Protein AF-A0A8J4ARM7-F1 (afdb_monomer)

Radius of gyration: 28.44 Å; Cα contacts (8 Å, |Δi|>4): 982; chains: 1; bounding box: 70×45×76 Å

Solvent-accessible surface area (backbone atoms only — not comparable to full-atom values): 29992 Å² total; per-residue (Å²): 60,38,28,46,42,75,57,94,88,35,47,36,74,90,47,74,49,80,65,95,70,49,82,76,23,34,70,44,47,30,62,52,46,26,55,49,50,53,42,41,56,73,72,41,52,60,52,49,36,75,55,22,68,64,36,54,76,64,73,67,78,94,63,54,73,37,55,41,40,33,29,33,48,51,8,17,54,68,32,30,71,41,37,68,65,52,54,66,55,36,65,89,30,68,63,30,32,56,75,66,74,49,50,68,68,57,29,49,47,60,55,43,53,62,46,62,68,59,46,44,71,65,40,77,41,80,44,61,72,77,58,24,78,50,59,36,57,55,69,85,50,79,69,79,86,63,96,59,44,46,52,47,46,35,28,33,35,61,25,25,38,40,34,34,63,69,52,55,55,64,50,33,46,36,75,60,54,62,90,67,74,50,72,66,45,48,49,54,56,46,54,43,48,73,72,69,45,72,75,65,58,53,42,78,44,49,87,30,34,69,60,26,72,66,44,68,65,40,62,37,33,28,43,26,51,71,83,49,91,89,46,32,38,25,31,13,54,42,34,32,33,61,72,39,36,60,33,39,66,58,24,74,67,46,61,43,97,56,74,62,60,56,74,39,80,43,85,46,63,85,68,54,70,51,79,50,45,62,62,49,51,27,47,35,26,67,68,51,56,64,68,58,42,14,58,77,55,73,30,77,62,38,52,39,70,34,48,34,75,66,44,78,94,48,74,86,60,88,73,76,76,63,55,41,34,33,32,70,35,92,60,51,66,47,44,89,50,49,67,66,55,47,41,49,39,50,41,19,44,44,44,51,10,40,69,67,73,26,25,20,36,45,72,48,41,43,60,72,12,73,80,32,38,26,73,69,36,62,75,65,71,61,82,72,86,68,75,57,63,64,38,76,40,44,30,45,73,48,43,29,46,62,30,61,79,37,70,91,63,49,35,14,33,50,38,31,54,45,26,56,44,39,26,29,37,65,42,97,89,65,51,46,32,28,31,22,28,52,33,68,57,43,51,51,51,34,68,75,69,65,66,68,91,43,84,90,34,40,67,48,73,72,86,93,60,78,79,72,74,72,65,63,85,79,56,82,67,63,47,77,28,48,39,69,53,44,50,67,65,31,47,69,57,55,59,55,37,68,76,75,41,73,62,38,66,35,26,34,71,54,42,39,36,60,38,78,61,55,72,70,38,32,54,47,42,52,53,34,33,73,57,8,61,50,61,35,42,91,77,46,53,71,77,56,46,71,71,56

pLDDT: mean 85.29, std 11.28, range [47.62, 98.25]

Secondary structure (DSSP, 8-state):
-EE-BSSTTPBPTT--B--S--TTSHHHHHHHHHHHHHHHHHH--HHHHHH-HHHHHH------HHHHHHHHHHHHHHTS---THHHHHTTT-HHHHHHTTS-HHHHHHHHHHHHHHH-EEEEEEE--THHHHH--S-TT-SS---TTTTEEEEEEEEE-----TT---GGGT---S-SS--HHHHHHHHHHHHTT--PPP-TT-GGGHHHHHHSPPEEEEES-EESSSS-EESTTTEEEIIIIITTTTT-TT---SSTTS-SEEE--SSPPSSSSHHHHHHHHTT---HHHHHHHTTSSGGGSGGGSBS-GGGTTSPPPS---EEEEPTTTS-TT--HHHHHHHHHHHHHHHHHTT-EEEPPPBPTT-GGGB-HHHHHH-----S--SS-TTB-TTTTEEEE-SSGGG-EEEEGGGGSHHHHEEE-TTS-EEE-EE-HHHHHHHHHHHT----TTTBPP-SSSSS---PPPTT--PPEEEEHHHHHHHHHHHHHHHHHH-SS-EEEESS-EEEES--HHHHHHHHHHHHH-TTTTGGGS-HHHHTT-

Structure (mmCIF, N/CA/C/O backbone):
data_AF-A0A8J4ARM7-F1
#
_entry.id   AF-A0A8J4ARM7-F1
#
loop_
_atom_site.group_PDB
_atom_site.id
_atom_site.type_symbol
_atom_site.label_atom_id
_atom_site.label_alt_id
_atom_site.label_comp_id
_atom_site.label_asym_id
_atom_site.label_entity_id
_atom_site.label_seq_id
_atom_site.pdbx_PDB_ins_code
_atom_site.Cartn_x
_atom_site.Cartn_y
_atom_site.Cartn_z
_atom_site.occupancy
_atom_site.B_iso_or_equiv
_atom_site.auth_seq_id
_atom_site.auth_comp_id
_atom_site.auth_asym_id
_atom_site.auth_atom_id
_atom_site.pdbx_PDB_model_num
ATOM 1 N N . MET A 1 1 ? -8.464 -7.726 24.858 1.00 91.62 1 MET A N 1
ATOM 2 C CA . MET A 1 1 ? -8.147 -7.524 23.426 1.00 91.62 1 MET A CA 1
ATOM 3 C C . MET A 1 1 ? -7.039 -6.494 23.311 1.00 91.62 1 MET A C 1
ATOM 5 O O . MET A 1 1 ? -7.027 -5.562 24.104 1.00 91.62 1 MET A O 1
ATOM 9 N N . LEU A 1 2 ? -6.113 -6.686 22.377 1.00 89.81 2 LEU A N 1
ATOM 10 C CA . LEU A 1 2 ? -5.015 -5.772 22.075 1.00 89.81 2 LEU A CA 1
ATOM 11 C C . LEU A 1 2 ? -5.024 -5.446 20.578 1.00 89.81 2 LEU A C 1
ATOM 13 O O . LEU A 1 2 ? -5.304 -6.337 19.779 1.00 89.81 2 LEU A O 1
ATOM 17 N N . THR A 1 3 ? -4.728 -4.205 20.205 1.00 88.00 3 THR A N 1
ATOM 18 C CA . THR A 1 3 ? -4.593 -3.774 18.799 1.00 88.00 3 THR A CA 1
ATOM 19 C C . THR A 1 3 ? -3.595 -2.613 18.670 1.00 88.00 3 THR A C 1
ATOM 21 O O . THR A 1 3 ? -3.146 -2.066 19.683 1.00 88.00 3 THR A O 1
ATOM 24 N N . GLN A 1 4 ? -3.249 -2.226 17.445 1.00 79.69 4 GLN A N 1
ATOM 25 C CA . GLN A 1 4 ? -2.532 -0.997 17.143 1.00 79.69 4 GLN A CA 1
ATOM 26 C C . GLN A 1 4 ? -3.410 0.234 17.335 1.00 79.69 4 GLN A C 1
ATOM 28 O O . GLN A 1 4 ? -4.588 0.283 16.976 1.00 79.69 4 GLN A O 1
ATOM 33 N N . ASN A 1 5 ? -2.758 1.270 17.845 1.00 79.88 5 ASN A N 1
ATOM 34 C CA . ASN A 1 5 ? -3.232 2.638 17.754 1.00 79.88 5 ASN A CA 1
ATOM 35 C C . ASN A 1 5 ? -2.693 3.274 16.472 1.00 79.88 5 ASN A C 1
ATOM 37 O O . ASN A 1 5 ? -1.475 3.347 16.284 1.00 79.88 5 ASN A O 1
ATOM 41 N N . GLU A 1 6 ? -3.579 3.737 15.600 1.00 70.81 6 GLU A N 1
ATOM 42 C CA . GLU A 1 6 ? -3.173 4.426 14.374 1.00 70.81 6 GLU A CA 1
ATOM 43 C C . GLU A 1 6 ? -2.706 5.862 14.668 1.00 70.81 6 GLU A C 1
ATOM 45 O O . GLU A 1 6 ? -1.615 6.272 14.263 1.00 70.81 6 GLU A O 1
ATOM 50 N N . TRP A 1 7 ? -3.521 6.610 15.419 1.00 68.81 7 TRP A N 1
ATOM 51 C CA . TRP A 1 7 ? -3.233 7.960 15.896 1.00 68.81 7 TRP A CA 1
ATOM 52 C C . TRP A 1 7 ? -4.162 8.327 17.062 1.00 68.81 7 TRP A C 1
ATOM 54 O O . TRP A 1 7 ? -5.378 8.128 16.992 1.00 68.81 7 TRP A O 1
ATOM 64 N N . GLY A 1 8 ? -3.613 8.900 18.138 1.00 74.00 8 GLY A N 1
ATOM 65 C CA . GLY A 1 8 ? -4.401 9.300 19.307 1.00 74.00 8 GLY A CA 1
ATOM 66 C C . GLY A 1 8 ? -4.971 8.101 20.070 1.00 74.00 8 GLY A C 1
ATOM 67 O O . GLY A 1 8 ? -4.241 7.458 20.815 1.00 74.00 8 GLY A O 1
ATOM 68 N N . ILE A 1 9 ? -6.268 7.827 19.928 1.00 74.44 9 ILE A N 1
ATOM 69 C CA . ILE A 1 9 ? -6.939 6.626 20.465 1.00 74.44 9 ILE A CA 1
ATOM 70 C C . ILE A 1 9 ? -7.688 5.868 19.365 1.00 74.44 9 ILE A C 1
ATOM 72 O O . ILE A 1 9 ? -8.691 5.216 19.655 1.00 74.44 9 ILE A O 1
ATOM 76 N N . SER A 1 10 ? -7.230 5.977 18.118 1.00 78.75 10 SER A N 1
ATOM 77 C CA . SER A 1 10 ? -7.904 5.411 16.947 1.00 78.75 10 SER A CA 1
ATOM 78 C C . SER A 1 10 ? -7.567 3.934 16.762 1.00 78.75 10 SER A C 1
ATOM 80 O O . SER A 1 10 ? -6.398 3.550 16.700 1.00 78.75 10 SER A O 1
ATOM 82 N N . PHE A 1 11 ? -8.612 3.123 16.663 1.00 84.44 11 PHE A N 1
ATOM 83 C CA . PHE A 1 11 ? -8.588 1.685 16.497 1.00 84.44 11 PHE A CA 1
ATOM 84 C C . PHE A 1 11 ? -8.118 1.343 15.092 1.00 84.44 11 PHE A C 1
ATOM 86 O O . PHE A 1 11 ? -8.755 1.727 14.111 1.00 84.44 11 PHE A O 1
ATOM 93 N N . ASN A 1 12 ? -7.0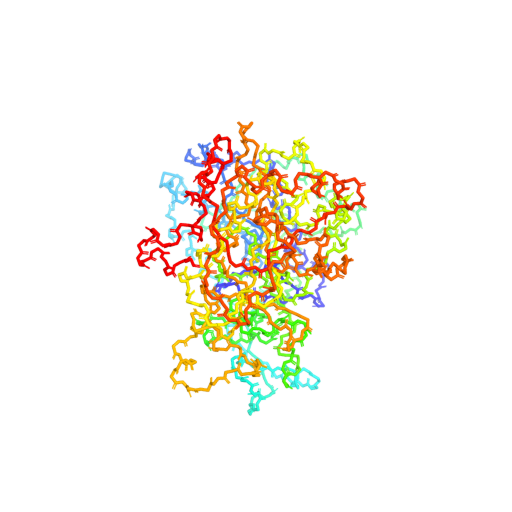53 0.550 15.001 1.00 78.69 12 ASN A N 1
ATOM 94 C CA . ASN A 1 12 ? -6.637 -0.028 13.739 1.00 78.69 12 ASN A CA 1
ATOM 95 C C . ASN A 1 12 ? -7.168 -1.461 13.584 1.00 78.69 12 ASN A C 1
ATOM 97 O O . ASN A 1 12 ? -6.919 -2.323 14.424 1.00 78.69 12 ASN A O 1
ATOM 101 N N . GLY A 1 13 ? -7.906 -1.726 12.504 1.00 75.75 13 GLY A N 1
ATOM 102 C CA . GLY A 1 13 ? -8.453 -3.056 12.201 1.00 75.75 13 GLY A CA 1
ATOM 103 C C . GLY A 1 13 ? -7.484 -4.019 11.522 1.00 75.75 13 GLY A C 1
ATOM 104 O O . GLY A 1 13 ? -7.805 -5.199 11.398 1.00 75.75 13 GLY A O 1
ATOM 105 N N . GLY A 1 14 ? -6.301 -3.553 11.110 1.00 74.88 14 GLY A N 1
ATOM 106 C CA . GLY A 1 14 ? -5.295 -4.377 10.438 1.00 74.88 14 GLY A CA 1
ATOM 107 C C . GLY A 1 14 ? -4.746 -5.505 11.313 1.00 74.88 14 GLY A C 1
ATOM 108 O O . GLY A 1 14 ? -4.315 -6.536 10.795 1.00 74.88 14 GLY A O 1
ATOM 109 N N . PHE A 1 15 ? -4.816 -5.345 12.635 1.00 79.56 15 PHE A N 1
ATOM 110 C CA . PHE A 1 15 ? -4.399 -6.343 13.605 1.00 79.56 15 PHE A CA 1
ATOM 111 C C . PHE A 1 15 ? -5.323 -6.349 14.821 1.00 79.56 15 PHE A C 1
ATOM 113 O O . PHE A 1 15 ? -5.846 -5.327 15.246 1.00 79.56 15 PHE A O 1
ATOM 120 N N . SER A 1 16 ? -5.533 -7.519 15.413 1.00 85.38 16 SER A N 1
ATOM 121 C CA . SER A 1 16 ? -6.167 -7.644 16.722 1.00 85.38 16 SER A CA 1
ATOM 122 C C . SER A 1 16 ? -5.767 -8.963 17.364 1.00 85.38 16 SER A C 1
ATOM 124 O O . SER A 1 16 ? -5.903 -10.027 16.763 1.00 85.38 16 SER A O 1
ATOM 126 N N . TYR A 1 17 ? -5.326 -8.904 18.616 1.00 87.56 17 TYR A N 1
ATOM 127 C CA . TYR A 1 17 ? -5.099 -10.074 19.454 1.00 87.56 17 TYR A CA 1
ATOM 128 C C . TYR A 1 17 ? -6.185 -10.179 20.521 1.00 87.56 17 TYR A C 1
ATOM 130 O O . TYR A 1 17 ? -6.397 -9.277 21.339 1.00 87.56 17 TYR A O 1
ATOM 138 N N . ILE A 1 18 ? -6.886 -11.309 20.527 1.00 92.12 18 ILE A N 1
ATOM 139 C CA . ILE A 1 18 ? -8.006 -11.562 21.428 1.00 92.12 18 ILE A CA 1
ATOM 140 C C . ILE A 1 18 ? -7.684 -12.802 22.247 1.00 92.12 18 ILE A C 1
ATOM 142 O O . ILE A 1 18 ? -7.491 -13.889 21.713 1.00 92.12 18 ILE A O 1
ATOM 146 N N . GLN A 1 19 ? -7.651 -12.628 23.564 1.00 91.75 19 GLN A N 1
ATOM 147 C CA . GLN A 1 19 ? -7.439 -13.705 24.517 1.00 91.75 19 GLN A CA 1
ATOM 148 C C . GLN A 1 19 ? -8.381 -13.513 25.700 1.00 91.75 19 GLN A C 1
ATOM 150 O O . GLN A 1 19 ? -8.553 -12.388 26.172 1.00 91.75 19 GLN A O 1
ATOM 155 N N . ASN A 1 20 ? -8.969 -14.615 26.173 1.00 93.50 20 ASN A N 1
ATOM 156 C CA . ASN A 1 20 ? -9.864 -14.658 27.334 1.00 93.50 20 ASN A CA 1
ATOM 157 C C . ASN A 1 20 ? -11.070 -13.699 27.252 1.00 93.50 20 ASN A C 1
ATOM 159 O O . ASN A 1 20 ? -11.603 -13.308 28.288 1.00 93.50 20 ASN A O 1
ATOM 163 N N . ALA A 1 21 ? -11.495 -13.313 26.045 1.00 94.50 21 ALA A N 1
ATOM 164 C CA . ALA A 1 21 ? -12.746 -12.587 25.850 1.00 94.50 21 ALA A CA 1
ATOM 165 C C . ALA A 1 21 ? -13.923 -13.563 25.954 1.00 94.50 21 ALA A C 1
ATOM 167 O O . ALA A 1 21 ? -13.883 -14.657 25.384 1.00 94.50 21 ALA A O 1
ATOM 168 N N . ALA A 1 22 ? -14.963 -13.177 26.683 1.00 93.81 22 ALA A N 1
ATOM 169 C CA . ALA A 1 22 ? -16.208 -13.916 26.728 1.00 93.81 22 ALA A CA 1
ATOM 170 C C . ALA A 1 22 ? -16.942 -13.755 25.392 1.00 93.81 22 ALA A C 1
ATOM 172 O O . ALA A 1 22 ? -17.029 -12.658 24.841 1.00 93.81 22 ALA A O 1
ATOM 173 N N . SER A 1 23 ? -17.543 -14.835 24.891 1.00 92.00 23 SER A N 1
ATOM 174 C CA . SER A 1 23 ? -18.380 -14.778 23.685 1.00 92.00 23 SER A CA 1
ATOM 175 C C . SER A 1 23 ? -19.595 -13.861 23.855 1.00 92.00 23 SER A C 1
ATOM 177 O O . SER A 1 23 ? -20.073 -13.311 22.876 1.00 92.00 23 SER A O 1
ATOM 179 N N . SER A 1 24 ? -20.056 -13.647 25.091 1.00 92.50 24 SER A N 1
ATOM 180 C CA . SER A 1 24 ? -21.113 -12.693 25.453 1.00 92.50 24 SER A CA 1
ATOM 181 C C . SER A 1 24 ? -20.573 -11.349 25.965 1.00 92.50 24 SER A C 1
ATOM 183 O O . SER A 1 24 ? -21.327 -10.547 26.512 1.00 92.50 24 SER A O 1
ATOM 185 N N . GLY A 1 25 ? -19.261 -11.121 25.875 1.00 96.00 25 GLY A N 1
ATOM 186 C CA . GLY A 1 25 ? -18.589 -9.934 26.394 1.00 96.00 25 GLY A CA 1
ATOM 187 C C . GLY A 1 25 ? -18.569 -8.759 25.409 1.00 96.00 25 GLY A C 1
ATOM 188 O O . GLY A 1 25 ? -18.876 -8.932 24.224 1.00 96.00 25 GLY A O 1
ATOM 189 N N . PRO A 1 26 ? -18.205 -7.554 25.882 1.00 97.44 26 PRO A N 1
ATOM 190 C CA . PRO A 1 26 ? -18.132 -6.346 25.063 1.00 97.44 26 PRO A CA 1
ATOM 191 C C . PRO A 1 26 ? -17.111 -6.407 23.915 1.00 97.44 26 PRO A C 1
ATOM 193 O O . PRO A 1 26 ? -17.334 -5.754 22.901 1.00 97.44 26 PRO A O 1
ATOM 196 N N . VAL A 1 27 ? -16.028 -7.191 24.006 1.00 96.12 27 VAL A N 1
ATOM 197 C CA . VAL A 1 27 ? -15.094 -7.395 22.880 1.00 96.12 27 VAL A CA 1
ATOM 198 C C . VAL A 1 27 ? -15.785 -8.108 21.721 1.00 96.12 27 VAL A C 1
ATOM 200 O O . VAL A 1 27 ? -15.652 -7.697 20.572 1.00 96.12 27 VAL A O 1
ATOM 203 N N . ALA A 1 28 ? -16.528 -9.176 22.009 1.00 94.38 28 ALA A N 1
ATOM 204 C CA . ALA A 1 28 ? -17.223 -9.932 20.976 1.00 94.38 28 ALA A CA 1
ATOM 205 C C . ALA A 1 28 ? -18.400 -9.123 20.392 1.00 94.38 28 ALA A C 1
ATOM 207 O O . ALA A 1 28 ? -18.585 -9.110 19.174 1.00 94.38 28 ALA A O 1
ATOM 208 N N . TRP A 1 29 ? -19.109 -8.364 21.241 1.00 96.25 29 TRP A N 1
ATOM 209 C CA . TRP A 1 29 ? -20.122 -7.396 20.809 1.00 96.25 29 TRP A CA 1
ATOM 210 C C . TRP A 1 29 ? -19.542 -6.341 19.867 1.00 96.25 29 TRP A C 1
ATOM 212 O O . TRP A 1 29 ? -20.136 -6.082 18.832 1.00 96.25 29 TRP A O 1
ATOM 222 N N . LEU A 1 30 ? -18.371 -5.771 20.176 1.00 95.62 30 LEU A N 1
ATOM 223 C CA . LEU A 1 30 ? -17.730 -4.735 19.357 1.00 95.62 30 LEU A CA 1
ATOM 224 C C . LEU A 1 30 ? -17.513 -5.210 17.915 1.00 95.62 30 LEU A C 1
ATOM 226 O O . LEU A 1 30 ? -17.818 -4.479 16.975 1.00 95.62 30 LEU A O 1
ATOM 230 N N . LEU A 1 31 ? -17.016 -6.438 17.736 1.00 93.12 31 LEU A N 1
ATOM 231 C CA . LEU A 1 31 ? -16.761 -7.012 16.411 1.00 93.12 31 LEU A CA 1
ATOM 232 C C . LEU A 1 31 ? -18.056 -7.311 15.647 1.00 93.12 31 LEU A C 1
ATOM 234 O O . LEU A 1 31 ? -18.132 -7.070 14.443 1.00 93.12 31 LEU A O 1
ATOM 238 N N . PHE A 1 32 ? -19.075 -7.821 16.343 1.00 94.56 32 PHE A N 1
ATOM 239 C CA . PHE A 1 32 ? -20.401 -8.036 15.765 1.00 94.56 32 PHE A CA 1
ATOM 240 C C . PHE A 1 32 ? -21.054 -6.715 15.346 1.00 94.56 32 PHE A C 1
ATOM 242 O O . PHE A 1 32 ? -21.555 -6.596 14.226 1.00 94.56 32 PHE A O 1
ATOM 249 N N . GLU A 1 33 ? -21.036 -5.733 16.246 1.00 95.69 33 GLU A N 1
ATOM 250 C CA . GLU A 1 33 ? -21.705 -4.448 16.091 1.00 95.69 33 GLU A CA 1
ATOM 251 C C . GLU A 1 33 ? -21.074 -3.632 14.966 1.00 95.69 33 GLU A C 1
ATOM 253 O O . GLU A 1 33 ? -21.791 -2.953 14.238 1.00 95.69 33 GLU A O 1
ATOM 258 N N . ALA A 1 34 ? -19.760 -3.734 14.752 1.00 94.62 34 ALA A N 1
ATOM 259 C CA . ALA A 1 34 ? -19.115 -3.031 13.652 1.00 94.62 34 ALA A CA 1
ATOM 260 C C . ALA A 1 34 ? -19.691 -3.447 12.286 1.00 94.62 34 ALA A C 1
ATOM 262 O O . ALA A 1 34 ? -20.093 -2.609 11.480 1.00 94.62 34 ALA A O 1
ATOM 263 N N . LEU A 1 35 ? -19.824 -4.751 12.041 1.00 93.81 35 LEU A N 1
ATOM 264 C CA . LEU A 1 35 ? -20.462 -5.248 10.821 1.00 93.81 35 LEU A CA 1
ATOM 265 C C . LEU A 1 35 ? -21.969 -4.963 10.802 1.00 93.81 35 LEU A C 1
ATOM 267 O O . LEU A 1 35 ? -22.506 -4.584 9.763 1.00 93.81 35 LEU A O 1
ATOM 271 N N . HIS A 1 36 ? -22.647 -5.080 11.944 1.00 94.88 36 HIS A N 1
ATOM 272 C CA . HIS A 1 36 ? -24.066 -4.749 12.061 1.00 94.88 36 HIS A CA 1
ATOM 273 C C . HIS A 1 36 ? -24.342 -3.285 11.679 1.00 94.88 36 HIS A C 1
ATOM 275 O O . HIS A 1 36 ? -25.229 -3.029 10.869 1.00 94.88 36 HIS A O 1
ATOM 281 N N . ARG A 1 37 ? -23.547 -2.322 12.165 1.00 94.00 37 ARG A N 1
ATOM 282 C CA . ARG A 1 37 ? -23.645 -0.905 11.777 1.00 94.00 37 ARG A CA 1
ATOM 283 C C . ARG A 1 37 ? -23.375 -0.697 10.295 1.00 94.00 37 ARG A C 1
ATOM 285 O O . ARG A 1 37 ? -24.099 0.065 9.666 1.00 94.00 37 ARG A O 1
ATOM 292 N N . ALA A 1 38 ? -22.387 -1.384 9.720 1.00 93.06 38 ALA A N 1
ATOM 293 C CA . ALA A 1 38 ? -22.137 -1.323 8.280 1.00 93.06 38 ALA A CA 1
ATOM 294 C C . ALA A 1 38 ? -23.365 -1.781 7.471 1.00 93.06 38 ALA A C 1
ATOM 296 O O . ALA A 1 38 ? -23.755 -1.111 6.516 1.00 93.06 38 ALA A O 1
ATOM 297 N N . VAL A 1 39 ? -24.020 -2.872 7.892 1.00 94.38 39 VAL A N 1
ATOM 298 C CA . VAL A 1 39 ? -25.277 -3.347 7.288 1.00 94.38 39 VAL A CA 1
ATOM 299 C C . VAL A 1 39 ? -26.391 -2.312 7.447 1.00 94.38 39 VAL A C 1
ATOM 301 O O . VAL A 1 39 ? -27.080 -2.021 6.475 1.00 94.38 39 VAL A O 1
ATOM 304 N N . ARG A 1 40 ? -26.539 -1.709 8.633 1.00 93.88 40 ARG A N 1
ATOM 305 C CA . ARG A 1 40 ? -27.557 -0.679 8.911 1.00 93.88 40 ARG A CA 1
ATOM 306 C C . ARG A 1 40 ? -27.378 0.549 8.019 1.00 93.88 40 ARG A C 1
ATOM 308 O O . ARG A 1 40 ? -28.345 1.002 7.417 1.00 93.88 40 ARG A O 1
ATOM 315 N N . TRP A 1 41 ? -26.146 1.046 7.893 1.00 91.50 41 TRP A N 1
ATOM 316 C CA . TRP A 1 41 ? -25.823 2.184 7.030 1.00 91.50 41 TRP A CA 1
ATOM 317 C C . TRP A 1 41 ? -26.050 1.889 5.548 1.00 91.50 41 TRP A C 1
ATOM 319 O O . TRP A 1 41 ? -26.512 2.759 4.817 1.00 91.50 41 TRP A O 1
ATOM 329 N N . ALA A 1 42 ? -25.732 0.672 5.101 1.00 90.44 42 ALA A N 1
ATOM 330 C CA . ALA A 1 42 ? -25.969 0.255 3.723 1.00 90.44 42 ALA A CA 1
ATOM 331 C C . ALA A 1 42 ? -27.460 0.042 3.411 1.00 90.44 42 ALA A C 1
ATOM 333 O O . ALA A 1 42 ? -27.875 0.192 2.263 1.00 90.44 42 ALA A O 1
ATOM 334 N N . GLU A 1 43 ? -28.252 -0.339 4.414 1.00 93.69 43 GLU A N 1
ATOM 335 C CA . GLU A 1 43 ? -29.679 -0.615 4.272 1.00 93.69 43 GLU A CA 1
ATOM 336 C C . GLU A 1 43 ? -30.525 0.659 4.202 1.00 93.69 43 GLU A C 1
ATOM 338 O O . GLU A 1 43 ? -31.367 0.772 3.310 1.00 93.69 43 GLU A O 1
ATOM 343 N N . ASP A 1 44 ? -30.327 1.601 5.130 1.00 92.00 44 ASP A N 1
ATOM 344 C CA . ASP A 1 44 ? -31.158 2.804 5.218 1.00 92.00 44 ASP A CA 1
ATOM 345 C C . ASP A 1 44 ? -30.425 3.977 5.895 1.00 92.00 44 ASP A C 1
ATOM 347 O O . ASP A 1 44 ? -30.199 3.982 7.107 1.00 92.00 44 ASP A O 1
ATOM 351 N N . ASP A 1 45 ? -30.109 5.012 5.111 1.00 91.56 45 ASP A N 1
ATOM 352 C CA . ASP A 1 45 ? -29.509 6.273 5.563 1.00 91.56 45 ASP A CA 1
ATOM 353 C C . ASP A 1 45 ? -30.512 7.447 5.617 1.00 91.56 45 ASP A C 1
ATOM 355 O O . ASP A 1 45 ? -30.126 8.608 5.795 1.00 91.56 45 ASP A O 1
ATOM 359 N N . SER A 1 46 ? -31.818 7.172 5.507 1.00 91.81 46 SER A N 1
ATOM 360 C CA . SER A 1 46 ? -32.868 8.198 5.411 1.00 91.81 46 SER A CA 1
ATOM 361 C C . SER A 1 46 ? -32.959 9.118 6.632 1.00 91.81 46 SER A C 1
ATOM 363 O O . SER A 1 46 ? -33.258 10.305 6.486 1.00 91.81 46 SER A O 1
ATOM 365 N N . ALA A 1 47 ? -32.661 8.613 7.833 1.00 90.69 47 ALA A N 1
ATOM 366 C CA . ALA A 1 47 ? -32.658 9.414 9.057 1.00 90.69 47 ALA A CA 1
ATOM 367 C C . ALA A 1 47 ? -31.588 10.521 9.017 1.00 90.69 47 ALA A C 1
ATOM 369 O O . ALA A 1 47 ? -31.854 11.656 9.416 1.00 90.69 47 ALA A O 1
ATOM 370 N N . VAL A 1 48 ? -30.408 10.219 8.466 1.00 91.00 48 VAL A N 1
ATOM 371 C CA . VAL A 1 48 ? -29.325 11.193 8.261 1.00 91.00 48 VAL A CA 1
ATOM 372 C C . VAL A 1 48 ? -29.704 12.178 7.153 1.00 91.00 48 VAL A C 1
ATOM 374 O O . VAL A 1 48 ? -29.544 13.390 7.319 1.00 91.00 48 VAL A O 1
ATOM 377 N N . MET A 1 49 ? -30.282 11.685 6.050 1.00 91.50 49 MET A N 1
ATOM 378 C CA . MET A 1 49 ? -30.758 12.523 4.939 1.00 91.50 49 MET A CA 1
ATOM 379 C C . MET A 1 49 ? -31.818 13.542 5.378 1.00 91.50 49 MET A C 1
ATOM 381 O O . MET A 1 49 ? -31.795 14.692 4.942 1.00 91.50 49 MET A O 1
ATOM 385 N N . ALA A 1 50 ? -32.729 13.145 6.270 1.00 91.62 50 ALA A N 1
ATOM 386 C CA . ALA A 1 50 ? -33.769 14.029 6.793 1.00 91.62 50 ALA A CA 1
ATOM 387 C C . ALA A 1 50 ? -33.193 15.222 7.576 1.00 91.62 50 ALA A C 1
ATOM 389 O O . ALA A 1 50 ? -33.784 16.306 7.596 1.00 91.62 50 ALA A O 1
ATOM 390 N N . ILE A 1 51 ? -32.033 15.036 8.210 1.00 91.62 51 ILE A N 1
ATOM 391 C CA . ILE A 1 51 ? -31.369 16.070 9.003 1.00 91.62 51 ILE A CA 1
ATOM 392 C C . ILE A 1 51 ? -30.478 16.944 8.114 1.00 91.62 51 ILE A C 1
ATOM 394 O O . ILE A 1 51 ? -30.546 18.168 8.239 1.00 91.62 51 ILE A O 1
ATOM 398 N N . SER A 1 52 ? -29.702 16.338 7.206 1.00 91.94 52 SER A N 1
ATOM 399 C CA . SER A 1 52 ? -28.702 17.023 6.378 1.00 91.94 52 SER A CA 1
ATOM 400 C C . SER A 1 52 ? -29.025 16.993 4.874 1.00 91.94 52 SER A C 1
ATOM 402 O O . SER A 1 52 ? -28.805 15.983 4.187 1.00 91.94 52 SER A O 1
ATOM 404 N N . PRO A 1 53 ? -29.475 18.130 4.305 1.00 88.12 53 PRO A N 1
ATOM 405 C CA . PRO A 1 53 ? -29.576 18.302 2.858 1.00 88.12 53 PRO A CA 1
ATOM 406 C C . PRO A 1 53 ? -28.220 18.158 2.151 1.00 88.12 53 PRO A C 1
ATOM 408 O O . PRO A 1 53 ? -28.159 17.625 1.040 1.00 88.12 53 PRO A O 1
ATOM 411 N N . ALA A 1 54 ? -27.122 18.588 2.788 1.00 89.31 54 ALA A N 1
ATOM 412 C CA . ALA A 1 54 ? -25.788 18.449 2.211 1.00 89.31 54 ALA A CA 1
ATOM 413 C C . ALA A 1 54 ? -25.413 16.970 2.039 1.00 89.31 54 ALA A C 1
ATOM 415 O O . ALA A 1 54 ? -25.005 16.569 0.946 1.00 89.31 54 ALA A O 1
ATOM 416 N N . TYR A 1 55 ? -25.632 16.145 3.068 1.00 89.94 55 TYR A N 1
ATOM 417 C CA . TYR A 1 55 ? -25.440 14.698 2.980 1.00 89.94 55 TYR A CA 1
ATOM 418 C C . TYR A 1 55 ? -26.326 14.083 1.891 1.00 89.94 55 TYR A C 1
ATOM 420 O O . TYR A 1 55 ? -25.827 13.328 1.060 1.00 89.94 55 TYR A O 1
ATOM 428 N N . THR A 1 56 ? -27.602 14.478 1.813 1.00 88.88 56 THR A N 1
ATOM 429 C CA . THR A 1 56 ? -28.544 14.015 0.773 1.00 88.88 56 THR A CA 1
ATOM 430 C C . THR A 1 56 ? -28.005 14.212 -0.645 1.00 88.88 56 THR A C 1
ATOM 432 O O . THR A 1 56 ? -28.214 13.359 -1.504 1.00 88.88 56 THR A O 1
ATOM 435 N N . SER A 1 57 ? -27.288 15.309 -0.900 1.00 86.31 57 SER A N 1
ATOM 436 C CA . SER A 1 57 ? -26.729 15.586 -2.229 1.00 86.31 57 SER A CA 1
ATOM 437 C C . SER A 1 57 ? -25.502 14.734 -2.580 1.00 86.31 57 SER A C 1
ATOM 439 O O . SER A 1 57 ? -25.262 14.470 -3.756 1.00 86.31 57 SER A O 1
ATOM 441 N N . ARG A 1 58 ? -24.729 14.299 -1.576 1.00 86.81 58 ARG A N 1
ATOM 442 C CA . ARG A 1 58 ? -23.467 13.560 -1.761 1.00 86.81 58 ARG A CA 1
ATOM 443 C C . ARG A 1 58 ? -23.645 12.048 -1.627 1.00 86.81 58 ARG A C 1
ATOM 445 O O . ARG A 1 58 ? -22.972 11.300 -2.325 1.00 86.81 58 ARG A O 1
ATOM 452 N N . ARG A 1 59 ? -24.509 11.618 -0.697 1.00 83.56 59 ARG A N 1
ATOM 453 C CA . ARG A 1 59 ? -24.717 10.227 -0.247 1.00 83.56 59 ARG A CA 1
ATOM 454 C C . ARG A 1 59 ? -23.416 9.441 -0.073 1.00 83.56 59 ARG A C 1
ATOM 456 O O . ARG A 1 59 ? -23.323 8.270 -0.431 1.00 83.56 59 ARG A O 1
ATOM 463 N N . GLN A 1 60 ? -22.394 10.105 0.459 1.00 79.19 60 GLN A N 1
ATOM 464 C CA . GLN A 1 60 ? -21.102 9.494 0.723 1.00 79.19 60 GLN A CA 1
ATOM 465 C C . GLN A 1 60 ? -21.002 9.172 2.210 1.00 79.19 60 GLN A C 1
ATOM 467 O O . GLN A 1 60 ? -20.872 10.066 3.046 1.00 79.19 60 GLN A O 1
ATOM 472 N N . ILE A 1 61 ? -21.029 7.881 2.531 1.00 76.38 61 ILE A N 1
ATOM 473 C CA . ILE A 1 61 ? -20.734 7.392 3.874 1.00 76.38 61 ILE A CA 1
ATOM 474 C C . ILE A 1 61 ? -19.212 7.438 4.021 1.00 76.38 61 ILE A C 1
ATOM 476 O O . ILE A 1 61 ? -18.502 6.553 3.552 1.00 76.38 61 ILE A O 1
ATOM 480 N N . GLY A 1 62 ? -18.699 8.511 4.625 1.00 73.12 62 GLY A N 1
ATOM 481 C CA . GLY A 1 62 ? -17.268 8.716 4.884 1.00 73.12 62 GLY A CA 1
ATOM 482 C C . GLY A 1 62 ? -16.697 7.806 5.977 1.00 73.12 62 GLY A C 1
ATOM 483 O O . GLY A 1 62 ? -15.854 8.250 6.750 1.00 73.12 62 GLY A O 1
ATOM 484 N N . LEU A 1 63 ? -17.183 6.567 6.084 1.00 80.88 63 LEU A N 1
ATOM 485 C CA . LEU A 1 63 ? -16.762 5.593 7.085 1.00 80.88 63 LEU A CA 1
ATOM 486 C C . LEU A 1 63 ? -16.069 4.420 6.413 1.00 80.88 63 LEU A C 1
ATOM 488 O O . LEU A 1 63 ? -16.625 3.770 5.531 1.00 80.88 63 LEU A O 1
ATOM 492 N N . ASN A 1 64 ? -14.863 4.132 6.880 1.00 85.81 64 ASN A N 1
ATOM 493 C CA . ASN A 1 64 ? -14.201 2.861 6.643 1.00 85.81 64 ASN A CA 1
ATOM 494 C C . ASN A 1 64 ? -14.440 1.917 7.836 1.00 85.81 64 ASN A C 1
ATOM 496 O O . ASN A 1 64 ? -15.065 2.273 8.838 1.00 85.81 64 ASN A O 1
ATOM 500 N N . ASP A 1 65 ? -13.931 0.700 7.717 1.00 85.38 65 ASP A N 1
ATOM 501 C CA . ASP A 1 65 ? -13.931 -0.322 8.762 1.00 85.38 65 ASP A CA 1
ATOM 502 C C . ASP A 1 65 ? -13.347 0.181 10.094 1.00 85.38 65 ASP A C 1
ATOM 504 O O . ASP A 1 65 ? -13.941 -0.044 11.149 1.00 85.38 65 ASP A O 1
ATOM 508 N N . GLN A 1 66 ? -12.237 0.923 10.046 1.00 86.31 66 GLN A N 1
ATOM 509 C CA . GLN A 1 66 ? -11.591 1.500 11.231 1.00 86.31 66 GLN A CA 1
ATOM 510 C C . GLN A 1 66 ? -12.494 2.507 11.946 1.00 86.31 66 GLN A C 1
ATOM 512 O O . GLN A 1 66 ? -12.656 2.437 13.163 1.00 86.31 66 GLN A O 1
ATOM 517 N N . GLY A 1 67 ? -13.141 3.400 11.193 1.00 89.00 67 GLY A N 1
ATOM 518 C CA . GLY A 1 67 ? -14.090 4.370 11.727 1.00 89.00 67 GLY A CA 1
ATOM 519 C C . GLY A 1 67 ? -15.251 3.686 12.441 1.00 89.00 67 GLY A C 1
ATOM 520 O O . GLY A 1 67 ? -15.575 4.056 13.565 1.00 89.00 67 GLY A O 1
ATOM 521 N N . ILE A 1 68 ? -15.828 2.641 11.842 1.00 91.69 68 ILE A N 1
ATOM 522 C CA . ILE A 1 68 ? -16.950 1.902 12.436 1.00 91.69 68 ILE A CA 1
ATOM 523 C C . ILE A 1 68 ? -16.518 1.137 13.700 1.00 91.69 68 ILE A C 1
ATOM 525 O O . ILE A 1 68 ? -17.213 1.182 14.720 1.00 91.69 68 ILE A O 1
ATOM 529 N N . LEU A 1 69 ? -15.360 0.470 13.669 1.00 92.81 69 LEU A N 1
ATOM 530 C CA . LEU A 1 69 ? -14.793 -0.207 14.842 1.00 92.81 69 LEU A CA 1
AT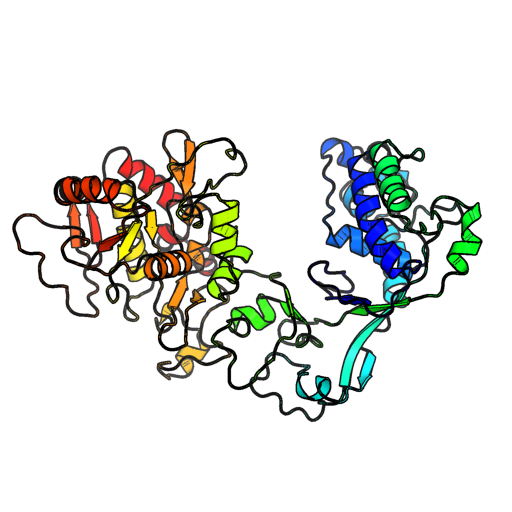OM 531 C C . LEU A 1 69 ? -14.496 0.785 15.972 1.00 92.81 69 LEU A C 1
ATOM 533 O O . LEU A 1 69 ? -14.795 0.497 17.132 1.00 92.81 69 LEU A O 1
ATOM 537 N N . GLN A 1 70 ? -13.995 1.976 15.636 1.00 91.81 70 GLN A N 1
ATOM 538 C CA . GLN A 1 70 ? -13.756 3.054 16.591 1.00 91.81 70 GLN A CA 1
ATOM 539 C C . GLN A 1 70 ? -15.044 3.510 17.277 1.00 91.81 70 GLN A C 1
ATOM 541 O O . GLN A 1 70 ? -15.051 3.720 18.490 1.00 91.81 70 GLN A O 1
ATOM 546 N N . GLU A 1 71 ? -16.152 3.645 16.546 1.00 93.25 71 GLU A N 1
ATOM 547 C CA . GLU A 1 71 ? -17.425 4.011 17.170 1.00 93.25 71 GLU A CA 1
ATOM 548 C C . GLU A 1 71 ? -17.919 2.949 18.155 1.00 93.25 71 GLU A C 1
ATOM 550 O O . GLU A 1 71 ? -18.448 3.272 19.225 1.00 93.25 71 GLU A O 1
ATOM 555 N N . CYS A 1 72 ? -17.755 1.674 17.794 1.00 95.75 72 CYS A N 1
ATOM 556 C CA . CYS A 1 72 ? -18.121 0.552 18.650 1.00 95.75 72 CYS A CA 1
ATOM 557 C C . CYS A 1 72 ? -17.236 0.539 19.903 1.00 95.75 72 CYS A C 1
ATOM 559 O O . CYS A 1 72 ? -17.743 0.393 21.015 1.00 95.75 72 CYS A O 1
ATOM 561 N N . LEU A 1 73 ? -15.935 0.802 19.750 1.00 95.56 73 LEU A N 1
ATOM 562 C CA . LEU A 1 73 ? -15.011 0.970 20.867 1.00 95.56 73 LEU A CA 1
ATOM 563 C C . LEU A 1 73 ? -15.428 2.128 21.780 1.00 95.56 73 LEU A C 1
ATOM 565 O O . LEU A 1 73 ? -15.533 1.934 22.988 1.00 95.56 73 LEU A O 1
ATOM 569 N N . HIS A 1 74 ? -15.708 3.310 21.227 1.00 95.81 74 HIS A N 1
ATOM 570 C CA . HIS A 1 74 ? -16.184 4.459 22.001 1.00 95.81 74 HIS A CA 1
ATOM 571 C C . HIS A 1 74 ? -17.463 4.113 22.764 1.00 95.81 74 HIS A C 1
ATOM 573 O O . HIS A 1 74 ? -17.569 4.395 23.957 1.00 95.81 74 HIS A O 1
ATOM 579 N N . SER A 1 75 ? -18.398 3.429 22.102 1.00 97.62 75 SER A N 1
ATOM 580 C CA . SER A 1 75 ? -19.638 2.978 22.731 1.00 97.62 75 SER A CA 1
ATOM 581 C C . SER A 1 75 ? -19.352 2.059 23.925 1.00 97.62 75 SER A C 1
ATOM 583 O O . SER A 1 75 ? -19.916 2.247 25.004 1.00 97.62 75 SER A O 1
ATOM 585 N N . ALA A 1 76 ? -18.427 1.106 23.763 1.00 97.94 76 ALA A N 1
ATOM 586 C CA . ALA A 1 76 ? -17.987 0.171 24.800 1.00 97.94 76 ALA A CA 1
ATOM 587 C C . ALA A 1 76 ? -17.269 0.854 25.970 1.00 97.94 76 ALA A C 1
ATOM 589 O O . ALA A 1 76 ? -17.538 0.533 27.126 1.00 97.94 76 ALA A O 1
ATOM 590 N N . VAL A 1 77 ? -16.406 1.835 25.708 1.00 97.31 77 VAL A N 1
ATOM 591 C CA . VAL A 1 77 ? -15.728 2.612 26.759 1.00 97.31 77 VAL A CA 1
ATOM 592 C C . VAL A 1 77 ? -16.741 3.394 27.604 1.00 97.31 77 VAL A C 1
ATOM 594 O O . VAL A 1 77 ? -16.677 3.403 28.839 1.00 97.31 77 VAL A O 1
ATOM 597 N N . LEU A 1 78 ? -17.718 4.022 26.946 1.00 96.81 78 LEU A N 1
ATOM 598 C CA . LEU A 1 78 ? -18.753 4.809 27.616 1.00 96.81 78 LEU A CA 1
ATOM 599 C C . LEU A 1 78 ? -19.821 3.934 28.286 1.00 96.81 78 LEU A C 1
ATOM 601 O O . LEU A 1 78 ? -20.445 4.366 29.255 1.00 96.81 78 LEU A O 1
ATOM 605 N N . GLY A 1 79 ? -20.009 2.698 27.816 1.00 97.06 79 GLY A N 1
ATOM 606 C CA . GLY A 1 79 ? -21.131 1.841 28.205 1.00 97.06 79 GLY A CA 1
ATOM 607 C C . GLY A 1 79 ? -22.471 2.324 27.643 1.00 97.06 79 GLY A C 1
ATOM 608 O O . GLY A 1 79 ? -23.522 1.949 28.154 1.00 97.06 79 GLY A O 1
ATOM 609 N N . HIS A 1 80 ? -22.442 3.151 26.598 1.00 97.12 80 HIS A N 1
ATOM 610 C CA . HIS A 1 80 ? -23.613 3.726 25.944 1.00 97.12 80 HIS A CA 1
ATOM 611 C C . HIS A 1 80 ? -23.344 3.838 24.439 1.00 97.12 80 HIS A C 1
ATOM 613 O O . HIS A 1 80 ? -22.250 4.266 24.073 1.00 97.12 80 HIS A O 1
ATOM 619 N N . PRO A 1 81 ? -24.297 3.496 23.553 1.00 97.06 81 PRO A N 1
ATOM 620 C CA . PRO A 1 81 ? -24.134 3.690 22.118 1.00 97.06 81 PRO A CA 1
ATOM 621 C C . PRO A 1 81 ? -23.828 5.151 21.768 1.00 97.06 81 PRO A C 1
ATOM 623 O O . PRO A 1 81 ? -24.527 6.059 22.222 1.00 97.06 81 PRO A O 1
ATOM 626 N N . VAL A 1 82 ? -22.794 5.371 20.959 1.00 96.19 82 VAL A N 1
ATOM 627 C CA . VAL A 1 82 ? -22.450 6.677 20.383 1.00 96.19 82 VAL A CA 1
ATOM 628 C C . VAL A 1 82 ? -22.132 6.539 18.894 1.00 96.19 82 VAL A C 1
ATOM 630 O O . VAL A 1 82 ? -21.674 5.477 18.452 1.00 96.19 82 VAL A O 1
ATOM 633 N N . TYR A 1 83 ? -22.344 7.619 18.136 1.00 94.75 83 TYR A N 1
ATOM 634 C CA . TYR A 1 83 ? -22.145 7.653 16.679 1.00 94.75 83 TYR A CA 1
ATOM 635 C C . TYR A 1 83 ? -21.310 8.858 16.213 1.00 94.75 83 TYR A C 1
ATOM 637 O O . TYR A 1 83 ? -21.850 9.802 15.631 1.00 94.75 83 TYR A O 1
ATOM 645 N N . PRO A 1 84 ? -19.986 8.865 16.457 1.00 91.75 84 PRO A N 1
ATOM 646 C CA . PRO A 1 84 ? -19.083 9.891 15.932 1.00 91.75 84 PRO A CA 1
ATOM 647 C C . PRO A 1 84 ? -19.155 10.115 14.414 1.00 91.75 84 PRO A C 1
ATOM 649 O O . PRO A 1 84 ? -18.906 11.225 13.958 1.00 91.75 84 PRO A O 1
ATOM 652 N N . SER A 1 85 ? -19.539 9.111 13.626 1.00 90.12 85 SER A N 1
ATOM 653 C CA . SER A 1 85 ? -19.779 9.184 12.176 1.00 90.12 85 SER A CA 1
ATOM 654 C C . SER A 1 85 ? -20.733 10.290 11.764 1.00 90.12 85 SER A C 1
ATOM 656 O O . SER A 1 85 ? -20.564 10.898 10.709 1.00 90.12 85 SER A O 1
ATOM 658 N N . VAL A 1 86 ? -21.699 10.599 12.623 1.00 90.88 86 VAL A N 1
ATOM 659 C CA . VAL A 1 86 ? -22.668 11.669 12.413 1.00 90.88 86 VAL A CA 1
ATOM 660 C C . VAL A 1 86 ? -21.966 13.026 12.259 1.00 90.88 86 VAL A C 1
ATOM 662 O O . VAL A 1 86 ? -22.399 13.853 11.459 1.00 90.88 86 VAL A O 1
ATOM 665 N N . LEU A 1 87 ? -20.825 13.232 12.930 1.00 90.50 87 LEU A N 1
ATOM 666 C CA . LEU A 1 87 ? -19.990 14.423 12.739 1.00 90.50 87 LEU A CA 1
ATOM 667 C C . LEU A 1 87 ? -19.434 14.508 11.315 1.00 90.50 87 LEU A C 1
ATOM 669 O O . LEU A 1 87 ? -19.363 15.601 10.763 1.00 90.50 87 LEU A O 1
ATOM 673 N N . ALA A 1 88 ? -19.056 13.376 10.716 1.00 88.38 88 ALA A N 1
ATOM 674 C CA . ALA A 1 88 ? -18.571 13.330 9.340 1.00 88.38 88 ALA A CA 1
ATOM 675 C C . ALA A 1 88 ? -19.712 13.555 8.338 1.00 88.38 88 ALA A C 1
ATOM 677 O O . ALA A 1 88 ? -19.542 14.298 7.373 1.00 88.38 88 ALA A O 1
ATOM 678 N N . PHE A 1 89 ? -20.893 12.981 8.588 1.00 90.50 89 PHE A N 1
ATOM 679 C CA . PHE A 1 89 ? -22.065 13.182 7.729 1.00 90.50 89 PHE A CA 1
ATOM 680 C C . PHE A 1 89 ? -22.516 14.643 7.688 1.00 90.50 89 PHE A C 1
ATOM 682 O O . PHE A 1 89 ? -22.926 15.129 6.635 1.00 90.50 89 PHE A O 1
ATOM 689 N N . TYR A 1 90 ? -22.404 15.351 8.813 1.00 91.12 90 TYR A N 1
ATOM 690 C CA . TYR A 1 90 ? -22.811 16.751 8.938 1.00 91.12 90 TYR A CA 1
ATOM 691 C C . TYR A 1 90 ? -21.651 17.741 8.850 1.00 91.12 90 TYR A C 1
ATOM 693 O O . TYR A 1 90 ? -21.882 18.929 9.047 1.00 91.12 90 TYR A O 1
ATOM 701 N N . GLY A 1 91 ? -20.421 17.296 8.571 1.00 84.69 91 GLY A N 1
ATOM 702 C CA . GLY A 1 91 ? -19.204 18.095 8.775 1.00 84.69 91 GLY A CA 1
ATOM 703 C C . GLY A 1 91 ? -19.246 19.495 8.154 1.00 84.69 91 GLY A C 1
ATOM 704 O O . GLY A 1 91 ? -18.852 20.467 8.797 1.00 84.69 91 GLY A O 1
ATOM 705 N N . ASP A 1 92 ? -19.824 19.618 6.956 1.00 84.06 92 ASP A N 1
ATOM 706 C CA . ASP A 1 92 ? -19.972 20.899 6.249 1.00 84.06 92 ASP A CA 1
ATOM 707 C C . ASP A 1 92 ? -21.379 21.518 6.368 1.00 84.06 92 ASP A C 1
ATOM 709 O O . ASP A 1 92 ? -21.658 22.568 5.786 1.00 84.06 92 ASP A O 1
ATOM 713 N N . ASP A 1 93 ? -22.292 20.872 7.093 1.00 91.25 93 ASP A N 1
ATOM 714 C CA . ASP A 1 93 ? -23.706 21.225 7.184 1.00 91.25 93 ASP A CA 1
ATOM 715 C C . ASP A 1 93 ? -24.029 21.879 8.533 1.00 91.25 93 ASP A C 1
ATOM 717 O O . ASP A 1 93 ? -24.530 21.271 9.482 1.00 91.25 93 ASP A O 1
ATOM 721 N N . LYS A 1 94 ? -23.745 23.182 8.622 1.00 91.50 94 LYS A N 1
ATOM 722 C CA . LYS A 1 94 ? -24.074 23.978 9.815 1.00 91.50 94 LYS A CA 1
ATOM 723 C C . LYS A 1 94 ? -25.574 23.976 10.128 1.00 91.50 94 LYS A C 1
ATOM 725 O O . LYS A 1 94 ? -25.944 24.132 11.291 1.00 91.50 94 LYS A O 1
ATOM 730 N N . GLU A 1 95 ? -26.429 23.816 9.117 1.00 92.06 95 GLU A N 1
ATOM 731 C CA . GLU A 1 95 ? -27.877 23.767 9.307 1.00 92.06 95 GLU A CA 1
ATOM 732 C C . GLU A 1 95 ? -28.294 22.462 9.992 1.00 92.06 95 GLU A C 1
ATOM 734 O O . GLU A 1 95 ? -29.089 22.507 10.929 1.00 92.06 95 GLU A O 1
ATOM 739 N N . ALA A 1 96 ? -27.705 21.325 9.610 1.00 93.31 96 ALA A N 1
ATOM 740 C CA . ALA A 1 96 ? -27.915 20.041 10.280 1.00 93.31 96 ALA A CA 1
ATOM 741 C C . ALA A 1 96 ? -27.606 20.124 11.785 1.00 93.31 96 ALA A C 1
ATOM 743 O O . ALA A 1 96 ? -28.450 19.776 12.614 1.00 93.31 96 ALA A O 1
ATOM 744 N N . PHE A 1 97 ? -26.444 20.673 12.157 1.00 93.81 97 PHE A N 1
ATOM 745 C CA . PHE A 1 97 ? -26.097 20.897 13.566 1.00 93.81 97 PHE A CA 1
ATOM 746 C C . PHE A 1 97 ? -27.085 21.841 14.268 1.00 93.81 97 PHE A C 1
ATOM 748 O O . PHE A 1 97 ? -27.558 21.545 15.368 1.00 93.81 97 PHE A O 1
ATOM 755 N N . SER A 1 98 ? -27.482 22.934 13.609 1.00 92.44 98 SER A N 1
ATOM 756 C CA . SER A 1 98 ? -28.481 23.858 14.154 1.00 92.44 98 SER A CA 1
ATOM 757 C C . SER A 1 98 ? -29.840 23.191 14.388 1.00 92.44 98 SER A C 1
ATOM 759 O O . SER A 1 98 ? -30.475 23.472 15.403 1.00 92.44 98 SER A O 1
ATOM 761 N N . ARG A 1 99 ? -30.296 22.308 13.488 1.00 92.69 99 ARG A N 1
ATOM 762 C CA . ARG A 1 99 ? -31.553 21.548 13.635 1.00 92.69 99 ARG A CA 1
ATOM 763 C C . ARG A 1 99 ? -31.512 20.597 14.827 1.00 92.69 99 ARG A C 1
ATOM 765 O O . ARG A 1 99 ? -32.534 20.372 15.467 1.00 92.69 99 ARG A O 1
ATOM 772 N N . LEU A 1 100 ? -30.330 20.076 15.139 1.00 91.94 100 LEU A N 1
ATOM 773 C CA . LEU A 1 100 ? -30.077 19.257 16.321 1.00 91.94 100 LEU A CA 1
ATOM 774 C C . LEU A 1 100 ? -29.950 20.081 17.613 1.00 91.94 100 LEU A C 1
ATOM 776 O O . LEU A 1 100 ? -29.921 19.509 18.698 1.00 91.94 100 LEU A O 1
ATOM 780 N N . GLY A 1 101 ? -29.884 21.413 17.526 1.00 94.94 101 GLY A N 1
ATOM 781 C CA . GLY A 1 101 ? -29.719 22.279 18.694 1.00 94.94 101 GLY A CA 1
ATOM 782 C C . GLY A 1 101 ? -28.342 22.155 19.353 1.00 94.94 101 GLY A C 1
ATOM 783 O O . GLY A 1 101 ? -28.213 22.390 20.553 1.00 94.94 101 GLY A O 1
ATOM 784 N N . ILE A 1 102 ? -27.313 21.777 18.589 1.00 95.75 102 ILE A N 1
ATOM 785 C CA . ILE A 1 102 ? -25.940 21.573 19.070 1.00 95.75 102 ILE A CA 1
ATOM 786 C C . ILE A 1 102 ? -24.930 22.123 18.054 1.00 95.75 102 ILE A C 1
ATOM 788 O O . ILE A 1 102 ? -25.270 22.392 16.907 1.00 95.75 102 ILE A O 1
ATOM 792 N N . THR A 1 103 ? -23.671 22.306 18.451 1.00 94.75 103 THR A N 1
ATOM 793 C CA . THR A 1 103 ? -22.572 22.592 17.515 1.00 94.75 103 THR A CA 1
ATOM 794 C C . THR A 1 103 ? -21.740 21.337 17.260 1.00 94.75 103 THR A C 1
ATOM 796 O O . THR A 1 103 ? -21.659 20.464 18.127 1.00 94.75 103 THR A O 1
ATOM 799 N N . GLY A 1 104 ? -21.070 21.267 16.105 1.00 92.44 104 GLY A N 1
ATOM 800 C CA . GLY A 1 104 ? -20.128 20.181 15.806 1.00 92.44 104 GLY A CA 1
ATOM 801 C C . GLY A 1 104 ? -19.069 20.010 16.900 1.00 92.44 104 GLY A C 1
ATOM 802 O O . GLY A 1 104 ? -18.880 18.907 17.401 1.00 92.44 104 GLY A O 1
ATOM 803 N N . ASP A 1 105 ? -18.476 21.110 17.377 1.00 94.38 105 ASP A N 1
ATOM 804 C CA . ASP A 1 105 ? -17.481 21.087 18.461 1.00 94.38 105 ASP A CA 1
ATOM 805 C C . ASP A 1 105 ? -18.040 20.565 19.791 1.00 94.38 105 ASP A C 1
ATOM 807 O O . ASP A 1 105 ? -17.350 19.867 20.536 1.00 94.38 105 ASP A O 1
ATOM 811 N N . ALA A 1 106 ? -19.280 20.932 20.136 1.00 95.06 106 ALA A N 1
ATOM 812 C CA . ALA A 1 106 ? -19.914 20.471 21.367 1.00 95.06 106 ALA A CA 1
ATOM 813 C C . ALA A 1 106 ? -20.213 18.969 21.305 1.00 95.06 106 ALA A C 1
ATOM 815 O O . ALA A 1 106 ? -19.914 18.260 22.264 1.00 95.06 106 ALA A O 1
ATOM 816 N N . MET A 1 107 ? -20.725 18.485 20.170 1.00 95.50 107 MET A N 1
ATOM 817 C CA . MET A 1 107 ? -20.945 17.059 19.931 1.00 95.50 107 MET A CA 1
ATOM 818 C C . MET A 1 107 ? -19.617 16.282 19.936 1.00 95.50 107 MET A C 1
ATOM 820 O O . MET A 1 107 ? -19.491 15.283 20.641 1.00 95.50 107 MET A O 1
ATOM 824 N N . PHE A 1 108 ? -18.587 16.782 19.240 1.00 94.25 108 PHE A N 1
ATOM 825 C CA . PHE A 1 108 ? -17.254 16.177 19.224 1.00 94.25 108 PHE A CA 1
ATOM 826 C C . PHE A 1 108 ? -16.681 16.026 20.637 1.00 94.25 108 PHE A C 1
ATOM 828 O O . PHE A 1 108 ? -16.262 14.929 21.007 1.00 94.25 108 PHE A O 1
ATOM 835 N N . ARG A 1 109 ? -16.704 17.087 21.455 1.00 95.19 109 ARG A N 1
ATOM 836 C CA . ARG A 1 109 ? -16.221 17.024 22.845 1.00 95.19 109 ARG A CA 1
ATOM 837 C C . ARG A 1 109 ? -17.046 16.076 23.709 1.00 95.19 109 ARG A C 1
ATOM 839 O O . ARG A 1 109 ? -16.468 15.313 24.476 1.00 95.19 109 ARG A O 1
ATOM 846 N N . ALA A 1 110 ? -18.373 16.080 23.568 1.00 95.31 110 ALA A N 1
ATOM 847 C CA . ALA A 1 110 ? -19.247 15.191 24.331 1.00 95.31 110 ALA A CA 1
ATOM 848 C C . ALA A 1 110 ? -18.951 13.707 24.062 1.00 95.31 110 ALA A C 1
ATOM 850 O O . ALA A 1 110 ? -18.958 12.907 24.996 1.00 95.31 110 ALA A O 1
ATOM 851 N N . MET A 1 111 ? -18.637 13.348 22.814 1.00 94.12 111 MET A N 1
ATOM 852 C CA . MET A 1 111 ? -18.266 11.981 22.442 1.00 94.12 111 MET A CA 1
ATOM 853 C C . MET A 1 111 ? -16.822 11.622 22.817 1.00 94.12 111 MET A C 1
ATOM 855 O O . MET A 1 111 ? -16.572 10.495 23.234 1.00 94.12 111 MET A O 1
ATOM 859 N N . ASN A 1 112 ? -15.864 12.541 22.649 1.00 92.50 112 ASN A N 1
ATOM 860 C CA . ASN A 1 112 ? -14.435 12.227 22.761 1.00 92.50 112 ASN A CA 1
ATOM 861 C C 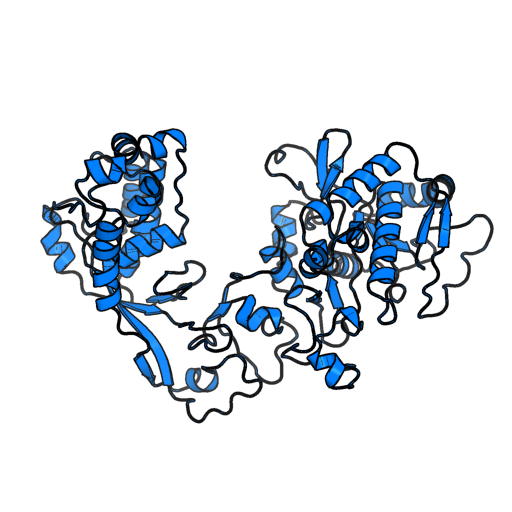. ASN A 1 112 ? -13.877 12.430 24.175 1.00 92.50 112 ASN A C 1
ATOM 863 O O . ASN A 1 112 ? -13.178 11.549 24.676 1.00 92.50 112 ASN A O 1
ATOM 867 N N . ASP A 1 113 ? -14.182 13.541 24.851 1.00 95.06 113 ASP A N 1
ATOM 868 C CA . ASP A 1 113 ? -13.566 13.873 26.145 1.00 95.06 113 ASP A CA 1
ATOM 869 C C . ASP A 1 113 ? -13.768 12.773 27.203 1.00 95.06 113 ASP A C 1
ATOM 871 O O . ASP A 1 113 ? -12.807 12.446 27.910 1.00 95.06 113 ASP A O 1
ATOM 875 N N . PRO A 1 114 ? -14.965 12.164 27.354 1.00 95.75 114 PRO A N 1
ATOM 876 C CA . PRO A 1 114 ? -15.157 11.114 28.347 1.00 95.75 114 PRO A CA 1
ATOM 877 C C . PRO A 1 114 ? -14.433 9.817 27.968 1.00 95.75 114 PRO A C 1
ATOM 879 O O . PRO A 1 114 ? -13.961 9.116 28.861 1.00 95.75 114 PRO A O 1
ATOM 882 N N . VAL A 1 115 ? -14.290 9.528 26.668 1.00 94.12 115 VAL A N 1
ATOM 883 C CA . VAL A 1 115 ? -13.493 8.392 26.189 1.00 94.12 115 VAL A CA 1
ATOM 884 C C . VAL A 1 115 ? -12.034 8.609 26.574 1.00 94.12 115 VAL A C 1
ATOM 886 O O . VAL A 1 115 ? -11.477 7.774 27.278 1.00 94.12 115 VAL A O 1
ATOM 889 N N . TYR A 1 116 ? -11.433 9.749 26.213 1.00 92.12 116 TYR A N 1
ATOM 890 C CA . TYR A 1 116 ? -10.045 10.075 26.566 1.00 92.12 116 TYR A CA 1
ATOM 891 C C . TYR A 1 116 ? -9.783 10.019 28.076 1.00 92.12 116 TYR A C 1
ATOM 893 O O . TYR A 1 116 ? -8.748 9.510 28.496 1.00 92.12 116 TYR A O 1
ATOM 901 N N . LYS A 1 117 ? -10.725 10.489 28.903 1.00 95.00 117 LYS A N 1
ATOM 902 C CA . LYS A 1 117 ? -10.614 10.422 30.371 1.00 95.00 117 LYS A CA 1
ATOM 903 C C . LYS A 1 117 ? -10.645 8.997 30.927 1.00 95.00 117 LYS A C 1
ATOM 905 O O . LYS A 1 117 ? -10.103 8.771 32.005 1.00 95.00 117 LYS A O 1
ATOM 910 N N . ALA A 1 118 ? -11.296 8.058 30.241 1.00 95.62 118 ALA A N 1
ATOM 911 C CA . ALA A 1 118 ? -11.379 6.666 30.679 1.00 95.62 118 ALA A CA 1
ATOM 912 C C . ALA A 1 118 ? -10.086 5.875 30.412 1.00 95.62 118 ALA A C 1
ATOM 914 O O . ALA A 1 118 ? -9.861 4.837 31.036 1.00 95.62 118 ALA A O 1
ATOM 915 N N . TRP A 1 119 ? -9.239 6.354 29.499 1.00 93.50 119 TRP A N 1
ATOM 916 C CA . TRP A 1 119 ? -7.992 5.695 29.137 1.00 93.50 119 TRP A CA 1
ATOM 917 C C . TRP A 1 119 ? -6.914 5.833 30.213 1.00 93.50 119 TRP A C 1
ATOM 919 O O . TRP A 1 119 ? -6.611 6.919 30.704 1.00 93.50 119 TRP A O 1
ATOM 929 N N . GLN A 1 120 ? -6.254 4.717 30.509 1.00 92.88 120 GLN A N 1
ATOM 930 C CA . GLN A 1 120 ? -5.023 4.662 31.286 1.00 92.88 120 GLN A CA 1
ATOM 931 C C . GLN A 1 120 ? -3.844 4.627 30.314 1.00 92.88 120 GLN A C 1
ATOM 933 O O . GLN A 1 120 ? -3.430 3.557 29.863 1.00 92.88 120 GLN A O 1
ATOM 938 N N . MET A 1 121 ? -3.335 5.804 29.950 1.00 87.94 121 MET A N 1
ATOM 939 C CA . MET A 1 121 ? -2.266 5.934 28.956 1.00 87.94 121 MET A CA 1
ATOM 940 C C . MET A 1 121 ? -0.914 5.452 29.494 1.00 87.94 121 MET A C 1
ATOM 942 O O . MET A 1 121 ? -0.557 5.756 30.633 1.00 87.94 121 MET A O 1
ATOM 946 N N . GLY A 1 122 ? -0.158 4.732 28.657 1.00 84.06 122 GLY A N 1
ATOM 947 C CA . GLY A 1 122 ? 1.260 4.420 28.884 1.00 84.06 122 GLY A CA 1
ATOM 948 C C . GLY A 1 122 ? 1.575 3.649 30.173 1.00 84.06 122 GLY A C 1
ATOM 949 O O . GLY A 1 122 ? 2.634 3.852 30.765 1.00 84.06 122 GLY A O 1
ATOM 950 N N . GLN A 1 123 ? 0.668 2.787 30.641 1.00 86.94 123 GLN A N 1
ATOM 951 C CA . GLN A 1 123 ? 0.895 1.985 31.846 1.00 86.94 123 GLN A CA 1
ATOM 952 C C . GLN A 1 123 ? 2.038 0.990 31.619 1.00 86.94 123 GLN A C 1
ATOM 954 O O . GLN A 1 123 ? 2.074 0.318 30.589 1.00 86.94 123 GLN A O 1
ATOM 959 N N . ARG A 1 124 ? 2.961 0.878 32.585 1.00 86.94 124 ARG A N 1
ATOM 960 C CA . ARG A 1 124 ? 4.084 -0.071 32.530 1.00 86.94 124 ARG A CA 1
ATOM 961 C C . ARG A 1 124 ? 3.653 -1.435 33.065 1.00 86.94 124 ARG A C 1
ATOM 963 O O . ARG A 1 124 ? 3.185 -1.536 34.197 1.00 86.94 124 ARG A O 1
ATOM 970 N N . TYR A 1 125 ? 3.872 -2.481 32.280 1.00 86.19 125 TYR A N 1
ATOM 971 C CA . TYR A 1 125 ? 3.589 -3.869 32.634 1.00 86.19 125 TYR A CA 1
ATOM 972 C C . TYR A 1 125 ? 4.884 -4.671 32.660 1.00 86.19 125 TYR A C 1
ATOM 974 O O . TYR A 1 125 ? 5.650 -4.568 31.704 1.00 86.19 125 TYR A O 1
ATOM 982 N N . PRO A 1 126 ? 5.144 -5.468 33.709 1.00 86.94 126 PRO A N 1
ATOM 983 C CA . PRO A 1 126 ? 6.338 -6.287 33.763 1.00 86.94 126 PRO A CA 1
ATOM 984 C C . PRO A 1 126 ? 6.293 -7.413 32.724 1.00 86.94 126 PRO A C 1
ATOM 986 O O . PRO A 1 126 ? 5.244 -8.013 32.478 1.00 86.94 126 PRO A O 1
ATOM 989 N N . LEU A 1 127 ? 7.448 -7.715 32.149 1.00 81.69 127 LEU A N 1
ATOM 990 C CA . LEU A 1 127 ? 7.689 -8.827 31.246 1.00 81.69 127 LEU A CA 1
ATOM 991 C C . LEU A 1 127 ? 8.418 -9.952 31.969 1.00 81.69 127 LEU A C 1
ATOM 993 O O . LEU A 1 127 ? 9.151 -9.739 32.931 1.00 81.69 127 LEU A O 1
ATOM 997 N N . SER A 1 128 ? 8.213 -11.174 31.492 1.00 81.56 128 SER A N 1
ATOM 998 C CA . SER A 1 128 ? 8.944 -12.344 31.968 1.00 81.56 128 SER A CA 1
ATOM 999 C C . SER A 1 128 ? 9.048 -13.395 30.865 1.00 81.56 128 SER A C 1
ATOM 1001 O O . SER A 1 128 ? 8.283 -13.373 29.896 1.00 81.56 128 SER A O 1
ATOM 1003 N N . GLY A 1 129 ? 10.001 -14.315 31.021 1.00 80.12 129 GLY A N 1
ATOM 1004 C CA . GLY A 1 129 ? 10.207 -15.435 30.102 1.00 80.12 129 GLY A CA 1
ATOM 1005 C C . GLY A 1 129 ? 10.589 -14.996 28.688 1.00 80.12 129 GLY A C 1
ATOM 1006 O O . GLY A 1 129 ? 11.259 -13.984 28.500 1.00 80.12 129 GLY A O 1
ATOM 1007 N N . GLU A 1 130 ? 10.130 -15.757 27.694 1.00 76.50 130 GLU A N 1
ATOM 1008 C CA . GLU A 1 130 ? 10.485 -15.571 26.278 1.00 76.50 130 GLU A CA 1
ATOM 1009 C C . GLU A 1 130 ? 10.121 -14.185 25.725 1.00 76.50 130 GLU A C 1
ATOM 1011 O O . GLU A 1 130 ? 10.773 -13.695 24.805 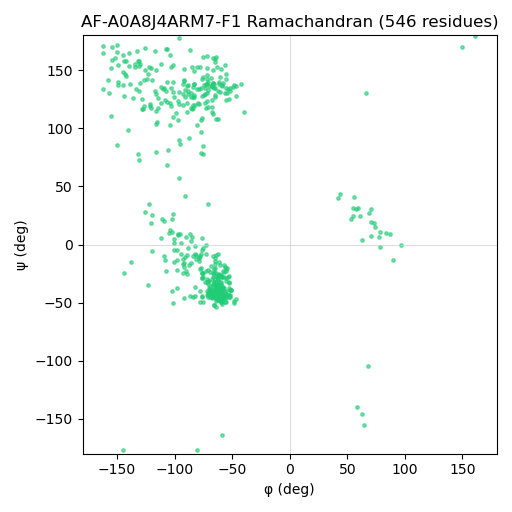1.00 76.50 130 GLU A O 1
ATOM 1016 N N . LEU A 1 131 ? 9.095 -13.533 26.284 1.00 76.19 131 LEU A N 1
ATOM 1017 C CA . LEU A 1 131 ? 8.674 -12.208 25.836 1.00 76.19 131 LEU A CA 1
ATOM 1018 C C . LEU A 1 131 ? 9.700 -11.130 26.213 1.00 76.19 131 LEU A C 1
ATOM 1020 O O . LEU A 1 131 ? 9.988 -10.268 25.391 1.00 76.19 131 LEU A O 1
ATOM 1024 N N . ALA A 1 132 ? 10.302 -11.213 27.406 1.00 77.44 132 ALA A N 1
ATOM 1025 C CA . ALA A 1 132 ? 11.333 -10.270 27.860 1.00 77.44 132 ALA A CA 1
ATOM 1026 C C . ALA A 1 132 ? 12.589 -10.288 26.968 1.00 77.44 132 ALA A C 1
ATOM 1028 O O . ALA A 1 132 ? 13.254 -9.271 26.798 1.00 77.44 132 ALA A O 1
ATOM 1029 N N . GLU A 1 133 ? 12.894 -11.430 26.346 1.00 71.75 133 GLU A N 1
ATOM 1030 C CA . GLU A 1 133 ? 14.019 -11.564 25.413 1.00 71.75 133 GLU A CA 1
ATOM 1031 C C . GLU A 1 133 ? 13.726 -10.989 24.017 1.00 71.75 133 GLU A C 1
ATOM 1033 O O . GLU A 1 133 ? 14.657 -10.702 23.265 1.00 71.75 133 GLU A O 1
ATOM 1038 N N . ALA A 1 134 ? 12.448 -10.841 23.653 1.00 70.31 134 ALA A N 1
ATOM 1039 C CA . ALA A 1 134 ? 12.014 -10.424 22.319 1.00 70.31 134 ALA A CA 1
ATOM 1040 C C . ALA A 1 134 ? 11.631 -8.936 22.226 1.00 70.31 134 ALA A C 1
ATOM 1042 O O . ALA A 1 134 ? 11.497 -8.405 21.124 1.00 70.31 134 ALA A O 1
ATOM 1043 N N . VAL A 1 135 ? 11.426 -8.267 23.360 1.00 74.12 135 VAL A N 1
ATOM 1044 C CA . VAL A 1 135 ? 10.935 -6.887 23.410 1.00 74.12 135 VAL A CA 1
ATOM 1045 C C . VAL A 1 135 ? 12.064 -5.877 23.251 1.00 74.12 135 VAL A C 1
ATOM 1047 O O . VAL A 1 135 ? 13.096 -5.954 23.913 1.00 74.12 135 VAL A O 1
ATOM 1050 N N . CYS A 1 136 ? 11.817 -4.863 22.421 1.00 73.25 136 CYS A N 1
ATOM 1051 C CA . CYS A 1 136 ? 12.651 -3.673 22.345 1.00 73.25 136 CYS A CA 1
ATOM 1052 C C . CYS A 1 136 ? 11.785 -2.427 22.177 1.00 73.25 136 CYS A C 1
ATOM 1054 O O . CYS A 1 136 ? 11.361 -2.093 21.076 1.00 73.25 136 CYS A O 1
ATOM 1056 N N . GLU A 1 137 ? 11.521 -1.722 23.276 1.00 70.50 137 GLU A N 1
ATOM 1057 C CA . GLU A 1 137 ? 10.610 -0.569 23.281 1.00 70.50 137 GLU A CA 1
ATOM 1058 C C . GLU A 1 137 ? 10.974 0.529 22.267 1.00 70.50 137 GLU A C 1
ATOM 1060 O O . GLU A 1 137 ? 10.095 1.260 21.824 1.00 70.50 137 GLU A O 1
ATOM 1065 N N . ARG A 1 138 ? 12.239 0.608 21.828 1.00 67.38 138 ARG A N 1
ATOM 1066 C CA . ARG A 1 138 ? 12.707 1.555 20.808 1.00 67.38 138 ARG A CA 1
ATOM 1067 C C . ARG A 1 138 ? 13.195 0.839 19.553 1.00 67.38 138 ARG A C 1
ATOM 1069 O O . ARG A 1 138 ? 14.310 0.332 19.495 1.00 67.38 138 ARG A O 1
ATOM 1076 N N . TYR A 1 139 ? 12.374 0.861 18.506 1.00 64.00 139 TYR A N 1
ATOM 1077 C CA . TYR A 1 139 ? 12.619 0.076 17.291 1.00 64.00 139 TYR A CA 1
ATOM 1078 C C . TYR A 1 139 ? 13.878 0.493 16.491 1.00 64.00 139 TYR A C 1
ATOM 1080 O O . TYR A 1 139 ? 14.440 -0.336 15.773 1.00 64.00 139 TYR A O 1
ATOM 1088 N N . MET A 1 140 ? 14.326 1.756 16.586 1.00 60.88 140 MET A N 1
ATOM 1089 C CA . MET A 1 140 ? 15.484 2.265 15.826 1.00 60.88 140 MET A CA 1
ATOM 1090 C C . MET A 1 140 ? 16.844 1.871 16.414 1.00 60.88 140 MET A C 1
ATOM 1092 O O . MET A 1 140 ? 17.867 2.046 15.752 1.00 60.88 140 MET A O 1
ATOM 1096 N N . GLU A 1 141 ? 16.893 1.336 17.633 1.00 59.84 141 GLU A N 1
ATOM 1097 C CA . GLU A 1 141 ? 18.155 0.948 18.263 1.00 59.84 141 GLU A CA 1
ATOM 1098 C C . GLU A 1 141 ? 18.637 -0.366 17.627 1.00 59.84 141 GLU A C 1
ATOM 1100 O O . GLU A 1 141 ? 18.001 -1.409 17.762 1.00 59.84 141 GLU A O 1
ATOM 1105 N N . ALA A 1 142 ? 19.709 -0.303 16.819 1.00 49.53 142 ALA A N 1
ATOM 1106 C CA . ALA A 1 142 ? 20.212 -1.422 16.009 1.00 49.53 142 ALA A CA 1
ATOM 1107 C C . ALA A 1 142 ? 20.589 -2.645 16.864 1.00 49.53 142 ALA A C 1
ATOM 1109 O O . ALA A 1 142 ? 20.264 -3.772 16.484 1.00 49.53 142 ALA A O 1
ATOM 1110 N N . ASP A 1 143 ? 21.151 -2.389 18.040 1.00 56.12 143 ASP A N 1
ATOM 1111 C CA . ASP A 1 143 ? 21.367 -3.332 19.129 1.00 56.12 143 ASP A CA 1
ATOM 1112 C C . ASP A 1 143 ? 20.369 -2.971 20.240 1.00 56.12 143 ASP A C 1
ATOM 1114 O O . ASP A 1 143 ? 20.264 -1.796 20.587 1.00 56.12 143 ASP A O 1
ATOM 1118 N N . CYS A 1 144 ? 19.644 -3.942 20.805 1.00 60.59 144 CYS A N 1
ATOM 1119 C CA . CYS A 1 144 ? 18.720 -3.702 21.925 1.00 60.59 144 CYS A CA 1
ATOM 1120 C C . CYS A 1 144 ? 19.278 -4.254 23.253 1.00 60.59 144 CYS A C 1
ATOM 1122 O O . CYS A 1 144 ? 18.726 -5.211 23.808 1.00 60.59 144 CYS A O 1
ATOM 1124 N N . PRO A 1 145 ? 20.359 -3.679 23.815 1.00 51.53 145 PRO A N 1
ATOM 1125 C CA . PRO A 1 145 ? 20.856 -4.020 25.134 1.00 51.53 145 PRO A CA 1
ATOM 1126 C C . PRO A 1 145 ? 20.298 -3.026 26.164 1.00 51.53 145 PRO A C 1
ATOM 1128 O O . PRO A 1 145 ? 21.057 -2.337 26.840 1.00 51.53 145 PRO A O 1
ATOM 1131 N N . THR A 1 146 ? 18.977 -2.884 26.288 1.00 49.25 146 THR A N 1
ATOM 1132 C CA . THR A 1 146 ? 18.428 -1.968 27.300 1.00 49.25 146 THR A CA 1
ATOM 1133 C C . THR A 1 146 ? 18.413 -2.612 28.689 1.00 49.25 146 THR A C 1
ATOM 1135 O O . THR A 1 146 ? 18.340 -3.828 28.850 1.00 49.25 146 THR A O 1
ATOM 1138 N N . ILE A 1 147 ? 18.490 -1.766 29.719 1.00 49.47 147 ILE A N 1
ATOM 1139 C CA . ILE A 1 147 ? 18.296 -2.102 31.143 1.00 49.47 147 ILE A CA 1
ATOM 1140 C C . ILE A 1 147 ? 16.784 -2.272 31.451 1.00 49.47 147 ILE A C 1
ATOM 1142 O O . ILE A 1 147 ? 16.399 -2.685 32.538 1.00 49.47 147 ILE A O 1
ATOM 1146 N N . GLU A 1 148 ? 15.915 -2.003 30.468 1.00 54.22 148 GLU A N 1
ATOM 1147 C CA . GLU A 1 148 ? 14.448 -2.048 30.554 1.00 54.22 148 GLU A CA 1
ATOM 1148 C C . GLU A 1 148 ? 13.831 -3.322 29.936 1.00 54.22 148 GLU A C 1
ATOM 1150 O O . GLU A 1 148 ? 12.678 -3.298 29.512 1.00 54.22 148 GLU A O 1
ATOM 1155 N N . LYS A 1 149 ? 14.569 -4.444 29.887 1.00 61.91 149 LYS A N 1
ATOM 1156 C CA . LYS A 1 149 ? 14.094 -5.734 29.323 1.00 61.91 149 LYS A CA 1
ATOM 1157 C C . LYS A 1 149 ? 12.823 -6.281 29.978 1.00 61.91 149 LYS A C 1
ATOM 1159 O O . LYS A 1 149 ? 12.128 -7.115 29.402 1.00 61.91 149 LYS A O 1
ATOM 1164 N N . ASP A 1 150 ? 12.501 -5.782 31.164 1.00 73.25 150 ASP A N 1
ATOM 1165 C CA . ASP A 1 150 ? 11.490 -6.377 32.023 1.00 73.25 150 ASP A CA 1
ATOM 1166 C C . ASP A 1 150 ? 10.179 -5.590 32.029 1.00 73.25 150 ASP A C 1
ATOM 1168 O O . ASP A 1 150 ? 9.337 -5.874 32.873 1.00 73.25 150 ASP A O 1
ATOM 1172 N N . THR A 1 151 ? 9.963 -4.591 31.159 1.00 80.50 151 THR A N 1
ATOM 1173 C CA . THR A 1 151 ? 8.668 -3.881 31.107 1.00 80.50 151 THR A CA 1
ATOM 1174 C C . THR A 1 151 ? 8.245 -3.446 29.709 1.00 80.50 151 THR A C 1
ATOM 1176 O O . THR A 1 151 ? 9.094 -3.042 28.924 1.00 80.50 151 THR A O 1
ATOM 1179 N N . VAL A 1 152 ? 6.932 -3.407 29.457 1.00 83.19 152 VAL A N 1
ATOM 1180 C CA . VAL A 1 152 ? 6.316 -2.766 28.278 1.00 83.19 152 VAL A CA 1
ATOM 1181 C C . VAL A 1 152 ? 5.342 -1.674 28.667 1.00 83.19 152 VAL A C 1
ATOM 1183 O O . VAL A 1 152 ? 4.727 -1.758 29.730 1.00 83.19 152 VAL A O 1
ATOM 1186 N N . GLN A 1 153 ? 5.162 -0.668 27.814 1.00 85.50 153 GLN A N 1
ATOM 1187 C CA . GLN A 1 153 ? 4.108 0.331 28.011 1.00 85.50 153 GLN A CA 1
ATOM 1188 C C . GLN A 1 153 ? 2.907 0.040 27.116 1.00 85.50 153 GLN A C 1
ATOM 1190 O O . GLN A 1 153 ? 3.042 -0.084 25.904 1.00 85.50 153 GLN A O 1
ATOM 1195 N N . ILE A 1 154 ? 1.720 -0.033 27.714 1.00 87.19 154 ILE A N 1
ATOM 1196 C CA . ILE A 1 154 ? 0.461 -0.277 27.003 1.00 87.19 154 ILE A CA 1
ATOM 1197 C C . ILE A 1 154 ? -0.565 0.730 27.516 1.00 87.19 154 ILE A C 1
ATOM 1199 O O . ILE A 1 154 ? -0.709 0.934 28.724 1.00 87.19 154 ILE A O 1
ATOM 1203 N N . SER A 1 155 ? -1.302 1.358 26.605 1.00 88.88 155 SER A N 1
ATOM 1204 C CA . SER A 1 155 ? -2.459 2.172 26.989 1.00 88.88 155 SER A CA 1
ATOM 1205 C C . SER A 1 155 ? -3.673 1.263 27.100 1.00 88.88 155 SER A C 1
ATOM 1207 O O . SER A 1 155 ? -3.912 0.477 26.188 1.00 88.88 155 SER A O 1
ATOM 1209 N N . THR A 1 156 ? -4.434 1.323 28.193 1.00 93.50 156 THR A N 1
ATOM 1210 C CA . THR A 1 156 ? -5.562 0.398 28.415 1.00 93.50 156 THR A CA 1
ATOM 1211 C C . THR A 1 156 ? -6.846 1.103 28.826 1.00 93.50 156 THR A C 1
ATOM 1213 O O . THR A 1 156 ? -6.829 2.225 29.329 1.00 93.50 156 THR A O 1
ATOM 1216 N N . VAL A 1 157 ? -7.973 0.430 28.609 1.00 95.94 157 VAL A N 1
ATOM 1217 C CA . VAL A 1 157 ? -9.304 0.876 29.025 1.00 95.94 157 VAL A CA 1
ATOM 1218 C C . VAL A 1 157 ? -10.187 -0.334 29.338 1.00 95.94 157 VAL A C 1
ATOM 1220 O O . VAL A 1 157 ? -9.958 -1.442 28.840 1.00 95.94 157 VAL A O 1
ATOM 1223 N N . GLU A 1 158 ? -11.192 -0.138 30.188 1.00 97.81 158 GLU A N 1
ATOM 1224 C CA . GLU A 1 158 ? -12.235 -1.135 30.431 1.00 97.81 158 GLU A CA 1
ATOM 1225 C C . GLU A 1 158 ? -13.413 -0.917 29.481 1.00 97.81 158 GLU A C 1
ATOM 1227 O O . GLU A 1 158 ? -13.982 0.171 29.404 1.00 97.81 158 GLU A O 1
ATOM 1232 N N . LEU A 1 159 ? -13.785 -1.978 28.774 1.00 98.19 159 LEU A N 1
ATOM 1233 C CA . LEU A 1 159 ? -14.951 -2.038 27.912 1.00 98.19 159 LEU A CA 1
ATOM 1234 C C . LEU A 1 159 ? -16.148 -2.539 28.708 1.00 98.19 159 LEU A C 1
ATOM 1236 O O . LEU A 1 159 ? -16.061 -3.549 29.403 1.00 98.19 159 LEU A O 1
ATOM 1240 N N . LYS A 1 160 ? -17.277 -1.858 28.563 1.00 98.25 160 LYS A N 1
ATOM 1241 C CA . LYS A 1 160 ? -18.579 -2.201 29.136 1.00 98.25 160 LYS A CA 1
ATOM 1242 C C . LYS A 1 160 ? -19.517 -2.591 28.001 1.00 98.25 160 LYS A C 1
ATOM 1244 O O . LYS A 1 160 ? -19.324 -2.141 26.876 1.00 98.25 160 LYS A O 1
ATOM 1249 N N . MET A 1 161 ? -20.540 -3.395 28.286 1.00 98.19 161 MET A N 1
ATOM 1250 C CA . MET A 1 161 ? -21.592 -3.657 27.302 1.00 98.19 161 MET A CA 1
ATOM 1251 C C . MET A 1 161 ? -22.402 -2.374 27.060 1.00 98.19 161 MET A C 1
ATOM 1253 O O . MET A 1 161 ? -23.002 -1.875 28.018 1.00 98.19 161 MET A O 1
ATOM 1257 N N . PRO A 1 162 ? -22.435 -1.816 25.838 1.00 97.81 162 PRO A N 1
ATOM 1258 C CA . PRO A 1 162 ? -23.170 -0.581 25.589 1.00 97.81 162 PRO A CA 1
ATOM 1259 C C . PRO A 1 162 ? -24.665 -0.810 25.598 1.00 97.81 162 PRO A C 1
ATOM 1261 O O . PRO A 1 162 ? -25.153 -1.773 25.015 1.00 97.81 162 PRO A O 1
ATOM 1264 N N . HIS A 1 163 ? -25.400 0.106 26.219 1.00 97.94 163 HIS A N 1
ATOM 1265 C CA . HIS A 1 163 ? -26.853 0.066 26.192 1.00 97.94 163 HIS A CA 1
ATOM 1266 C C . HIS A 1 163 ? -27.448 1.475 26.264 1.00 97.94 163 HIS A C 1
ATOM 1268 O O . HIS A 1 163 ? -26.978 2.304 27.042 1.00 97.94 163 HIS A O 1
ATOM 1274 N N . SER A 1 164 ? -28.476 1.761 25.460 1.00 96.69 164 SER A N 1
ATOM 1275 C CA . SER A 1 164 ? -29.106 3.094 25.428 1.00 96.69 164 SER A CA 1
ATOM 1276 C C . SER A 1 164 ? -30.028 3.349 26.627 1.00 96.69 164 SER A C 1
ATOM 1278 O O . SER A 1 164 ? -30.272 4.486 27.024 1.00 96.69 164 SER A O 1
ATOM 1280 N N . GLY A 1 165 ? -30.624 2.284 27.175 1.00 95.38 165 GLY A N 1
ATOM 1281 C CA . GLY A 1 165 ? -31.704 2.392 28.167 1.00 95.38 165 GLY A CA 1
ATOM 1282 C C . GLY A 1 165 ? -32.929 3.129 27.606 1.00 95.38 165 GLY A C 1
ATOM 1283 O O . GLY A 1 165 ? -33.668 3.774 28.348 1.00 95.38 165 GLY A O 1
ATOM 1284 N N . GLY A 1 166 ? -33.098 3.119 26.277 1.00 93.88 166 GLY A N 1
ATOM 1285 C CA . GLY A 1 166 ? -34.119 3.889 25.564 1.00 93.88 166 GLY A CA 1
ATOM 1286 C C . GLY A 1 166 ? -33.797 5.374 25.387 1.00 93.88 166 GLY A C 1
ATOM 1287 O O . GLY A 1 166 ? -34.653 6.123 24.912 1.00 93.88 166 GLY A O 1
ATOM 1288 N N . LYS A 1 167 ? -32.593 5.823 25.759 1.00 95.44 167 LYS A N 1
ATOM 1289 C CA . LYS A 1 167 ? -32.160 7.218 25.641 1.00 95.44 167 LYS A CA 1
ATOM 1290 C C . LYS A 1 167 ? -31.109 7.360 24.549 1.00 95.44 167 LYS A C 1
ATOM 1292 O O . LYS A 1 167 ? -30.147 6.610 24.493 1.00 95.44 167 LYS A O 1
ATOM 1297 N N . TRP A 1 168 ? -31.278 8.377 23.712 1.00 95.69 168 TRP A N 1
ATOM 1298 C CA . TRP A 1 168 ? -30.383 8.661 22.591 1.00 95.69 168 TRP A CA 1
ATOM 1299 C C . TRP A 1 168 ? -30.019 10.145 22.597 1.00 95.69 168 TRP A C 1
ATOM 1301 O O . TRP A 1 168 ? -30.634 10.925 21.867 1.00 95.69 168 TRP A O 1
ATOM 1311 N N . PRO A 1 169 ? -29.094 10.563 23.481 1.00 96.38 169 PRO A N 1
ATOM 1312 C CA . PRO A 1 169 ? -28.710 11.962 23.605 1.00 96.38 169 PRO A CA 1
ATOM 1313 C C . PRO A 1 169 ? -28.159 12.496 22.282 1.00 96.38 169 PRO A C 1
ATOM 1315 O O . PRO A 1 169 ? -27.383 11.821 21.599 1.00 96.38 169 PRO A O 1
ATOM 1318 N N . VAL A 1 170 ? -28.560 13.711 21.912 1.00 95.06 170 VAL A N 1
ATOM 1319 C CA . VAL A 1 170 ? -28.134 14.334 20.651 1.00 95.06 170 VAL A CA 1
ATOM 1320 C C . VAL A 1 170 ? -26.627 14.567 20.651 1.00 95.06 170 VAL A C 1
ATOM 1322 O O . VAL A 1 170 ? -25.971 14.351 19.637 1.00 95.06 170 VAL A O 1
ATOM 1325 N N . GLU A 1 171 ? -26.055 14.919 21.799 1.00 95.00 171 GLU A N 1
ATOM 1326 C CA . GLU A 1 171 ? -24.617 15.087 21.998 1.00 95.00 171 GLU A CA 1
ATOM 1327 C C . GLU A 1 171 ? -23.800 13.811 21.735 1.00 95.00 171 GLU A C 1
ATOM 1329 O O . GLU A 1 171 ? -22.601 13.897 21.494 1.00 95.00 171 GLU A O 1
ATOM 1334 N N . PHE A 1 172 ? -24.447 12.642 21.714 1.00 95.88 172 PHE A N 1
ATOM 1335 C CA . PHE A 1 172 ? -23.859 11.341 21.377 1.00 95.88 172 PHE A CA 1
ATOM 1336 C C . PHE A 1 172 ? -24.198 10.865 19.956 1.00 95.88 172 PHE A C 1
ATOM 1338 O O . PHE A 1 172 ? -23.889 9.730 19.590 1.00 95.88 172 PHE A O 1
ATOM 1345 N N . GLY A 1 173 ? -24.780 11.743 19.135 1.00 94.06 173 GLY A N 1
ATOM 1346 C CA . GLY A 1 173 ? -25.166 11.468 17.749 1.00 94.06 173 GLY A CA 1
ATOM 1347 C C . GLY A 1 173 ? -26.636 11.072 17.594 1.00 94.06 173 GLY A C 1
ATOM 1348 O O . GLY A 1 173 ? -27.093 10.861 16.474 1.00 94.06 173 GLY A O 1
ATOM 1349 N N . GLY A 1 174 ? -27.395 11.006 18.695 1.00 94.19 174 GLY A N 1
ATOM 1350 C CA . GLY A 1 174 ? -28.793 10.585 18.682 1.00 94.19 174 GLY A CA 1
ATOM 1351 C C . GLY A 1 174 ? -28.969 9.127 18.246 1.00 94.19 174 GLY A C 1
ATOM 1352 O O . GLY A 1 174 ? -28.071 8.305 18.408 1.00 94.19 174 GLY A O 1
ATOM 1353 N N . TYR A 1 175 ? -30.152 8.803 17.721 1.00 93.62 175 TYR A N 1
ATOM 1354 C CA . TYR A 1 175 ? -30.430 7.521 17.072 1.00 93.62 175 TYR A CA 1
ATOM 1355 C C . TYR A 1 175 ? -30.445 7.744 15.558 1.00 93.62 175 TYR A C 1
ATOM 1357 O O . TYR A 1 175 ? -31.418 8.314 15.056 1.00 93.62 175 TYR A O 1
ATOM 1365 N N . PRO A 1 176 ? -29.386 7.362 14.826 1.00 92.12 176 PRO A N 1
ATOM 1366 C CA . PRO A 1 176 ? -29.215 7.817 13.454 1.00 92.12 176 PRO A CA 1
ATOM 1367 C C . PRO A 1 176 ? -29.722 6.808 12.414 1.00 92.12 176 PRO A C 1
ATOM 1369 O O . PRO A 1 176 ? -29.492 6.986 11.222 1.00 92.12 176 PRO A O 1
ATOM 1372 N N . PHE A 1 177 ? -30.404 5.752 12.857 1.00 92.94 177 PHE A N 1
ATOM 1373 C CA . PHE A 1 177 ? -30.964 4.712 12.002 1.00 92.94 177 PHE A CA 1
ATOM 1374 C C . PHE A 1 177 ? -32.484 4.821 11.905 1.00 92.94 177 PHE A C 1
ATOM 1376 O O . PHE A 1 177 ? -33.148 5.501 12.693 1.00 92.94 177 PHE A O 1
ATOM 1383 N N . ASN A 1 178 ? -33.061 4.074 10.969 1.00 90.25 178 ASN A N 1
ATOM 1384 C CA . ASN A 1 178 ? -34.486 3.789 10.997 1.00 90.25 178 ASN A CA 1
ATOM 1385 C C . ASN A 1 178 ? -34.830 2.894 12.201 1.00 90.25 178 ASN A C 1
ATOM 1387 O O . ASN A 1 178 ? -34.144 1.910 12.486 1.00 90.25 178 ASN A O 1
ATOM 1391 N N . ARG A 1 179 ? -35.911 3.240 12.915 1.00 88.00 179 ARG A N 1
ATOM 1392 C CA . ARG A 1 179 ? -36.369 2.515 14.115 1.00 88.00 179 ARG A CA 1
ATOM 1393 C C . ARG A 1 179 ? -36.867 1.111 13.809 1.00 88.00 179 ARG A C 1
ATOM 1395 O O . ARG A 1 179 ? -36.886 0.273 14.702 1.00 88.00 179 ARG A O 1
ATOM 1402 N N . THR A 1 180 ? -37.305 0.872 12.578 1.00 90.31 180 THR A N 1
ATOM 1403 C CA . THR A 1 180 ? -37.688 -0.467 12.134 1.00 90.31 180 THR A CA 1
ATOM 1404 C C . THR A 1 180 ? -36.517 -1.052 11.351 1.00 90.31 180 THR A C 1
ATOM 1406 O O . THR A 1 180 ? -36.206 -0.518 10.287 1.00 90.31 180 THR A O 1
ATOM 1409 N N . PRO A 1 181 ? -35.854 -2.113 11.848 1.00 90.12 181 PRO A N 1
ATOM 1410 C CA . PRO A 1 181 ? -34.835 -2.817 11.079 1.00 90.12 181 PRO A CA 1
ATOM 1411 C C . PRO A 1 181 ? -35.396 -3.284 9.734 1.00 90.12 181 PRO A C 1
ATOM 1413 O O . PRO A 1 181 ? -36.497 -3.838 9.684 1.00 90.12 181 PRO A O 1
ATOM 1416 N N . GLY A 1 182 ? -34.646 -3.080 8.654 1.00 94.56 182 GLY A N 1
ATOM 1417 C CA . GLY A 1 182 ? -35.002 -3.631 7.358 1.00 94.56 182 GLY A CA 1
ATOM 1418 C C . GLY A 1 182 ? -34.593 -5.106 7.218 1.00 94.56 182 GLY A C 1
ATOM 1419 O O . GLY A 1 182 ? -34.096 -5.734 8.165 1.00 94.56 182 GLY A O 1
ATOM 1420 N N . PRO A 1 183 ? -34.825 -5.697 6.033 1.00 96.88 183 PRO A N 1
ATOM 1421 C CA . PRO A 1 183 ? -34.602 -7.118 5.788 1.00 96.88 183 PRO A CA 1
ATOM 1422 C C . PRO A 1 183 ? -33.130 -7.556 5.865 1.00 96.88 183 PRO A C 1
ATOM 1424 O O . PRO A 1 183 ? -32.875 -8.679 6.292 1.00 96.88 183 PRO A O 1
ATOM 1427 N N . LEU A 1 184 ? -32.163 -6.716 5.483 1.00 96.69 184 LEU A N 1
ATOM 1428 C CA . LEU A 1 184 ? -30.730 -7.021 5.568 1.00 96.69 184 LEU A CA 1
ATOM 1429 C C . LEU A 1 184 ? -30.263 -7.033 7.022 1.00 96.69 184 LEU A C 1
ATOM 1431 O O . LEU A 1 184 ? -29.583 -7.972 7.435 1.00 96.69 184 LEU A O 1
ATOM 1435 N N . THR A 1 185 ? -30.671 -6.037 7.814 1.00 95.00 185 THR A N 1
ATOM 1436 C CA . THR A 1 185 ? -30.378 -6.013 9.254 1.00 95.00 185 THR A CA 1
ATOM 1437 C C . THR A 1 185 ? -30.990 -7.230 9.947 1.00 95.00 185 THR A C 1
ATOM 1439 O O . THR A 1 185 ? -30.313 -7.910 10.722 1.00 95.00 185 THR A O 1
ATOM 1442 N N . ALA A 1 186 ? -32.260 -7.531 9.658 1.00 94.31 186 ALA A N 1
ATOM 1443 C CA . ALA A 1 186 ? -32.950 -8.686 10.224 1.00 94.31 186 ALA A CA 1
ATOM 1444 C C . ALA A 1 186 ? -32.252 -10.002 9.846 1.00 94.31 186 ALA A C 1
ATOM 1446 O O . ALA A 1 186 ? -31.993 -10.827 10.721 1.00 94.31 186 ALA A O 1
ATOM 1447 N N . ALA A 1 187 ? -31.883 -10.174 8.572 1.00 95.75 187 ALA A N 1
ATOM 1448 C CA . ALA A 1 187 ? -31.163 -11.352 8.098 1.00 95.75 187 ALA A CA 1
ATOM 1449 C C . ALA A 1 187 ? -29.779 -11.493 8.749 1.00 95.75 187 ALA A C 1
ATOM 1451 O O . ALA A 1 187 ? -29.400 -12.595 9.136 1.00 95.75 187 ALA A O 1
ATOM 1452 N N . TYR A 1 188 ? -29.041 -10.392 8.919 1.00 94.81 188 TYR A N 1
ATOM 1453 C CA . TYR A 1 188 ? -27.743 -10.404 9.593 1.00 94.81 188 TYR A CA 1
ATOM 1454 C C . TYR A 1 188 ? -27.867 -10.858 11.055 1.00 94.81 188 TYR A C 1
ATOM 1456 O O . TYR A 1 188 ? -27.143 -11.756 11.487 1.00 94.81 188 TYR A O 1
ATOM 1464 N N . ARG A 1 189 ? -28.828 -10.303 11.810 1.00 92.25 189 ARG A N 1
ATOM 1465 C CA . ARG A 1 189 ? -29.106 -10.729 13.195 1.00 92.25 189 ARG A CA 1
ATOM 1466 C C . ARG A 1 189 ? -29.531 -12.201 13.258 1.00 92.25 189 ARG A C 1
ATOM 1468 O O . ARG A 1 189 ? -29.028 -12.944 14.101 1.00 92.25 189 ARG A O 1
ATOM 1475 N N . GLN A 1 190 ? -30.410 -12.629 12.349 1.00 92.31 190 GLN A N 1
ATOM 1476 C CA . GLN A 1 190 ? -30.885 -14.011 12.276 1.00 92.31 190 GLN A CA 1
ATOM 1477 C C . GLN A 1 190 ? -29.748 -14.991 11.967 1.00 92.31 190 GLN A C 1
ATOM 1479 O O . GLN A 1 190 ? -29.668 -16.031 12.606 1.00 92.31 190 GLN A O 1
ATOM 1484 N N . ALA A 1 191 ? -28.820 -14.645 11.069 1.00 93.75 191 ALA A N 1
ATOM 1485 C CA . ALA A 1 191 ? -27.692 -15.510 10.730 1.00 93.75 191 ALA A CA 1
ATOM 1486 C C . ALA A 1 191 ? -26.815 -15.840 11.952 1.00 93.75 191 ALA A C 1
ATOM 1488 O O . ALA A 1 191 ? -26.366 -16.973 12.101 1.00 93.75 191 ALA A O 1
ATOM 1489 N N . TYR A 1 192 ? -26.603 -14.883 12.861 1.00 90.25 192 TYR A N 1
ATOM 1490 C CA . TYR A 1 192 ? -25.890 -15.150 14.115 1.00 90.25 192 TYR A CA 1
ATOM 1491 C C . TYR A 1 192 ? -26.697 -16.040 15.067 1.00 90.25 192 TYR A C 1
ATOM 1493 O O . TYR A 1 192 ? -26.129 -16.948 15.679 1.00 90.25 192 TYR A O 1
ATOM 1501 N N . ALA A 1 193 ? -28.012 -15.826 15.160 1.00 88.50 193 ALA A N 1
ATOM 1502 C CA . ALA A 1 193 ? -28.889 -16.692 15.943 1.00 88.50 193 ALA A CA 1
ATOM 1503 C C . ALA A 1 193 ? -28.893 -18.139 15.406 1.00 88.50 193 ALA A C 1
ATOM 1505 O O . ALA A 1 193 ? -28.783 -19.083 16.187 1.00 88.50 193 ALA A O 1
ATOM 1506 N N . ASP A 1 194 ? -28.933 -18.317 14.083 1.00 92.81 194 ASP A N 1
ATOM 1507 C CA . ASP A 1 194 ? -28.909 -19.623 13.409 1.00 92.81 194 ASP A CA 1
ATOM 1508 C C . ASP A 1 194 ? -27.589 -20.378 13.631 1.00 92.81 194 ASP A C 1
ATOM 1510 O O . ASP A 1 194 ? -27.574 -21.608 13.697 1.00 92.81 194 ASP A O 1
ATOM 1514 N N . LEU A 1 195 ? -26.478 -19.655 13.808 1.00 90.38 195 LEU A N 1
ATOM 1515 C CA . LEU A 1 195 ? -25.184 -20.224 14.204 1.00 90.38 195 LEU A CA 1
ATOM 1516 C C . LEU A 1 195 ? -25.147 -20.673 15.678 1.00 90.38 195 LEU A C 1
ATOM 1518 O O . LEU A 1 195 ? -24.120 -21.175 16.139 1.00 90.38 195 LEU A O 1
ATOM 1522 N N . GLY A 1 196 ? -26.239 -20.495 16.428 1.00 86.19 196 GLY A N 1
ATOM 1523 C CA . GLY A 1 196 ? -26.321 -20.809 17.853 1.00 86.19 196 GLY A CA 1
ATOM 1524 C C . GLY A 1 196 ? -25.561 -19.818 18.735 1.00 86.19 196 GLY A C 1
ATOM 1525 O O . GLY A 1 196 ? -25.233 -20.139 19.879 1.00 86.19 196 GLY A O 1
ATOM 1526 N N . VAL A 1 197 ? -25.247 -18.624 18.218 1.00 83.00 197 VAL A N 1
ATOM 1527 C CA . VAL A 1 197 ? -24.613 -17.564 19.004 1.00 83.00 197 VAL A CA 1
ATOM 1528 C C . VAL A 1 197 ? -25.685 -16.898 19.857 1.00 83.00 197 VAL A C 1
ATOM 1530 O O . VAL A 1 197 ? -26.653 -16.344 19.338 1.00 83.00 197 VAL A O 1
ATOM 1533 N N . ASN A 1 198 ? -25.503 -16.918 21.178 1.00 81.88 198 ASN A N 1
ATOM 1534 C CA . ASN A 1 198 ? -26.328 -16.112 22.072 1.00 81.88 198 ASN A CA 1
ATOM 1535 C C . ASN A 1 198 ? -26.066 -14.635 21.772 1.00 81.88 198 ASN A C 1
ATOM 1537 O O . ASN A 1 198 ? -24.989 -14.125 22.088 1.00 81.88 198 ASN A O 1
ATOM 1541 N N . LEU A 1 199 ? -27.041 -13.971 21.152 1.00 86.75 199 LEU A N 1
ATOM 1542 C CA . LEU A 1 199 ? -26.962 -12.542 20.885 1.00 86.75 199 LEU A CA 1
ATOM 1543 C C . LEU A 1 199 ? -26.843 -11.769 22.202 1.00 86.75 199 LEU A C 1
ATOM 1545 O O . LEU A 1 199 ? -27.421 -12.136 23.229 1.00 86.75 199 LEU A O 1
ATOM 1549 N N . TRP A 1 200 ? -26.074 -10.689 22.158 1.00 93.56 200 TRP A N 1
ATOM 1550 C CA . TRP A 1 200 ? -25.956 -9.749 23.265 1.00 93.56 200 TRP A CA 1
ATOM 1551 C C . TRP A 1 200 ? -27.297 -9.044 23.530 1.00 93.56 200 TRP A C 1
ATOM 1553 O O . TRP A 1 200 ? -28.147 -9.000 22.637 1.00 93.56 200 TRP A O 1
ATOM 1563 N N . PRO A 1 201 ? -27.491 -8.474 24.734 1.00 95.50 201 PRO A N 1
ATOM 1564 C CA . PRO A 1 201 ? -28.606 -7.567 25.007 1.00 95.50 201 PRO A CA 1
ATOM 1565 C C . PRO A 1 201 ? -28.746 -6.519 23.895 1.00 95.50 201 PRO A C 1
ATOM 1567 O O . PRO A 1 201 ? -27.752 -5.882 23.542 1.00 95.50 201 PRO A O 1
ATOM 1570 N N . ASP A 1 202 ? -29.945 -6.371 23.322 1.00 93.19 202 ASP A N 1
ATOM 1571 C CA . ASP A 1 202 ? -30.174 -5.415 22.235 1.00 93.19 202 ASP A CA 1
ATOM 1572 C C . ASP A 1 202 ? -30.029 -3.990 22.795 1.00 93.19 202 ASP A C 1
ATOM 1574 O O . ASP A 1 202 ? -30.855 -3.580 23.614 1.00 93.19 202 ASP A O 1
ATOM 1578 N N . PRO A 1 203 ? -29.017 -3.207 22.368 1.00 94.06 203 PRO A N 1
ATOM 1579 C CA . PRO A 1 203 ? -28.789 -1.867 22.897 1.00 94.06 203 PRO A CA 1
ATOM 1580 C C . PRO A 1 203 ? -29.962 -0.911 22.643 1.00 94.06 203 PRO A C 1
ATOM 1582 O O . PRO A 1 203 ? -30.010 0.155 23.266 1.00 94.06 203 PRO A O 1
ATOM 1585 N N . GLU A 1 204 ? -30.883 -1.258 21.739 1.00 92.81 204 GLU A N 1
ATOM 1586 C CA . GLU A 1 204 ? -32.076 -0.491 21.389 1.00 92.81 204 GLU A CA 1
ATOM 1587 C C . GLU A 1 204 ? -33.319 -0.876 22.209 1.00 92.81 204 GLU A C 1
ATOM 1589 O O . GLU A 1 204 ? -34.264 -0.085 22.249 1.00 92.81 204 GLU A O 1
ATOM 1594 N N . ASP A 1 205 ? -33.320 -2.027 22.895 1.00 94.38 205 ASP A N 1
ATOM 1595 C CA . ASP A 1 205 ? -34.438 -2.495 23.723 1.00 94.38 205 ASP A CA 1
ATOM 1596 C C . ASP A 1 205 ? -34.219 -2.147 25.209 1.00 94.38 205 ASP A C 1
ATOM 1598 O O . ASP A 1 205 ? -33.428 -2.808 25.892 1.00 94.38 205 ASP A O 1
ATOM 1602 N N . PRO A 1 206 ? -34.961 -1.168 25.774 1.00 95.62 206 PRO A N 1
ATOM 1603 C CA . PRO A 1 206 ? -34.847 -0.786 27.182 1.00 95.62 206 PRO A CA 1
ATOM 1604 C C . PRO A 1 206 ? -35.005 -1.956 28.161 1.00 95.62 206 PRO A C 1
ATOM 1606 O O . PRO A 1 206 ? -34.432 -1.914 29.249 1.00 95.62 206 PRO A O 1
ATOM 1609 N N . ALA A 1 207 ? -35.753 -3.004 27.794 1.00 97.31 207 ALA A N 1
ATOM 1610 C CA . ALA A 1 207 ? -35.972 -4.163 28.654 1.00 97.31 207 ALA A CA 1
ATOM 1611 C C . ALA A 1 207 ? -34.687 -4.964 28.919 1.00 97.31 207 ALA A C 1
ATOM 1613 O O . ALA A 1 207 ? -34.601 -5.672 29.925 1.00 97.31 207 ALA A O 1
ATOM 1614 N N . THR A 1 208 ? -33.670 -4.834 28.062 1.00 96.94 208 THR A N 1
ATOM 1615 C CA . THR A 1 208 ? -32.420 -5.595 28.181 1.00 96.94 208 THR A CA 1
ATOM 1616 C C . THR A 1 208 ? -31.311 -4.848 28.932 1.00 96.94 208 THR A C 1
ATOM 1618 O O . THR A 1 208 ? -30.242 -5.407 29.186 1.00 96.94 208 THR A O 1
ATOM 1621 N N . GLU A 1 209 ? -31.583 -3.630 29.416 1.00 97.19 209 GLU A N 1
ATOM 1622 C CA . GLU A 1 209 ? -30.585 -2.770 30.065 1.00 97.19 209 GLU A CA 1
ATOM 1623 C C . GLU A 1 209 ? -29.945 -3.417 31.298 1.00 97.19 209 GLU A C 1
ATOM 1625 O O . GLU A 1 209 ? -28.726 -3.370 31.481 1.00 97.19 209 GLU A O 1
ATOM 1630 N N . ALA A 1 210 ? -30.757 -4.037 32.156 1.00 97.25 210 ALA A N 1
ATOM 1631 C CA . ALA A 1 210 ? -30.261 -4.694 33.360 1.00 97.25 210 ALA A CA 1
ATOM 1632 C C . ALA A 1 210 ? -29.335 -5.873 33.019 1.00 97.25 210 ALA A C 1
ATOM 1634 O O . ALA A 1 210 ? -28.319 -6.068 33.687 1.00 97.25 210 ALA A O 1
ATOM 1635 N N . ALA A 1 211 ? -29.655 -6.618 31.955 1.00 97.19 211 ALA A N 1
ATOM 1636 C CA . ALA A 1 211 ? -28.813 -7.703 31.465 1.00 97.19 211 ALA A CA 1
ATOM 1637 C C . ALA A 1 211 ? -27.484 -7.162 30.918 1.00 97.19 211 ALA A C 1
ATOM 1639 O O . ALA A 1 211 ? -26.432 -7.680 31.284 1.00 97.19 211 ALA A O 1
ATOM 1640 N N . ALA A 1 212 ? -27.511 -6.076 30.135 1.00 97.31 212 ALA A N 1
ATOM 1641 C CA . ALA A 1 212 ? -26.303 -5.418 29.633 1.00 97.31 212 ALA A CA 1
ATOM 1642 C C . ALA A 1 212 ? -25.387 -4.947 30.773 1.00 97.31 212 ALA A C 1
ATOM 1644 O O . ALA A 1 212 ? -24.196 -5.252 30.782 1.00 97.31 212 ALA A O 1
ATOM 1645 N N . ARG A 1 213 ? -25.946 -4.278 31.790 1.00 96.69 213 ARG A N 1
ATOM 1646 C CA . ARG A 1 213 ? -25.195 -3.805 32.969 1.00 96.69 213 ARG A CA 1
ATOM 1647 C C . ARG A 1 213 ? -24.632 -4.943 33.829 1.00 96.69 213 ARG A C 1
ATOM 1649 O O . ARG A 1 213 ? -23.672 -4.720 34.563 1.00 96.69 213 ARG A O 1
ATOM 1656 N N . GLY A 1 214 ? -25.225 -6.136 33.761 1.00 96.94 214 GLY A N 1
ATOM 1657 C CA . GLY A 1 214 ? -24.750 -7.334 34.456 1.00 96.94 214 GLY A CA 1
ATOM 1658 C C . GLY A 1 214 ? -23.571 -8.033 33.771 1.00 96.94 214 GLY A C 1
ATOM 1659 O O . GLY A 1 214 ? -22.925 -8.878 34.393 1.00 96.94 214 GLY A O 1
ATOM 1660 N N . ILE A 1 215 ? -23.267 -7.699 32.512 1.00 97.56 215 ILE A N 1
ATOM 1661 C CA . ILE A 1 215 ? -22.144 -8.291 31.780 1.00 97.56 215 ILE A CA 1
ATOM 1662 C C . ILE A 1 215 ? -20.829 -7.730 32.319 1.00 97.56 215 ILE A C 1
ATOM 1664 O O . ILE A 1 215 ? -20.638 -6.520 32.447 1.00 97.56 215 ILE A O 1
ATOM 1668 N N . LYS A 1 216 ? -19.902 -8.638 32.636 1.00 97.31 216 LYS A N 1
ATOM 1669 C CA . LYS A 1 216 ? -18.597 -8.280 33.188 1.00 97.31 216 LYS A CA 1
ATOM 1670 C C . LYS A 1 216 ? -17.805 -7.428 32.180 1.00 97.31 216 LYS A C 1
ATOM 1672 O O . LYS A 1 216 ? -17.694 -7.836 31.023 1.00 97.31 216 LYS A O 1
ATOM 1677 N N . PRO A 1 217 ? -17.209 -6.303 32.614 1.00 98.00 217 PRO A N 1
ATOM 1678 C CA . PRO A 1 217 ? -16.306 -5.532 31.773 1.00 98.00 217 PRO A CA 1
ATOM 1679 C C . PRO A 1 217 ? -15.088 -6.341 31.315 1.00 98.00 217 PRO A C 1
ATOM 1681 O O . PRO A 1 217 ? -14.605 -7.227 32.028 1.00 98.00 217 PRO A O 1
ATOM 1684 N N . GLU A 1 218 ? -14.553 -5.996 30.149 1.00 98.06 218 GLU A N 1
ATOM 1685 C CA . GLU A 1 218 ? -13.354 -6.621 29.584 1.00 98.06 218 GLU A CA 1
ATOM 1686 C C . GLU A 1 218 ? -12.264 -5.588 29.332 1.00 98.06 218 GLU A C 1
ATOM 1688 O O . GLU A 1 218 ? -12.540 -4.416 29.094 1.00 98.06 218 GLU A O 1
ATOM 1693 N N . ARG A 1 219 ? -11.000 -6.012 29.367 1.00 96.06 219 ARG A N 1
ATOM 1694 C CA . ARG A 1 219 ? -9.875 -5.104 29.140 1.00 96.06 219 ARG A CA 1
ATOM 1695 C C . ARG A 1 219 ? -9.522 -5.015 27.659 1.00 96.06 219 ARG A C 1
ATOM 1697 O O . ARG A 1 219 ? -9.319 -6.034 26.984 1.00 96.06 219 ARG A O 1
ATOM 1704 N N . PHE A 1 220 ? -9.375 -3.785 27.192 1.00 94.94 220 PHE A N 1
ATOM 1705 C CA . PHE A 1 220 ? -8.839 -3.436 25.887 1.00 94.94 220 PHE A CA 1
ATOM 1706 C C . PHE A 1 220 ? -7.538 -2.653 26.049 1.00 94.94 220 PHE A C 1
ATOM 1708 O O . PHE A 1 220 ? -7.354 -1.961 27.053 1.00 94.94 220 PHE A O 1
ATOM 1715 N N . GLY A 1 221 ? -6.628 -2.765 25.085 1.00 91.25 221 GLY A N 1
ATOM 1716 C CA . GLY A 1 221 ? -5.407 -1.976 25.099 1.00 91.25 221 GLY A CA 1
ATOM 1717 C C . GLY A 1 221 ? -4.790 -1.757 23.730 1.00 91.25 221 GLY A C 1
ATOM 1718 O O . GLY A 1 221 ? -4.931 -2.581 22.827 1.00 91.25 221 GLY A O 1
ATOM 1719 N N . TYR A 1 222 ? -4.080 -0.644 23.613 1.00 88.88 222 TYR A N 1
ATOM 1720 C CA . TYR A 1 222 ? -3.251 -0.324 22.467 1.00 88.88 222 TYR A CA 1
ATOM 1721 C C . TYR A 1 222 ? -1.806 -0.722 22.736 1.00 88.88 222 TYR A C 1
ATOM 1723 O O . TYR A 1 222 ? -1.211 -0.244 23.705 1.00 88.88 222 TYR A O 1
ATOM 1731 N N . LEU A 1 223 ? -1.271 -1.598 21.881 1.00 80.81 223 LEU A N 1
ATOM 1732 C CA . LEU A 1 223 ? 0.106 -2.089 21.974 1.00 80.81 223 LEU A CA 1
ATOM 1733 C C . LEU A 1 223 ? 1.112 -0.989 21.681 1.00 80.81 223 LEU A C 1
ATOM 1735 O O . LEU A 1 223 ? 2.086 -0.865 22.407 1.00 80.81 223 LEU A O 1
ATOM 1739 N N . SER A 1 224 ? 0.865 -0.200 20.639 1.00 75.75 224 SER A N 1
ATOM 1740 C CA . SER A 1 224 ? 1.748 0.882 20.228 1.00 75.75 224 SER A CA 1
ATOM 1741 C C . SER A 1 224 ? 1.213 2.236 20.684 1.00 75.75 224 SER A C 1
ATOM 1743 O O . SER A 1 224 ? 0.021 2.528 20.570 1.00 75.75 224 SER A O 1
ATOM 1745 N N . TYR A 1 225 ? 2.108 3.106 21.137 1.00 70.44 225 TYR A N 1
ATOM 1746 C CA . TYR A 1 225 ? 1.835 4.520 21.353 1.00 70.44 225 TYR A CA 1
ATOM 1747 C C . TYR A 1 225 ? 2.899 5.342 20.629 1.00 70.44 225 TYR A C 1
ATOM 1749 O O . TYR A 1 225 ? 4.090 5.253 20.930 1.00 70.44 225 TYR A O 1
ATOM 1757 N N . ARG A 1 226 ? 2.455 6.128 19.646 1.00 69.38 226 ARG A N 1
ATOM 1758 C CA . ARG A 1 226 ? 3.317 6.943 18.790 1.00 69.38 226 ARG A CA 1
ATOM 1759 C C . ARG A 1 226 ? 3.155 8.413 19.150 1.00 69.38 226 ARG A C 1
ATOM 1761 O O . ARG A 1 226 ? 2.048 8.940 19.070 1.00 69.38 226 ARG A O 1
ATOM 1768 N N . MET A 1 227 ? 4.265 9.068 19.479 1.00 63.50 227 MET A N 1
ATOM 1769 C CA . MET A 1 227 ? 4.325 10.530 19.594 1.00 63.50 227 MET A CA 1
ATOM 1770 C C . MET A 1 227 ? 4.992 11.151 18.366 1.00 63.50 227 MET A C 1
ATOM 1772 O O . MET A 1 227 ? 4.506 12.154 17.850 1.00 63.50 227 MET A O 1
ATOM 1776 N N . THR A 1 228 ? 6.059 10.526 17.857 1.00 64.44 228 THR A N 1
ATOM 1777 C CA . THR A 1 228 ? 6.798 10.968 16.662 1.00 64.44 228 THR A CA 1
ATOM 1778 C C . THR A 1 228 ? 7.311 9.764 15.857 1.00 64.44 228 THR A C 1
ATOM 1780 O O . THR A 1 228 ? 7.028 8.616 16.196 1.00 64.44 228 THR A O 1
ATOM 1783 N N . ASP A 1 229 ? 8.053 10.003 14.771 1.00 61.12 229 ASP A N 1
ATOM 1784 C CA . ASP A 1 229 ? 8.712 8.937 13.998 1.00 61.12 229 ASP A CA 1
ATOM 1785 C C . ASP A 1 229 ? 9.803 8.222 14.799 1.00 61.12 229 ASP A C 1
ATOM 1787 O O . ASP A 1 229 ? 10.010 7.026 14.622 1.00 61.12 229 ASP A O 1
ATOM 1791 N N . THR A 1 230 ? 10.485 8.934 15.693 1.00 63.91 230 THR A N 1
ATOM 1792 C CA . THR A 1 230 ? 11.598 8.404 16.491 1.00 63.91 230 THR A CA 1
ATOM 1793 C C . THR A 1 230 ? 11.169 7.985 17.898 1.00 63.91 230 THR A C 1
ATOM 1795 O O . THR A 1 230 ? 11.899 7.267 18.579 1.00 63.91 230 THR A O 1
ATOM 1798 N N . GLU A 1 231 ? 9.967 8.387 18.316 1.00 71.62 231 GLU A N 1
ATOM 1799 C CA . GLU A 1 231 ? 9.360 8.083 19.610 1.00 71.62 231 GLU A CA 1
ATOM 1800 C C . GLU A 1 231 ? 8.098 7.241 19.406 1.00 71.62 231 GLU A C 1
ATOM 1802 O O . GLU A 1 231 ? 6.964 7.737 19.434 1.00 71.62 231 GLU A O 1
ATOM 1807 N N . CYS A 1 232 ? 8.316 5.944 19.186 1.00 73.19 232 CYS A N 1
ATOM 1808 C CA . CYS A 1 232 ? 7.256 4.951 19.239 1.00 73.19 232 CYS A CA 1
ATOM 1809 C C . CYS A 1 232 ? 7.567 3.897 20.293 1.00 73.19 232 CYS A C 1
ATOM 1811 O O . CYS A 1 232 ? 8.529 3.144 20.153 1.00 73.19 232 CYS A O 1
ATOM 1813 N N . THR A 1 233 ? 6.697 3.833 21.292 1.00 75.62 233 THR A N 1
ATOM 1814 C CA . THR A 1 233 ? 6.676 2.807 22.328 1.00 75.62 233 THR A CA 1
ATOM 1815 C C . THR A 1 233 ? 5.744 1.678 21.885 1.00 75.62 233 THR A C 1
ATOM 1817 O O . THR A 1 233 ? 4.711 1.934 21.265 1.00 75.62 233 THR A O 1
ATOM 1820 N N . GLY A 1 234 ? 6.103 0.425 22.146 1.00 74.00 234 GLY A N 1
ATOM 1821 C CA . GLY A 1 234 ? 5.337 -0.762 21.761 1.00 74.00 234 GLY A CA 1
ATOM 1822 C C . GLY A 1 234 ? 5.478 -1.170 20.292 1.00 74.00 234 GLY A C 1
ATOM 1823 O O . GLY A 1 234 ? 4.960 -2.209 19.882 1.00 74.00 234 GLY A O 1
ATOM 1824 N N . CYS A 1 235 ? 6.239 -0.401 19.504 1.00 75.06 235 CYS A N 1
ATOM 1825 C CA . CYS A 1 235 ? 6.454 -0.645 18.077 1.00 75.06 235 CYS A CA 1
ATOM 1826 C C . CYS A 1 235 ? 7.201 -1.953 17.749 1.00 75.06 235 CYS A C 1
ATOM 1828 O O . CYS A 1 235 ? 7.268 -2.354 16.589 1.00 75.06 235 CYS A O 1
ATOM 1830 N N . TRP A 1 236 ? 7.783 -2.617 18.749 1.00 72.81 236 TRP A N 1
ATOM 1831 C CA . TRP A 1 236 ? 8.387 -3.947 18.607 1.00 72.81 236 TRP A CA 1
ATOM 1832 C C . TRP A 1 236 ? 7.342 -5.049 18.417 1.00 72.81 236 TRP A C 1
ATOM 1834 O O . TRP A 1 236 ? 7.590 -6.034 17.722 1.00 72.81 236 TRP A O 1
ATOM 1844 N N . ALA A 1 237 ? 6.173 -4.906 19.046 1.00 74.69 237 ALA A N 1
ATOM 1845 C CA . ALA A 1 237 ? 5.098 -5.879 18.919 1.00 74.69 237 ALA A CA 1
ATOM 1846 C C . ALA A 1 237 ? 4.417 -5.694 17.571 1.00 74.69 237 ALA A C 1
ATOM 1848 O O . ALA A 1 237 ? 4.172 -6.667 16.862 1.00 74.69 237 ALA A O 1
ATOM 1849 N N . GLU A 1 238 ? 4.169 -4.435 17.219 1.00 75.31 238 GLU A N 1
ATOM 1850 C CA . GLU A 1 238 ? 3.487 -4.056 16.001 1.00 75.31 238 GLU A CA 1
ATOM 1851 C C . GLU A 1 238 ? 4.058 -2.770 15.416 1.00 75.31 238 GLU A C 1
ATOM 1853 O O . GLU A 1 238 ? 4.140 -1.751 16.096 1.00 75.31 238 GLU A O 1
ATOM 1858 N N . SER A 1 239 ? 4.427 -2.796 14.138 1.00 75.81 239 SER A N 1
ATOM 1859 C CA . SER A 1 239 ? 4.994 -1.631 13.464 1.00 75.81 239 SER A CA 1
ATOM 1860 C C . SER A 1 239 ? 4.347 -1.384 12.108 1.00 75.81 239 SER A C 1
ATOM 1862 O O . SER A 1 239 ? 3.671 -2.254 11.558 1.00 75.81 239 SER A O 1
ATOM 1864 N N . THR A 1 240 ? 4.587 -0.205 11.539 1.00 77.19 240 THR A N 1
ATOM 1865 C CA . THR A 1 240 ? 4.164 0.132 10.178 1.00 77.19 240 THR A CA 1
ATOM 1866 C C . THR A 1 240 ? 5.328 0.089 9.200 1.00 77.19 240 THR A C 1
ATOM 1868 O O . THR A 1 240 ? 6.498 0.156 9.596 1.00 77.19 240 THR A O 1
ATOM 1871 N N . TRP A 1 241 ? 5.005 0.025 7.905 1.00 77.94 241 TRP A N 1
ATOM 1872 C CA . TRP A 1 241 ? 6.008 0.121 6.844 1.00 77.94 241 TRP A CA 1
ATOM 1873 C C . TRP A 1 241 ? 6.896 1.357 7.020 1.00 77.94 241 TRP A C 1
ATOM 1875 O O . TRP A 1 241 ? 8.119 1.253 6.956 1.00 77.94 241 TRP A O 1
ATOM 1885 N N . TRP A 1 242 ? 6.284 2.506 7.321 1.00 76.50 242 TRP A N 1
ATOM 1886 C CA . TRP A 1 242 ? 7.003 3.754 7.558 1.00 76.50 242 TRP A CA 1
ATOM 1887 C C . TRP A 1 242 ? 8.066 3.656 8.647 1.00 76.50 242 TRP A C 1
ATOM 1889 O O . TRP A 1 242 ? 9.161 4.187 8.498 1.00 76.50 242 TRP A O 1
ATOM 1899 N N . MET A 1 243 ? 7.741 2.988 9.752 1.00 74.19 243 MET A N 1
ATOM 1900 C CA . MET A 1 243 ? 8.606 2.968 10.926 1.00 74.19 243 MET A CA 1
ATOM 1901 C C . MET A 1 243 ? 9.710 1.933 10.790 1.00 74.19 243 MET A C 1
ATOM 1903 O O . MET A 1 243 ? 10.853 2.223 11.087 1.00 74.19 243 MET A O 1
ATOM 1907 N N . THR A 1 244 ? 9.419 0.725 10.324 1.00 75.06 244 THR A N 1
ATOM 1908 C CA . THR A 1 244 ? 10.414 -0.364 10.327 1.00 75.06 244 THR A CA 1
ATOM 1909 C C . THR A 1 244 ? 10.650 -0.941 8.940 1.00 75.06 244 THR A C 1
ATOM 1911 O O . THR A 1 244 ? 11.782 -1.285 8.594 1.00 75.06 244 THR A O 1
ATOM 1914 N N . GLY A 1 245 ? 9.611 -0.994 8.114 1.00 76.50 245 GLY A N 1
ATOM 1915 C CA . GLY A 1 245 ? 9.671 -1.539 6.766 1.00 76.50 245 GLY A CA 1
ATOM 1916 C C . GLY A 1 245 ? 10.660 -0.830 5.838 1.00 76.50 245 GLY A C 1
ATOM 1917 O O . GLY A 1 245 ? 11.521 -1.501 5.273 1.00 76.50 245 GLY A O 1
ATOM 1918 N N . ARG A 1 246 ? 10.621 0.509 5.756 1.00 75.94 246 ARG A N 1
ATOM 1919 C CA . ARG A 1 246 ? 11.531 1.309 4.905 1.00 75.94 246 ARG A CA 1
ATOM 1920 C C . ARG A 1 246 ? 13.010 1.149 5.270 1.00 75.94 246 ARG A C 1
ATOM 1922 O O . ARG A 1 246 ? 13.885 1.259 4.426 1.00 75.94 246 ARG A O 1
ATOM 1929 N N . HIS A 1 247 ? 13.295 0.832 6.532 1.00 74.81 247 HIS A N 1
ATOM 1930 C CA . HIS A 1 247 ? 14.653 0.549 7.000 1.00 74.81 247 HIS A CA 1
ATOM 1931 C C . HIS A 1 247 ? 15.055 -0.916 6.775 1.00 74.81 247 HIS A C 1
ATOM 1933 O O . HIS A 1 247 ? 16.105 -1.336 7.258 1.00 74.81 247 HIS A O 1
ATOM 1939 N N . GLY A 1 248 ? 14.209 -1.690 6.088 1.00 75.19 248 GLY A N 1
ATOM 1940 C CA . GLY A 1 248 ? 14.422 -3.070 5.672 1.00 75.19 248 GLY A CA 1
ATOM 1941 C C . GLY A 1 248 ? 14.218 -4.127 6.754 1.00 75.19 248 GLY A C 1
ATOM 1942 O O . GLY A 1 248 ? 14.510 -5.297 6.513 1.00 75.19 248 GLY A O 1
ATOM 1943 N N . TRP A 1 249 ? 13.666 -3.767 7.920 1.00 75.62 249 TRP A N 1
ATOM 1944 C CA . TRP A 1 249 ? 13.409 -4.719 9.014 1.00 75.62 249 TRP A CA 1
ATOM 1945 C C . TRP A 1 249 ? 12.363 -5.789 8.665 1.00 75.62 249 TRP A C 1
ATOM 1947 O O . TRP A 1 249 ? 12.265 -6.799 9.357 1.00 75.62 249 TRP A O 1
ATOM 1957 N N . TRP A 1 250 ? 11.566 -5.575 7.614 1.00 76.50 250 TRP A N 1
ATOM 1958 C CA . TRP A 1 250 ? 10.489 -6.487 7.196 1.00 76.50 250 TRP A CA 1
ATOM 1959 C C . TRP A 1 250 ? 10.928 -7.476 6.130 1.00 76.50 250 TRP A C 1
ATOM 1961 O O . TRP A 1 250 ? 10.181 -8.385 5.765 1.00 76.50 250 TRP A O 1
ATOM 1971 N N . HIS A 1 251 ? 12.130 -7.294 5.599 1.00 75.69 251 HIS A N 1
ATOM 1972 C CA . HIS A 1 251 ? 12.598 -8.088 4.492 1.00 75.69 251 HIS A CA 1
ATOM 1973 C C . HIS A 1 251 ? 12.934 -9.503 4.979 1.00 75.69 251 HIS A C 1
ATOM 1975 O O . HIS A 1 251 ? 13.832 -9.697 5.800 1.00 75.69 251 HIS A O 1
ATOM 1981 N N . ARG A 1 252 ? 12.218 -10.514 4.463 1.00 74.25 252 ARG A N 1
ATOM 1982 C CA . ARG A 1 252 ? 12.272 -11.901 4.977 1.00 74.25 252 ARG A CA 1
ATOM 1983 C C . ARG A 1 252 ? 13.670 -12.509 5.015 1.00 74.25 252 ARG A C 1
ATOM 1985 O O . ARG A 1 252 ? 13.935 -13.377 5.839 1.00 74.25 252 ARG A O 1
ATOM 1992 N N . GLN A 1 253 ? 14.532 -12.068 4.108 1.00 69.56 253 GLN A N 1
ATOM 1993 C CA . GLN A 1 253 ? 15.888 -12.592 3.945 1.00 69.56 253 GLN A CA 1
ATOM 1994 C C . GLN A 1 253 ? 16.954 -11.746 4.642 1.00 69.56 253 GLN A C 1
ATOM 1996 O O . GLN A 1 253 ? 18.117 -12.134 4.659 1.00 69.56 253 GLN A O 1
ATOM 2001 N N . LEU A 1 254 ? 16.567 -10.604 5.224 1.00 61.62 254 LEU A N 1
ATOM 2002 C CA . LEU A 1 254 ? 17.481 -9.649 5.851 1.00 61.62 254 LEU A CA 1
ATOM 2003 C C . LEU A 1 254 ? 17.173 -9.374 7.333 1.00 61.62 254 LEU A C 1
ATOM 2005 O O . LEU A 1 254 ? 17.387 -8.245 7.779 1.00 61.62 254 LEU A O 1
ATOM 2009 N N . PRO A 1 255 ? 16.697 -10.346 8.144 1.00 56.06 255 PRO A N 1
ATOM 2010 C CA . PRO A 1 255 ? 16.720 -10.142 9.580 1.00 56.06 255 PRO A CA 1
ATOM 2011 C C . PRO A 1 255 ? 18.200 -10.013 9.955 1.00 56.06 255 PRO A C 1
ATOM 2013 O O . PRO A 1 255 ? 18.947 -10.983 9.844 1.00 56.06 255 PRO A O 1
ATOM 2016 N N . GLY A 1 256 ? 18.654 -8.803 10.293 1.00 53.91 256 GLY A N 1
ATOM 2017 C CA . GLY A 1 256 ? 20.035 -8.564 10.712 1.00 53.91 256 GLY A CA 1
ATOM 2018 C C . GLY A 1 256 ? 20.416 -9.393 11.951 1.00 53.91 256 GLY A C 1
ATOM 2019 O O . GLY A 1 256 ? 19.720 -10.322 12.360 1.00 53.91 256 GLY A O 1
ATOM 2020 N N . TYR A 1 257 ? 21.507 -9.035 12.628 1.00 50.44 257 TYR A N 1
ATOM 2021 C CA . TYR A 1 257 ? 21.954 -9.752 13.837 1.00 50.44 257 TYR A CA 1
ATOM 2022 C C . TYR A 1 257 ? 20.898 -9.818 14.960 1.00 50.44 257 TYR A C 1
ATOM 2024 O O . TYR A 1 257 ? 20.904 -10.744 15.770 1.00 50.44 257 TYR A O 1
ATOM 2032 N N . ALA A 1 258 ? 19.946 -8.885 14.973 1.00 52.72 258 ALA A N 1
ATOM 2033 C CA . ALA A 1 258 ? 18.807 -8.886 15.878 1.00 52.72 258 ALA A CA 1
ATOM 2034 C C . ALA A 1 258 ? 17.629 -9.690 15.296 1.00 52.72 258 ALA A C 1
ATOM 2036 O O . ALA A 1 258 ? 16.774 -9.165 14.576 1.00 52.72 258 ALA A O 1
ATOM 2037 N N . ARG A 1 259 ? 17.565 -10.985 15.621 1.00 54.94 259 ARG A N 1
ATOM 2038 C CA . ARG A 1 259 ? 16.397 -11.822 15.305 1.00 54.94 259 ARG A CA 1
ATOM 2039 C C . ARG A 1 259 ? 15.153 -11.274 16.026 1.00 54.94 259 ARG A C 1
ATOM 2041 O O . ARG A 1 259 ? 15.233 -10.957 17.203 1.00 54.94 259 ARG A O 1
ATOM 2048 N N . ARG A 1 260 ? 13.997 -11.271 15.343 1.00 58.53 260 ARG A N 1
ATOM 2049 C CA . ARG A 1 260 ? 12.650 -11.030 15.920 1.00 58.53 260 ARG A CA 1
ATOM 2050 C C . ARG A 1 260 ? 12.334 -9.593 16.383 1.00 58.53 260 ARG A C 1
ATOM 2052 O O . ARG A 1 260 ? 11.515 -9.426 17.275 1.00 58.53 260 ARG A O 1
ATOM 2059 N N . LYS A 1 261 ? 12.903 -8.556 15.753 1.00 60.34 261 LYS A N 1
ATOM 2060 C CA . LYS A 1 261 ? 12.600 -7.149 16.108 1.00 60.34 261 LYS A CA 1
ATOM 2061 C C . LYS A 1 261 ? 11.134 -6.731 15.973 1.00 60.34 261 LYS A C 1
ATOM 2063 O O . LYS A 1 261 ? 10.727 -5.772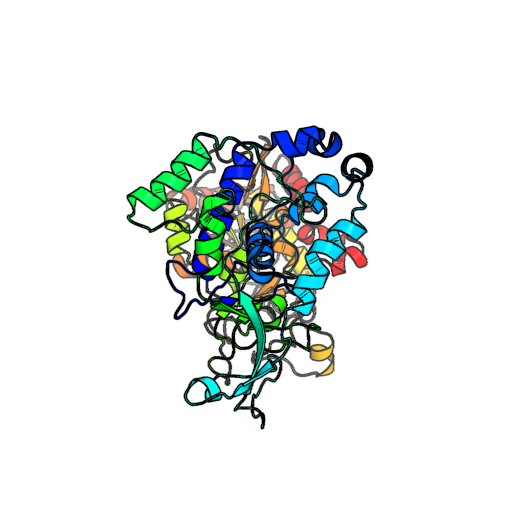 16.617 1.00 60.34 261 LYS A O 1
ATOM 2068 N N . VAL A 1 262 ? 10.379 -7.398 15.104 1.00 65.75 262 VAL A N 1
ATOM 2069 C CA . VAL A 1 262 ? 8.968 -7.103 14.868 1.00 65.75 262 VAL A CA 1
ATOM 2070 C C . VAL A 1 262 ? 8.189 -8.402 14.994 1.00 65.75 262 VAL A C 1
ATOM 2072 O O . VAL A 1 262 ? 8.421 -9.339 14.227 1.00 65.75 262 VAL A O 1
ATOM 2075 N N . GLY A 1 263 ? 7.293 -8.465 15.977 1.00 61.47 263 GLY A N 1
ATOM 2076 C CA . GLY A 1 263 ? 6.370 -9.589 16.118 1.00 61.47 263 GLY A CA 1
ATOM 2077 C C . GLY A 1 263 ? 5.324 -9.606 15.002 1.00 61.47 263 GLY A C 1
ATOM 2078 O O . GLY A 1 263 ? 4.982 -10.675 14.495 1.00 61.47 263 GLY A O 1
ATOM 2079 N N . ILE A 1 264 ? 4.816 -8.423 14.632 1.00 70.62 264 ILE A N 1
ATOM 2080 C CA . ILE A 1 264 ? 3.637 -8.219 13.778 1.00 70.62 264 ILE A CA 1
ATOM 2081 C C . ILE A 1 264 ? 3.804 -6.914 12.974 1.00 70.62 264 ILE A C 1
ATOM 2083 O O . ILE A 1 264 ? 4.320 -5.927 13.488 1.00 70.62 264 ILE A O 1
ATOM 2087 N N . GLY A 1 265 ? 3.411 -6.881 11.698 1.00 71.06 265 GLY A N 1
ATOM 2088 C CA . GLY A 1 265 ? 3.566 -5.696 10.842 1.00 71.06 265 GLY A CA 1
ATOM 2089 C C . GLY A 1 265 ? 2.277 -5.319 10.116 1.00 71.06 265 GLY A C 1
ATOM 2090 O O . GLY A 1 265 ? 1.591 -6.194 9.591 1.00 71.06 265 GLY A O 1
ATOM 2091 N N . HIS A 1 266 ? 1.981 -4.020 10.042 1.00 75.81 266 HIS A N 1
ATOM 2092 C CA . HIS A 1 266 ? 0.856 -3.452 9.297 1.00 75.81 266 HIS A CA 1
ATOM 2093 C C . HIS A 1 266 ? 1.314 -2.537 8.138 1.00 75.81 266 HIS A C 1
ATOM 2095 O O . HIS A 1 266 ? 1.931 -1.489 8.348 1.00 75.81 266 HIS A O 1
ATOM 2101 N N . ILE A 1 267 ? 1.038 -2.924 6.885 1.00 78.62 267 ILE A N 1
ATOM 2102 C CA . ILE A 1 267 ? 1.418 -2.136 5.694 1.00 78.62 267 ILE A CA 1
ATOM 2103 C C . ILE A 1 267 ? 0.488 -0.927 5.551 1.00 78.62 267 ILE A C 1
ATOM 2105 O O . ILE A 1 267 ? -0.527 -0.956 4.850 1.00 78.62 267 ILE A O 1
ATOM 2109 N N . TRP A 1 268 ? 0.848 0.139 6.254 1.00 72.88 268 TRP A N 1
ATOM 2110 C CA . TRP A 1 268 ? 0.099 1.383 6.338 1.00 72.88 268 TRP A CA 1
ATOM 2111 C C . TRP A 1 268 ? 1.022 2.569 6.666 1.00 72.88 268 TRP A C 1
ATOM 2113 O O . TRP A 1 268 ? 2.176 2.366 7.046 1.00 72.88 268 TRP A O 1
ATOM 2123 N N . ALA A 1 269 ? 0.459 3.780 6.560 1.00 66.94 269 ALA A N 1
ATOM 2124 C CA . ALA A 1 269 ? 1.020 5.093 6.878 1.00 66.94 269 ALA A CA 1
ATOM 2125 C C . ALA A 1 269 ? 2.197 5.532 5.993 1.00 66.94 269 ALA A C 1
ATOM 2127 O O . ALA A 1 269 ? 3.173 4.805 5.852 1.00 66.94 269 ALA A O 1
ATOM 2128 N N . ASN A 1 270 ? 2.109 6.760 5.460 1.00 68.50 270 ASN A N 1
ATOM 2129 C CA . ASN A 1 270 ? 3.182 7.460 4.736 1.00 68.50 270 ASN A CA 1
ATOM 2130 C C . ASN A 1 270 ? 3.945 6.571 3.734 1.00 68.50 270 ASN A C 1
ATOM 2132 O O . ASN A 1 270 ? 5.171 6.581 3.685 1.00 68.50 270 ASN A O 1
ATOM 2136 N N . LEU A 1 271 ? 3.227 5.749 2.966 1.00 78.00 271 LEU A N 1
ATOM 2137 C CA . LEU A 1 271 ? 3.850 4.937 1.924 1.00 78.00 271 LEU A CA 1
ATOM 2138 C C . LEU A 1 271 ? 4.400 5.867 0.822 1.00 78.00 271 LEU A C 1
ATOM 2140 O O . LEU A 1 271 ? 3.853 6.951 0.604 1.00 78.00 271 LEU A O 1
ATOM 2144 N N . PHE A 1 272 ? 5.475 5.460 0.140 1.00 77.31 272 PHE A N 1
ATOM 2145 C CA . PHE A 1 272 ? 6.045 6.222 -0.987 1.00 77.31 272 PHE A CA 1
ATOM 2146 C C . PHE A 1 272 ? 4.970 6.474 -2.050 1.00 77.31 272 PHE A C 1
ATOM 2148 O O . PHE A 1 272 ? 4.187 5.562 -2.249 1.00 77.31 272 PHE A O 1
ATOM 2155 N N . PRO A 1 273 ? 4.888 7.628 -2.736 1.00 71.50 273 PRO A N 1
ATOM 2156 C CA . PRO A 1 273 ? 3.784 7.953 -3.655 1.00 71.50 273 PRO A CA 1
ATOM 2157 C C . PRO A 1 273 ? 3.441 6.833 -4.655 1.00 71.50 273 PRO A C 1
ATOM 2159 O O . PRO A 1 273 ? 4.348 6.224 -5.202 1.00 71.50 273 PRO A O 1
ATOM 2162 N N . GLY A 1 274 ? 2.150 6.559 -4.891 1.00 76.38 274 GLY A N 1
ATOM 2163 C CA . GLY A 1 274 ? 1.692 5.559 -5.868 1.00 76.38 274 GLY A CA 1
ATOM 2164 C C . GLY A 1 274 ? 0.364 4.890 -5.491 1.00 76.38 274 GLY A C 1
ATOM 2165 O O . GLY A 1 274 ? -0.140 5.048 -4.381 1.00 76.38 274 GLY A O 1
ATOM 2166 N N . GLU A 1 275 ? -0.213 4.128 -6.416 1.00 78.44 275 GLU A N 1
ATOM 2167 C CA . GLU A 1 275 ? -1.534 3.499 -6.264 1.00 78.44 275 GLU A CA 1
ATOM 2168 C C . GLU A 1 275 ? -1.450 2.029 -5.828 1.00 78.44 275 GLU A C 1
ATOM 2170 O O . GLU A 1 275 ? -2.392 1.509 -5.235 1.00 78.44 275 GLU A O 1
ATOM 2175 N N . TYR A 1 276 ? -0.313 1.370 -6.070 1.00 79.12 276 TYR A N 1
ATOM 2176 C CA . TYR A 1 276 ? -0.083 -0.053 -5.766 1.00 79.12 276 TYR A CA 1
ATOM 2177 C C . TYR A 1 276 ? 0.887 -0.261 -4.595 1.00 79.12 276 TYR A C 1
ATOM 2179 O O . TYR A 1 276 ? 1.509 -1.313 -4.458 1.00 79.12 276 TYR A O 1
ATOM 2187 N N . GLN A 1 277 ? 1.067 0.759 -3.753 1.00 85.31 277 GLN A N 1
ATOM 2188 C CA . GLN A 1 277 ? 2.120 0.807 -2.735 1.00 85.31 277 GLN A CA 1
ATOM 2189 C C . GLN A 1 277 ? 2.116 -0.426 -1.823 1.00 85.31 277 GLN A C 1
ATOM 2191 O O . GLN A 1 277 ? 3.171 -0.985 -1.534 1.00 85.31 277 GLN A O 1
ATOM 2196 N N . LYS A 1 278 ? 0.937 -0.870 -1.366 1.00 86.00 278 LYS A N 1
ATOM 2197 C CA . LYS A 1 278 ? 0.824 -1.986 -0.417 1.00 86.00 278 LYS A CA 1
ATOM 2198 C C . LYS A 1 278 ? 1.253 -3.306 -1.053 1.00 86.00 278 LYS A C 1
ATOM 2200 O O . LYS A 1 278 ? 2.013 -4.064 -0.450 1.00 86.00 278 LYS A O 1
ATOM 2205 N N . GLU A 1 279 ? 0.796 -3.567 -2.272 1.00 87.06 279 GLU A N 1
ATOM 2206 C CA . GLU A 1 279 ? 1.168 -4.727 -3.075 1.00 87.06 279 GLU A CA 1
ATOM 2207 C C . GLU A 1 279 ? 2.663 -4.713 -3.387 1.00 87.06 279 GLU A C 1
ATOM 2209 O O . GLU A 1 279 ? 3.335 -5.726 -3.200 1.00 87.06 279 GLU A O 1
ATOM 2214 N N . ILE A 1 280 ? 3.195 -3.559 -3.786 1.00 87.31 280 ILE A N 1
ATOM 2215 C CA . ILE A 1 280 ? 4.613 -3.370 -4.095 1.00 87.31 280 ILE A CA 1
ATOM 2216 C C . ILE A 1 280 ? 5.476 -3.615 -2.855 1.00 87.31 280 ILE A C 1
ATOM 2218 O O . ILE A 1 280 ? 6.464 -4.338 -2.927 1.00 87.31 280 ILE A O 1
ATOM 2222 N N . ILE A 1 281 ? 5.078 -3.112 -1.685 1.00 86.81 281 ILE A N 1
ATOM 2223 C CA . ILE A 1 281 ? 5.774 -3.386 -0.420 1.00 86.81 281 ILE A CA 1
ATOM 2224 C C . ILE A 1 281 ? 5.805 -4.882 -0.130 1.00 86.81 281 ILE A C 1
ATOM 2226 O O . ILE A 1 281 ? 6.857 -5.413 0.230 1.00 86.81 281 ILE A O 1
ATOM 2230 N N . LEU A 1 282 ? 4.683 -5.586 -0.311 1.00 88.19 282 LEU A N 1
ATOM 2231 C CA . LEU A 1 282 ? 4.656 -7.042 -0.174 1.00 88.19 282 LEU A CA 1
ATOM 2232 C C . LEU A 1 282 ? 5.642 -7.702 -1.146 1.00 88.19 282 LEU A C 1
ATOM 2234 O O . LEU A 1 282 ? 6.305 -8.667 -0.762 1.00 88.19 282 LEU A O 1
ATOM 2238 N N . MET A 1 283 ? 5.749 -7.210 -2.384 1.00 89.50 283 MET A N 1
ATOM 2239 C CA . MET A 1 283 ? 6.691 -7.740 -3.374 1.00 89.50 283 MET A CA 1
ATOM 2240 C C . MET A 1 283 ? 8.139 -7.485 -2.937 1.00 89.50 283 MET A C 1
ATOM 2242 O O . MET A 1 283 ? 8.903 -8.442 -2.822 1.00 89.50 283 MET A O 1
ATOM 2246 N N . HIS A 1 284 ? 8.491 -6.240 -2.598 1.00 86.88 284 HIS A N 1
ATOM 2247 C CA . HIS A 1 284 ? 9.835 -5.825 -2.176 1.00 86.88 284 HIS A CA 1
ATOM 2248 C C . HIS A 1 284 ? 10.347 -6.568 -0.949 1.00 86.88 284 HIS A C 1
ATOM 2250 O O . HIS A 1 284 ? 11.523 -6.903 -0.847 1.00 86.88 284 HIS A O 1
ATOM 2256 N N . THR A 1 285 ? 9.452 -6.865 -0.014 1.00 81.25 285 THR A N 1
ATOM 2257 C CA . THR A 1 285 ? 9.798 -7.538 1.241 1.00 81.25 285 THR A CA 1
ATOM 2258 C C . THR A 1 285 ? 9.766 -9.067 1.142 1.00 81.25 285 THR A C 1
ATOM 2260 O O . THR A 1 285 ? 10.079 -9.760 2.118 1.00 81.25 285 THR A O 1
ATOM 2263 N N . GLY A 1 286 ? 9.372 -9.612 -0.015 1.00 83.56 286 GLY A N 1
ATOM 2264 C CA . GLY A 1 286 ? 9.226 -11.049 -0.250 1.00 83.56 286 GLY A CA 1
ATOM 2265 C C . GLY A 1 286 ? 7.996 -11.677 0.418 1.00 83.56 286 GLY A C 1
ATOM 2266 O O . GLY A 1 286 ? 7.926 -12.903 0.553 1.00 83.56 286 GLY A O 1
ATOM 2267 N N . TRP A 1 287 ? 7.030 -10.869 0.865 1.00 85.06 287 TRP A N 1
ATOM 2268 C CA . TRP A 1 287 ? 5.770 -11.329 1.463 1.00 85.06 287 TRP A CA 1
ATOM 2269 C C . TRP A 1 287 ? 4.665 -11.586 0.431 1.00 85.06 287 TRP A C 1
ATOM 2271 O O . TRP A 1 287 ? 3.721 -12.321 0.732 1.00 85.06 287 TRP A O 1
ATOM 2281 N N . TYR A 1 288 ? 4.795 -11.056 -0.787 1.00 89.69 288 TYR A N 1
ATOM 2282 C CA . TYR A 1 288 ? 3.832 -11.258 -1.866 1.00 89.69 288 TYR A CA 1
ATOM 2283 C C . TYR A 1 288 ? 3.775 -12.724 -2.302 1.00 89.69 288 TYR A C 1
ATOM 2285 O O . TYR A 1 288 ? 4.782 -13.350 -2.639 1.00 89.69 288 TYR A O 1
ATOM 2293 N N . ASN A 1 289 ? 2.570 -13.293 -2.313 1.00 91.50 289 ASN A N 1
ATOM 2294 C CA . ASN A 1 289 ? 2.363 -14.680 -2.706 1.00 91.50 289 ASN A CA 1
ATOM 2295 C C . ASN A 1 289 ? 1.976 -14.776 -4.187 1.00 91.50 289 ASN A C 1
ATOM 2297 O O . ASN A 1 289 ? 0.796 -14.879 -4.533 1.00 91.50 289 ASN A O 1
ATOM 2301 N N . TRP A 1 290 ? 2.990 -14.827 -5.053 1.00 91.69 290 TRP A N 1
ATOM 2302 C CA . TRP A 1 290 ? 2.836 -14.961 -6.507 1.00 91.69 290 TRP A CA 1
ATOM 2303 C C . TRP A 1 290 ? 1.951 -16.148 -6.920 1.00 91.69 290 TRP A C 1
ATOM 2305 O O . TRP A 1 290 ? 1.195 -16.072 -7.887 1.00 91.69 290 TRP A O 1
ATOM 2315 N N . ARG A 1 291 ? 1.975 -17.253 -6.163 1.00 92.06 291 ARG A N 1
ATOM 2316 C CA . ARG A 1 291 ? 1.138 -18.431 -6.444 1.00 92.06 291 ARG A CA 1
ATOM 2317 C C . ARG A 1 291 ? -0.342 -18.163 -6.183 1.00 92.06 291 ARG A C 1
ATOM 2319 O O . ARG A 1 291 ? -1.182 -18.645 -6.943 1.00 92.06 291 ARG A O 1
ATOM 2326 N N . VAL A 1 292 ? -0.673 -17.462 -5.100 1.00 92.81 292 VAL A N 1
ATOM 2327 C CA . VAL A 1 292 ? -2.058 -17.074 -4.792 1.00 92.81 292 VAL A CA 1
ATOM 2328 C C . VAL A 1 292 ? -2.546 -16.059 -5.816 1.00 92.81 292 VAL A C 1
ATOM 2330 O O . VAL A 1 292 ? -3.612 -16.268 -6.390 1.00 92.81 292 VAL A O 1
ATOM 2333 N N . ALA A 1 293 ? -1.736 -15.048 -6.129 1.00 89.50 293 ALA A N 1
ATOM 2334 C CA . ALA A 1 293 ? -2.057 -14.063 -7.155 1.00 89.50 293 ALA A CA 1
ATOM 2335 C C . ALA A 1 293 ? -2.326 -14.722 -8.523 1.00 89.50 293 ALA A C 1
ATOM 2337 O O . ALA A 1 293 ? -3.372 -14.485 -9.122 1.00 89.50 293 ALA A O 1
ATOM 2338 N N . ALA A 1 294 ? -1.485 -15.666 -8.963 1.00 89.25 294 ALA A N 1
ATOM 2339 C CA . ALA A 1 294 ? -1.701 -16.404 -10.212 1.00 89.25 294 ALA A CA 1
ATOM 2340 C C . ALA A 1 294 ? -2.994 -17.246 -10.210 1.00 89.25 294 ALA A C 1
ATOM 2342 O O . ALA A 1 294 ? -3.645 -17.402 -11.243 1.00 89.25 294 ALA A O 1
ATOM 2343 N N . ARG A 1 295 ? -3.385 -17.805 -9.054 1.00 88.81 295 ARG A N 1
ATOM 2344 C CA . ARG A 1 295 ? -4.649 -18.551 -8.908 1.00 88.81 295 ARG A CA 1
ATOM 2345 C C . ARG A 1 295 ? -5.861 -17.634 -9.004 1.00 88.81 295 ARG A C 1
ATOM 2347 O O . ARG A 1 295 ? -6.809 -17.982 -9.701 1.00 88.81 295 ARG A O 1
ATOM 2354 N N . LEU A 1 296 ? -5.818 -16.486 -8.329 1.00 84.81 296 LEU A N 1
ATOM 2355 C CA . LEU A 1 296 ? -6.884 -15.483 -8.378 1.00 84.81 296 LEU A CA 1
ATOM 2356 C C . LEU A 1 296 ? -7.039 -14.921 -9.794 1.00 84.81 296 LEU A C 1
ATOM 2358 O O . LEU A 1 296 ? -8.152 -14.839 -10.304 1.00 84.81 296 LEU A O 1
ATOM 2362 N N . ALA A 1 297 ? -5.918 -14.658 -10.467 1.00 83.12 297 ALA A N 1
ATOM 2363 C CA . ALA A 1 297 ? -5.887 -14.207 -11.854 1.00 83.12 297 ALA A CA 1
ATOM 2364 C C . ALA A 1 297 ? -6.241 -15.307 -12.875 1.00 83.12 297 ALA A C 1
ATOM 2366 O O . ALA A 1 297 ? -6.367 -15.021 -14.066 1.00 83.12 297 ALA A O 1
ATOM 2367 N N . LYS A 1 298 ? -6.373 -16.569 -12.434 1.00 86.12 298 LYS A N 1
ATOM 2368 C CA . LYS A 1 298 ? -6.579 -17.765 -13.274 1.00 86.12 298 LYS A CA 1
ATOM 2369 C C . LYS A 1 298 ? -5.534 -17.924 -14.394 1.00 86.12 298 LYS A C 1
ATOM 2371 O O . LYS A 1 298 ? -5.777 -18.630 -15.368 1.00 86.12 298 LYS A O 1
ATOM 2376 N N . SER A 1 299 ? -4.366 -17.300 -14.252 1.00 84.50 299 SER A N 1
ATOM 2377 C CA . SER A 1 299 ? -3.258 -17.357 -15.205 1.00 84.50 299 SER A CA 1
ATOM 2378 C C . SER A 1 299 ? -1.940 -17.016 -14.510 1.00 84.50 299 SER A C 1
ATOM 2380 O O . SER A 1 299 ? -1.875 -16.117 -13.674 1.00 84.50 299 SER A O 1
ATOM 2382 N N . ARG A 1 300 ? -0.866 -17.725 -14.884 1.00 83.75 300 ARG A N 1
ATOM 2383 C CA . ARG A 1 300 ? 0.493 -17.432 -14.403 1.00 83.75 300 ARG A CA 1
ATOM 2384 C C . ARG A 1 300 ? 1.060 -16.153 -15.010 1.00 83.75 300 ARG A C 1
ATOM 2386 O O . ARG A 1 300 ? 1.805 -15.466 -14.327 1.00 83.75 300 ARG A O 1
ATOM 2393 N N . SER A 1 301 ? 0.698 -15.825 -16.250 1.00 80.56 301 SER A N 1
ATOM 2394 C CA . SER A 1 301 ? 1.170 -14.606 -16.913 1.00 80.56 301 SER A CA 1
ATOM 2395 C C . SER A 1 301 ? 0.458 -13.355 -16.399 1.00 80.56 301 SER A C 1
ATOM 2397 O O . SER A 1 301 ? 1.015 -12.267 -16.470 1.00 80.56 301 SER A O 1
ATOM 2399 N N . ARG A 1 302 ? -0.756 -13.487 -15.850 1.00 82.81 302 ARG A N 1
ATOM 2400 C CA . ARG A 1 302 ? -1.555 -12.369 -15.310 1.00 82.81 302 ARG A CA 1
ATOM 2401 C C . ARG A 1 302 ? -1.249 -12.025 -13.851 1.00 82.81 302 ARG A C 1
ATOM 2403 O O . ARG A 1 302 ? -1.976 -11.259 -13.225 1.00 82.81 302 ARG A O 1
ATOM 2410 N N . VAL A 1 303 ? -0.199 -12.614 -13.285 1.00 87.38 303 VAL A N 1
ATOM 2411 C CA . VAL A 1 303 ? 0.222 -12.314 -11.912 1.00 87.38 303 VAL A CA 1
ATOM 2412 C C . VAL A 1 303 ? 0.833 -10.911 -11.785 1.00 87.38 303 VAL A C 1
ATOM 2414 O O . VAL A 1 303 ? 0.832 -10.353 -10.695 1.00 87.38 303 VAL A O 1
ATOM 2417 N N . TYR A 1 304 ? 1.319 -10.350 -12.894 1.00 89.12 304 TYR A N 1
ATOM 2418 C CA . TYR A 1 304 ? 1.980 -9.048 -12.955 1.00 89.12 304 TYR A CA 1
ATOM 2419 C C . TYR A 1 304 ? 0.981 -7.926 -13.254 1.00 89.12 304 TYR A C 1
ATOM 2421 O O . TYR A 1 304 ? 0.117 -8.099 -14.117 1.00 89.12 304 TYR A O 1
ATOM 2429 N N . ILE A 1 305 ? 1.153 -6.766 -12.622 1.00 85.94 305 ILE A N 1
ATOM 2430 C CA . ILE A 1 305 ? 0.403 -5.524 -12.857 1.00 85.94 305 ILE A CA 1
ATOM 2431 C C . ILE A 1 305 ? 0.429 -5.174 -14.350 1.00 85.94 305 ILE A C 1
ATOM 2433 O O . ILE A 1 305 ? -0.608 -4.899 -14.953 1.00 85.94 305 ILE A O 1
ATOM 2437 N N . ALA A 1 306 ? 1.597 -5.312 -14.986 1.00 84.50 306 ALA A N 1
ATOM 2438 C CA . ALA A 1 306 ? 1.802 -5.077 -16.418 1.00 84.50 306 ALA A CA 1
ATOM 2439 C C . ALA A 1 306 ? 0.891 -5.915 -17.347 1.00 84.50 306 ALA A C 1
ATOM 2441 O O . ALA A 1 306 ? 0.715 -5.597 -18.529 1.00 84.50 306 ALA A O 1
ATOM 2442 N N . ASN A 1 307 ? 0.323 -7.005 -16.824 1.00 82.06 307 ASN A N 1
ATOM 2443 C CA . ASN A 1 307 ? -0.554 -7.922 -17.542 1.00 82.06 307 ASN A CA 1
ATOM 2444 C C . ASN A 1 307 ? -1.960 -8.012 -16.919 1.00 82.06 307 ASN A C 1
ATOM 2446 O O . ASN A 1 307 ? -2.658 -9.019 -17.066 1.00 82.06 307 ASN A O 1
ATOM 2450 N N . GLN A 1 308 ? -2.372 -6.958 -16.214 1.00 79.00 308 GLN A N 1
ATOM 2451 C CA . GLN A 1 308 ? -3.714 -6.776 -15.671 1.00 79.00 308 GLN A CA 1
ATOM 2452 C C . GLN A 1 308 ? -4.398 -5.554 -16.302 1.00 79.00 308 GLN A C 1
ATOM 2454 O O . GLN A 1 308 ? -3.781 -4.742 -16.998 1.00 79.00 308 GLN A O 1
ATOM 2459 N N . LEU A 1 309 ? -5.713 -5.455 -16.090 1.00 77.50 309 LEU A N 1
ATOM 2460 C CA . LEU A 1 309 ? -6.442 -4.217 -16.346 1.00 77.50 309 LEU A CA 1
ATOM 2461 C C . LEU A 1 309 ? -6.042 -3.197 -15.295 1.00 77.50 309 LEU A C 1
ATOM 2463 O O . LEU A 1 309 ? -6.067 -3.490 -14.103 1.00 77.50 309 LEU A O 1
ATOM 2467 N N . CYS A 1 310 ? -5.736 -1.995 -15.752 1.00 75.44 310 CYS A N 1
ATOM 2468 C CA . CYS A 1 310 ? -5.344 -0.921 -14.864 1.00 75.44 310 CYS A CA 1
ATOM 2469 C C . CYS A 1 310 ? -6.568 -0.226 -14.240 1.00 75.44 310 CYS A C 1
ATOM 2471 O O . CYS A 1 310 ? -6.582 0.083 -13.053 1.00 75.44 310 CYS A O 1
ATOM 2473 N N . SER A 1 311 ? -7.658 -0.076 -14.998 1.00 71.62 311 SER A N 1
ATOM 2474 C CA . SER A 1 311 ? -8.859 0.614 -14.521 1.00 71.62 311 SER A CA 1
ATOM 2475 C C . SER A 1 311 ? -9.971 -0.344 -14.085 1.00 71.62 311 SER A C 1
ATOM 2477 O O . SER A 1 311 ? -10.402 -1.213 -14.851 1.00 71.62 311 SER A O 1
ATOM 2479 N N . LEU A 1 312 ? -10.527 -0.108 -12.890 1.00 64.25 312 LEU A N 1
ATOM 2480 C CA . LEU A 1 312 ? -11.728 -0.795 -12.392 1.00 64.25 312 LEU A CA 1
ATOM 2481 C C . LEU A 1 312 ? -12.962 -0.538 -13.273 1.00 64.25 312 LEU A C 1
ATOM 2483 O O . LEU A 1 312 ? -13.831 -1.402 -13.374 1.00 64.25 312 LEU A O 1
ATOM 2487 N N . ASN A 1 313 ? -13.005 0.594 -13.987 1.00 63.09 313 ASN A N 1
ATOM 2488 C CA . ASN A 1 313 ? -14.086 0.922 -14.926 1.00 63.09 313 ASN A CA 1
ATOM 2489 C C . ASN A 1 313 ? -14.124 -0.014 -16.147 1.00 63.09 313 ASN A C 1
ATOM 2491 O O . ASN A 1 313 ? -15.077 0.012 -16.926 1.00 63.09 313 ASN A O 1
ATOM 2495 N N . HIS A 1 314 ? -13.093 -0.843 -16.328 1.00 62.66 314 HIS A N 1
ATOM 2496 C CA . HIS A 1 314 ? -12.940 -1.740 -17.467 1.00 62.66 314 HIS A CA 1
ATOM 2497 C C . HIS A 1 314 ? -12.843 -3.212 -17.068 1.00 62.66 314 HIS A C 1
ATOM 2499 O O . HIS A 1 314 ? -12.430 -4.016 -17.895 1.00 62.66 314 HIS A O 1
ATOM 2505 N N . ILE A 1 315 ? -13.267 -3.595 -15.853 1.00 61.62 315 ILE A N 1
ATOM 2506 C CA . ILE A 1 315 ? -13.126 -4.965 -15.312 1.00 61.62 315 ILE A CA 1
ATOM 2507 C C . ILE A 1 315 ? -13.719 -6.076 -16.206 1.00 61.62 315 ILE A C 1
ATOM 2509 O O . ILE A 1 315 ? -13.343 -7.241 -16.089 1.00 61.62 315 ILE A O 1
ATOM 2513 N N . HIS A 1 316 ? -14.632 -5.722 -17.116 1.00 63.62 316 HIS A N 1
ATOM 2514 C CA . HIS A 1 316 ? -15.262 -6.639 -18.069 1.00 63.62 316 HIS A CA 1
ATOM 2515 C C . HIS A 1 316 ? -14.507 -6.791 -19.401 1.00 63.62 316 HIS A C 1
ATOM 2517 O O . HIS A 1 316 ? -14.858 -7.664 -20.194 1.00 63.62 316 HIS A O 1
ATOM 2523 N N . ASN A 1 317 ? -13.479 -5.981 -19.659 1.00 68.56 317 ASN A N 1
ATOM 2524 C CA . ASN A 1 317 ? -12.717 -6.027 -20.904 1.00 68.56 317 ASN A CA 1
ATOM 2525 C C . ASN A 1 317 ? -11.636 -7.117 -20.847 1.00 68.56 317 ASN A C 1
ATOM 2527 O O . ASN A 1 317 ? -10.937 -7.291 -19.849 1.00 68.56 317 ASN A O 1
ATOM 2531 N N . SER A 1 318 ? -11.457 -7.862 -21.937 1.00 68.50 318 SER A N 1
ATOM 2532 C CA . SER A 1 318 ? -10.383 -8.852 -22.032 1.00 68.50 318 SER A CA 1
ATOM 2533 C C . SER A 1 318 ? -9.049 -8.180 -22.360 1.00 68.50 318 SER A C 1
ATOM 2535 O O . SER A 1 318 ? -8.916 -7.562 -23.413 1.00 68.50 318 SER A O 1
ATOM 2537 N N . VAL A 1 319 ? -8.041 -8.357 -21.507 1.00 68.69 319 VAL A N 1
ATOM 2538 C CA . VAL A 1 319 ? -6.646 -7.999 -21.818 1.00 68.69 319 VAL A CA 1
ATOM 2539 C C . VAL A 1 319 ? -5.961 -9.188 -22.501 1.00 68.69 319 VAL A C 1
ATOM 2541 O O . VAL A 1 319 ? -6.161 -10.316 -22.039 1.00 68.69 319 VAL A O 1
ATOM 2544 N N . PRO A 1 320 ? -5.161 -8.981 -23.568 1.00 67.31 320 PRO A N 1
ATOM 2545 C CA . PRO A 1 320 ? -4.374 -10.052 -24.176 1.00 67.31 320 PRO A CA 1
ATOM 2546 C C . PRO A 1 320 ? -3.485 -10.758 -23.145 1.00 67.31 320 PRO A C 1
ATOM 2548 O O . PRO A 1 320 ? -2.755 -10.094 -22.417 1.00 67.31 320 PRO A O 1
ATOM 2551 N N . ASP A 1 321 ? -3.528 -12.093 -23.105 1.00 64.00 321 ASP A N 1
ATOM 2552 C CA . ASP A 1 321 ? -2.828 -12.900 -22.090 1.00 64.00 321 ASP A CA 1
ATOM 2553 C C . ASP A 1 321 ? -1.303 -12.955 -22.264 1.00 64.00 321 ASP A C 1
ATOM 2555 O O . ASP A 1 321 ? -0.585 -13.247 -21.299 1.00 64.00 321 ASP A O 1
ATOM 2559 N N . ILE A 1 322 ? -0.825 -12.706 -23.487 1.00 60.19 322 ILE A N 1
ATOM 2560 C CA . ILE A 1 322 ? 0.581 -12.796 -23.882 1.00 60.19 322 ILE A CA 1
ATOM 2561 C C . ILE A 1 322 ? 1.065 -11.402 -24.250 1.00 60.19 322 ILE A C 1
ATOM 2563 O O . ILE A 1 322 ? 0.589 -10.791 -25.208 1.00 60.19 322 ILE A O 1
ATOM 2567 N N . ARG A 1 323 ? 2.047 -10.925 -23.492 1.00 73.62 323 ARG A N 1
ATOM 2568 C CA . ARG A 1 323 ? 2.783 -9.698 -23.775 1.00 73.62 323 ARG A CA 1
ATOM 2569 C C . ARG A 1 323 ? 4.264 -9.997 -23.670 1.00 73.62 323 ARG A C 1
ATOM 2571 O O . ARG A 1 323 ? 4.711 -10.644 -22.723 1.00 73.62 323 ARG A O 1
ATOM 2578 N N . THR A 1 324 ? 5.008 -9.556 -24.670 1.00 89.75 324 THR A N 1
ATOM 2579 C CA . THR A 1 324 ? 6.468 -9.586 -24.663 1.00 89.75 324 THR A CA 1
ATOM 2580 C C . THR A 1 324 ? 6.989 -8.543 -23.692 1.00 89.75 324 THR A C 1
ATOM 2582 O O . THR A 1 324 ? 6.390 -7.481 -23.534 1.00 89.75 324 THR A O 1
ATOM 2585 N N . VAL A 1 325 ? 8.104 -8.843 -23.040 1.00 94.38 325 VAL A N 1
ATOM 2586 C CA . VAL A 1 325 ? 8.787 -7.945 -22.109 1.00 94.38 325 VAL A CA 1
ATOM 2587 C C . VAL A 1 325 ? 10.111 -7.537 -22.735 1.00 94.38 325 VAL A C 1
ATOM 2589 O O . VAL A 1 325 ? 10.819 -8.386 -23.267 1.00 94.38 325 VAL A O 1
ATOM 2592 N N . VAL A 1 326 ? 10.460 -6.257 -22.678 1.00 96.50 326 VAL A N 1
ATOM 2593 C CA . VAL A 1 326 ? 11.788 -5.755 -23.043 1.00 96.50 326 VAL A CA 1
ATOM 2594 C C . VAL A 1 326 ? 12.491 -5.291 -21.775 1.00 96.50 326 VAL A C 1
ATOM 2596 O O . VAL A 1 326 ? 11.894 -4.588 -20.960 1.00 96.50 326 VAL A O 1
ATOM 2599 N N . ALA A 1 327 ? 13.754 -5.675 -21.618 1.00 97.69 327 ALA A N 1
ATOM 2600 C CA . ALA A 1 327 ? 14.586 -5.346 -20.467 1.00 97.69 327 ALA A CA 1
ATOM 2601 C C . ALA A 1 327 ? 16.032 -5.062 -20.886 1.00 97.69 327 ALA A C 1
ATOM 2603 O O . ALA A 1 327 ? 16.504 -5.554 -21.911 1.00 97.69 327 ALA A O 1
ATOM 2604 N N . TYR A 1 328 ? 16.773 -4.327 -20.060 1.00 97.44 328 TYR A N 1
ATOM 2605 C CA . TYR A 1 328 ? 18.229 -4.260 -20.183 1.00 97.44 328 TYR A CA 1
ATOM 2606 C C . TYR A 1 328 ? 18.890 -5.542 -19.665 1.00 97.44 328 TYR A C 1
ATOM 2608 O O . TYR A 1 328 ? 18.435 -6.134 -18.686 1.00 97.44 328 TYR A O 1
ATOM 2616 N N . GLN A 1 329 ? 19.977 -5.970 -20.312 1.00 95.25 329 GLN A N 1
ATOM 2617 C CA . GLN A 1 329 ? 20.812 -7.063 -19.814 1.00 95.25 329 GLN A CA 1
ATOM 2618 C C . GLN A 1 329 ? 21.456 -6.699 -18.465 1.00 95.25 329 GLN A C 1
ATOM 2620 O O . GLN A 1 329 ? 21.724 -5.518 -18.207 1.00 95.25 329 GLN A O 1
ATOM 2625 N N . PRO A 1 330 ? 21.768 -7.698 -17.615 1.00 91.62 330 PRO A N 1
ATOM 2626 C CA . PRO A 1 330 ? 22.531 -7.472 -16.392 1.00 91.62 330 PRO A CA 1
ATOM 2627 C C . PRO A 1 330 ? 23.837 -6.709 -16.666 1.00 91.62 330 PRO A C 1
ATOM 2629 O O . PRO A 1 330 ? 24.592 -7.064 -17.567 1.00 91.62 330 PRO A O 1
ATOM 2632 N N . GLY A 1 331 ? 24.102 -5.663 -15.880 1.00 90.31 331 GLY A N 1
ATOM 2633 C CA . GLY A 1 331 ? 25.314 -4.838 -15.979 1.00 90.31 331 GLY A CA 1
ATOM 2634 C C . GLY A 1 331 ? 25.227 -3.634 -16.925 1.00 90.31 331 GLY A C 1
ATOM 2635 O O . GLY A 1 331 ? 26.081 -2.754 -16.836 1.00 90.31 331 GLY A O 1
ATOM 2636 N N . VAL A 1 332 ? 24.201 -3.544 -17.783 1.00 94.75 332 VAL A N 1
ATOM 2637 C CA . VAL A 1 332 ? 23.967 -2.351 -18.626 1.00 94.75 332 VAL A CA 1
ATOM 2638 C C . VAL A 1 332 ? 23.548 -1.154 -17.773 1.00 94.75 332 VAL A C 1
ATOM 2640 O O . VAL A 1 332 ? 24.025 -0.043 -17.977 1.00 94.75 332 VAL A O 1
ATOM 2643 N N . ILE A 1 333 ? 22.680 -1.391 -16.790 1.00 95.31 333 ILE A N 1
ATOM 2644 C CA . ILE A 1 333 ? 22.340 -0.419 -15.753 1.00 95.31 333 ILE A CA 1
ATOM 2645 C C . ILE A 1 333 ? 23.279 -0.665 -14.571 1.00 95.31 333 ILE A C 1
ATOM 2647 O O . ILE A 1 333 ? 23.324 -1.772 -14.034 1.00 95.31 333 ILE A O 1
ATOM 2651 N N . HIS A 1 334 ? 24.070 0.344 -14.207 1.00 93.12 334 HIS A N 1
ATOM 2652 C CA . HIS A 1 334 ? 25.166 0.223 -13.242 1.00 93.12 334 HIS A CA 1
ATOM 2653 C C . HIS A 1 334 ? 25.328 1.495 -12.390 1.00 93.12 334 HIS A C 1
ATOM 2655 O O . HIS A 1 334 ? 24.860 2.566 -12.771 1.00 93.12 334 HIS A O 1
ATOM 2661 N N . ALA A 1 335 ? 26.048 1.389 -11.267 1.00 90.38 335 ALA A N 1
ATOM 2662 C CA . ALA A 1 335 ? 26.121 2.430 -10.234 1.00 90.38 335 ALA A CA 1
ATOM 2663 C C . ALA A 1 335 ? 26.718 3.763 -10.719 1.00 90.38 335 ALA A C 1
ATOM 2665 O O . ALA A 1 335 ? 26.390 4.823 -10.199 1.00 90.38 335 ALA A O 1
ATOM 2666 N N . ASN A 1 336 ? 27.568 3.720 -11.754 1.00 91.12 336 ASN A N 1
ATOM 2667 C CA . ASN A 1 336 ? 28.181 4.924 -12.329 1.00 91.12 336 ASN A CA 1
ATOM 2668 C C . ASN A 1 336 ? 27.226 5.768 -13.201 1.00 91.12 336 ASN A C 1
ATOM 2670 O O . ASN A 1 336 ? 27.662 6.789 -13.728 1.00 91.12 336 ASN A O 1
ATOM 2674 N N . LEU A 1 337 ? 25.976 5.342 -13.425 1.00 94.12 337 LEU A N 1
ATOM 2675 C CA . LEU A 1 337 ? 25.003 6.168 -14.142 1.00 94.12 337 LEU A CA 1
ATOM 2676 C C . LEU A 1 337 ? 24.525 7.305 -13.237 1.00 94.12 337 LEU A C 1
ATOM 2678 O O . LEU A 1 337 ? 24.042 7.063 -12.129 1.00 94.12 337 LEU A O 1
ATOM 2682 N N . SER A 1 338 ? 24.591 8.541 -13.734 1.00 93.69 338 SER A N 1
ATOM 2683 C CA . SER A 1 338 ? 23.892 9.655 -13.085 1.00 93.69 338 SER A CA 1
ATOM 2684 C C . SER A 1 338 ? 22.373 9.436 -13.136 1.00 93.69 338 SER A C 1
ATOM 2686 O O . SER A 1 338 ? 21.879 8.668 -13.972 1.00 93.69 338 SER A O 1
ATOM 2688 N N . LYS A 1 339 ? 21.605 10.137 -12.287 1.00 92.19 339 LYS A N 1
ATOM 2689 C CA . LYS A 1 339 ? 20.132 10.054 -12.325 1.00 92.19 339 LYS A CA 1
ATOM 2690 C C . LYS A 1 339 ? 19.605 10.438 -13.713 1.00 92.19 339 LYS A C 1
ATOM 2692 O O . LYS A 1 339 ? 18.710 9.784 -14.233 1.00 92.19 339 LYS A O 1
ATOM 2697 N N . GLU A 1 340 ? 20.212 11.424 -14.374 1.00 94.56 340 GLU A N 1
ATOM 2698 C CA . GLU A 1 340 ? 19.852 11.843 -15.735 1.00 94.56 340 GLU A CA 1
ATOM 2699 C C . GLU A 1 340 ? 20.107 10.746 -16.770 1.00 94.56 340 GLU A C 1
ATOM 2701 O O . GLU A 1 340 ? 19.257 10.497 -17.623 1.00 94.56 340 GLU A O 1
ATOM 2706 N N . GLN A 1 341 ? 21.257 10.072 -16.694 1.00 96.12 341 GLN A N 1
ATOM 2707 C CA . GLN A 1 341 ? 21.587 8.969 -17.600 1.00 96.12 341 GLN A CA 1
ATOM 2708 C C . GLN A 1 341 ? 20.664 7.770 -17.378 1.00 96.12 341 GLN A C 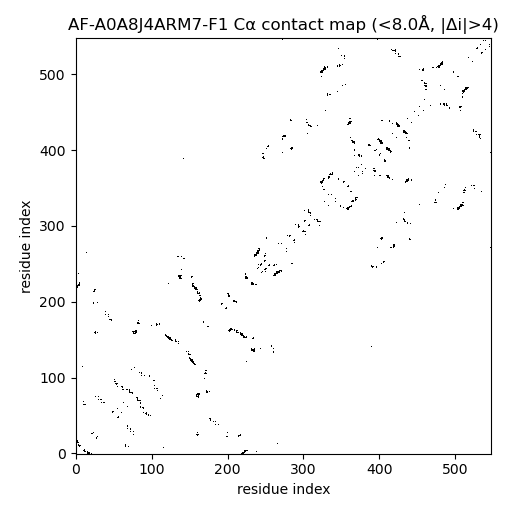1
ATOM 2710 O O . GLN A 1 341 ? 20.227 7.146 -18.343 1.00 96.12 341 GLN A O 1
ATOM 2715 N N . TYR A 1 342 ? 20.324 7.476 -16.122 1.00 95.88 342 TYR A N 1
ATOM 2716 C CA . TYR A 1 342 ? 19.349 6.449 -15.776 1.00 95.88 342 TYR A CA 1
ATOM 2717 C C . TYR A 1 342 ? 17.952 6.792 -16.322 1.00 95.88 342 TYR A C 1
ATOM 2719 O O . TYR A 1 342 ? 17.336 5.961 -16.986 1.00 95.88 342 TYR A O 1
ATOM 2727 N N . VAL A 1 343 ? 17.481 8.034 -16.162 1.00 95.81 343 VAL A N 1
ATOM 2728 C CA . VAL A 1 343 ? 16.199 8.483 -16.738 1.00 95.81 343 VAL A CA 1
ATOM 2729 C C . VAL A 1 343 ? 16.206 8.372 -18.265 1.00 95.81 343 VAL A C 1
ATOM 2731 O O . VAL A 1 343 ? 15.253 7.856 -18.847 1.00 95.81 343 VAL A O 1
ATOM 2734 N N . GLN A 1 344 ? 17.288 8.783 -18.931 1.00 96.75 344 GLN A N 1
ATOM 2735 C CA . GLN A 1 344 ? 17.431 8.626 -20.384 1.00 96.75 344 GLN A CA 1
ATOM 2736 C C . GLN A 1 344 ? 17.428 7.153 -20.813 1.00 96.75 344 GLN A C 1
ATOM 2738 O O . GLN A 1 344 ? 16.823 6.810 -21.830 1.00 96.75 344 GLN A O 1
ATOM 2743 N N . ALA A 1 345 ? 18.064 6.268 -20.041 1.00 97.25 345 ALA A N 1
ATOM 2744 C CA . ALA A 1 345 ? 18.027 4.831 -20.287 1.00 97.25 345 ALA A CA 1
ATOM 2745 C C . ALA A 1 345 ? 16.595 4.291 -20.206 1.00 97.25 345 ALA A C 1
ATOM 2747 O O . ALA A 1 345 ? 16.178 3.501 -21.056 1.00 97.25 345 ALA A O 1
ATOM 2748 N N . VAL A 1 346 ? 15.819 4.737 -19.221 1.00 96.94 346 VAL A N 1
ATOM 2749 C CA . VAL A 1 346 ? 14.424 4.321 -19.070 1.00 96.94 346 VAL A CA 1
ATOM 2750 C C . VAL A 1 346 ? 13.543 4.871 -20.194 1.00 96.94 346 VAL A C 1
ATOM 2752 O O . VAL A 1 346 ? 12.709 4.138 -20.724 1.00 96.94 346 VAL A O 1
ATOM 2755 N N . GLN A 1 347 ? 13.764 6.114 -20.630 1.00 97.19 347 GLN A N 1
ATOM 2756 C CA . GLN A 1 347 ? 13.093 6.672 -21.810 1.00 97.19 347 GLN A CA 1
ATOM 2757 C C . GLN A 1 347 ? 13.377 5.835 -23.064 1.00 97.19 347 GLN A C 1
ATOM 2759 O O . GLN A 1 347 ? 12.444 5.479 -23.782 1.00 97.19 347 GLN A O 1
ATOM 2764 N N . GLY A 1 348 ? 14.638 5.460 -23.294 1.00 97.38 348 GLY A N 1
ATOM 2765 C CA . GLY A 1 348 ? 15.032 4.580 -24.396 1.00 97.38 348 GLY A CA 1
ATOM 2766 C C . GLY A 1 348 ? 14.368 3.204 -24.334 1.00 97.38 348 GLY A C 1
ATOM 2767 O O . GLY A 1 348 ? 13.864 2.701 -25.339 1.00 97.38 348 GLY A O 1
ATOM 2768 N N . LEU A 1 349 ? 14.289 2.614 -23.140 1.00 97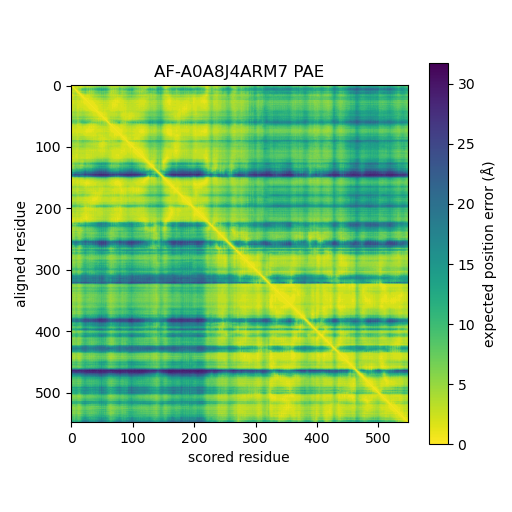.94 349 LEU A N 1
ATOM 2769 C CA . LEU A 1 349 ? 13.594 1.346 -22.926 1.00 97.94 349 LEU A CA 1
ATOM 2770 C C . LEU A 1 349 ? 12.096 1.460 -23.238 1.00 97.94 349 LEU A C 1
ATOM 2772 O O . LEU A 1 349 ? 11.544 0.606 -23.932 1.00 97.94 349 LEU A O 1
ATOM 2776 N N . ALA A 1 350 ? 11.446 2.525 -22.765 1.00 96.31 350 ALA A N 1
ATOM 2777 C CA . ALA A 1 350 ? 10.037 2.794 -23.031 1.00 96.31 350 ALA A CA 1
ATOM 2778 C C . ALA A 1 350 ? 9.767 3.004 -24.530 1.00 96.31 350 ALA A C 1
ATOM 2780 O O . ALA A 1 350 ? 8.785 2.479 -25.053 1.00 96.31 350 ALA A O 1
ATOM 2781 N N . GLN A 1 351 ? 10.658 3.702 -25.240 1.00 96.31 351 GLN A N 1
ATOM 2782 C CA . GLN A 1 351 ? 10.594 3.853 -26.695 1.00 96.31 351 GLN A CA 1
ATOM 2783 C C . GLN A 1 351 ? 10.654 2.502 -27.418 1.00 96.31 351 GLN A C 1
ATOM 2785 O O . GLN A 1 351 ? 9.818 2.237 -28.282 1.00 96.31 351 GLN A O 1
ATOM 2790 N N . VAL A 1 352 ? 11.598 1.626 -27.051 1.00 96.38 352 VAL A N 1
ATOM 2791 C CA . VAL A 1 352 ? 11.700 0.272 -27.626 1.00 96.38 352 VAL A CA 1
ATOM 2792 C C . VAL A 1 352 ? 10.457 -0.556 -27.306 1.00 96.38 352 VAL A C 1
ATOM 2794 O O . VAL A 1 352 ? 9.918 -1.222 -28.189 1.00 96.38 352 VAL A O 1
ATOM 2797 N N . ALA A 1 353 ? 9.971 -0.502 -26.066 1.00 94.25 353 ALA A N 1
ATOM 2798 C CA . ALA A 1 353 ? 8.776 -1.226 -25.654 1.00 94.25 353 ALA A CA 1
ATOM 2799 C C . ALA A 1 353 ? 7.544 -0.774 -26.449 1.00 94.25 353 ALA A C 1
ATOM 2801 O O . ALA A 1 353 ? 6.795 -1.609 -26.950 1.00 94.25 353 ALA A O 1
ATOM 2802 N N . VAL A 1 354 ? 7.357 0.535 -26.638 1.00 92.12 354 VAL A N 1
ATOM 2803 C CA . VAL A 1 354 ? 6.261 1.068 -27.455 1.00 92.12 354 VAL A CA 1
ATOM 2804 C C . VAL A 1 354 ? 6.409 0.669 -28.921 1.00 92.12 354 VAL A C 1
ATOM 2806 O O . VAL A 1 354 ? 5.440 0.189 -29.505 1.00 92.12 354 VAL A O 1
ATOM 2809 N N . ALA A 1 355 ? 7.614 0.774 -29.483 1.00 92.69 355 ALA A N 1
ATOM 2810 C CA . ALA A 1 355 ? 7.895 0.356 -30.852 1.00 92.69 355 ALA A CA 1
ATOM 2811 C C . ALA A 1 355 ? 7.534 -1.122 -31.091 1.00 92.69 355 ALA A C 1
ATOM 2813 O O . ALA A 1 355 ? 6.916 -1.462 -32.096 1.00 92.69 355 ALA A O 1
ATOM 2814 N N . LEU A 1 356 ? 7.876 -2.001 -30.149 1.00 91.06 356 LEU A N 1
ATOM 2815 C CA . LEU A 1 356 ? 7.647 -3.443 -30.256 1.00 91.06 356 LEU A CA 1
ATOM 2816 C C . LEU A 1 356 ? 6.294 -3.905 -29.690 1.00 91.06 356 LEU A C 1
ATOM 2818 O O . LEU A 1 356 ? 6.087 -5.111 -29.558 1.00 91.06 356 LEU A O 1
ATOM 2822 N N . GLY A 1 357 ? 5.396 -2.996 -29.288 1.00 88.50 357 GLY A N 1
ATOM 2823 C CA . GLY A 1 357 ? 4.125 -3.362 -28.644 1.00 88.50 357 GLY A CA 1
ATOM 2824 C C . GLY A 1 357 ? 4.297 -4.207 -27.370 1.00 88.50 357 GLY A C 1
ATOM 2825 O O . GLY A 1 357 ? 3.470 -5.062 -27.066 1.00 88.50 357 GLY A O 1
ATOM 2826 N N . SER A 1 358 ? 5.405 -4.005 -26.660 1.00 90.62 358 SER A N 1
ATOM 2827 C CA . SER A 1 358 ? 5.865 -4.797 -25.520 1.00 90.62 358 SER A CA 1
ATOM 2828 C C . SER A 1 358 ? 5.701 -4.049 -24.191 1.00 90.62 358 SER A C 1
ATOM 2830 O O . SER A 1 358 ? 5.461 -2.841 -24.154 1.00 90.62 358 SER A O 1
ATOM 2832 N N . ILE A 1 359 ? 5.862 -4.780 -23.090 1.00 93.12 359 ILE A N 1
ATOM 2833 C CA . ILE A 1 359 ? 6.015 -4.256 -21.731 1.00 93.12 359 ILE A CA 1
ATOM 2834 C C . ILE A 1 359 ? 7.469 -3.802 -21.538 1.00 93.12 359 ILE A C 1
ATOM 2836 O O . ILE A 1 359 ? 8.392 -4.544 -21.871 1.00 93.12 359 ILE A O 1
ATOM 2840 N N . ALA A 1 360 ? 7.683 -2.617 -20.972 1.00 95.81 360 ALA A N 1
ATOM 2841 C CA . ALA A 1 360 ? 8.984 -2.183 -20.476 1.00 95.81 360 ALA A CA 1
ATOM 2842 C C . ALA A 1 360 ? 9.183 -2.704 -19.047 1.00 95.81 360 ALA A C 1
ATOM 2844 O O . ALA A 1 360 ? 8.436 -2.326 -18.147 1.00 95.81 360 ALA A O 1
ATOM 2845 N N . ALA A 1 361 ? 10.178 -3.563 -18.827 1.00 97.12 361 ALA A N 1
ATOM 2846 C CA . ALA A 1 361 ? 10.603 -3.929 -17.479 1.00 97.12 361 ALA A CA 1
ATOM 2847 C C . ALA A 1 361 ? 11.514 -2.837 -16.921 1.00 97.12 361 ALA A C 1
ATOM 2849 O O . ALA A 1 361 ? 12.684 -2.744 -17.301 1.00 97.12 361 ALA A O 1
ATOM 2850 N N . TRP A 1 362 ? 10.966 -2.000 -16.042 1.00 96.88 362 TRP A N 1
ATOM 2851 C CA . TRP A 1 362 ? 11.698 -0.906 -15.428 1.00 96.88 362 TRP A CA 1
ATOM 2852 C C . TRP A 1 362 ? 12.959 -1.435 -14.743 1.00 96.88 362 TRP A C 1
ATOM 2854 O O . TRP A 1 362 ? 12.882 -2.367 -13.939 1.00 96.88 362 TRP A O 1
ATOM 2864 N N . PRO A 1 363 ? 14.144 -0.909 -15.099 1.00 96.25 363 PRO A N 1
ATOM 2865 C CA . PRO A 1 363 ? 15.385 -1.453 -14.589 1.00 96.25 363 PRO A CA 1
ATOM 2866 C C . PRO A 1 363 ? 15.518 -1.132 -13.106 1.00 96.25 363 PRO A C 1
ATOM 2868 O O . PRO A 1 363 ? 15.324 0.012 -12.707 1.00 96.25 363 PRO A O 1
ATOM 2871 N N . ALA A 1 364 ? 15.941 -2.097 -12.295 1.00 94.56 364 ALA A N 1
ATOM 2872 C CA . ALA A 1 364 ? 16.412 -1.760 -10.960 1.00 94.56 364 ALA A CA 1
ATOM 2873 C C . ALA A 1 364 ? 17.638 -0.841 -11.058 1.00 94.56 364 ALA A C 1
ATOM 2875 O O . ALA A 1 364 ? 18.535 -1.069 -11.875 1.00 94.56 364 ALA A O 1
ATOM 2876 N N . ALA A 1 365 ? 17.695 0.173 -10.205 1.00 91.50 365 ALA A N 1
ATOM 2877 C CA . ALA A 1 365 ? 18.926 0.884 -9.933 1.00 91.50 365 ALA A CA 1
ATOM 2878 C C . ALA A 1 365 ? 19.810 0.032 -9.006 1.00 91.50 365 ALA A C 1
ATOM 2880 O O . ALA A 1 365 ? 19.306 -0.632 -8.092 1.00 91.50 365 ALA A O 1
ATOM 2881 N N . PRO A 1 366 ? 21.136 0.038 -9.194 1.00 89.50 366 PRO A N 1
ATOM 2882 C CA . PRO A 1 366 ? 22.050 -0.441 -8.170 1.00 89.50 366 PRO A CA 1
ATOM 2883 C C . PRO A 1 366 ? 21.883 0.395 -6.904 1.00 89.50 366 PRO A C 1
ATOM 2885 O O . PRO A 1 366 ? 21.879 1.626 -6.971 1.00 89.50 366 PRO A O 1
ATOM 2888 N N . CYS A 1 367 ? 21.738 -0.265 -5.757 1.00 87.44 367 CYS A N 1
ATOM 2889 C CA . CYS A 1 367 ? 21.532 0.409 -4.474 1.00 87.44 367 CYS A CA 1
ATOM 2890 C C . CYS A 1 367 ? 22.731 1.264 -4.027 1.00 87.44 367 CYS A C 1
ATOM 2892 O O . CYS A 1 367 ? 22.591 2.077 -3.123 1.00 87.44 367 CYS A O 1
ATOM 2894 N N . ASP A 1 368 ? 23.898 1.084 -4.647 1.00 84.94 368 ASP A N 1
ATOM 2895 C CA . ASP A 1 368 ? 25.115 1.869 -4.434 1.00 84.94 368 ASP A CA 1
ATOM 2896 C C . ASP A 1 368 ? 25.280 3.024 -5.441 1.00 84.94 368 ASP A C 1
ATOM 2898 O O . ASP A 1 368 ? 26.334 3.656 -5.482 1.00 84.94 368 ASP A O 1
ATOM 2902 N N . SER A 1 369 ? 24.263 3.313 -6.262 1.00 88.69 369 SER A N 1
ATOM 2903 C CA . SER A 1 369 ? 24.272 4.488 -7.142 1.00 88.69 369 SER A CA 1
ATOM 2904 C C . SER A 1 369 ? 24.271 5.768 -6.307 1.00 88.69 369 SER A C 1
ATOM 2906 O O . SER A 1 369 ? 23.453 5.899 -5.401 1.00 88.69 369 SER A O 1
ATOM 2908 N N . GLU A 1 370 ? 25.108 6.750 -6.654 1.00 87.81 370 GLU A N 1
ATOM 2909 C CA . GLU A 1 370 ? 25.251 8.008 -5.894 1.00 87.81 370 GLU A CA 1
ATOM 2910 C C . GLU A 1 370 ? 23.913 8.702 -5.602 1.00 87.81 370 GLU A C 1
ATOM 2912 O O . GLU A 1 370 ? 23.691 9.200 -4.504 1.00 87.81 370 GLU A O 1
ATOM 2917 N N . TRP A 1 371 ? 22.990 8.691 -6.565 1.00 88.62 371 TRP A N 1
ATOM 2918 C CA . TRP A 1 371 ? 21.682 9.335 -6.439 1.00 88.62 371 TRP A CA 1
ATOM 2919 C C . TRP A 1 371 ? 20.658 8.541 -5.615 1.00 88.62 371 TRP A C 1
ATOM 2921 O O . TRP A 1 371 ? 19.601 9.082 -5.319 1.00 88.62 371 TRP A O 1
ATOM 2931 N N . ALA A 1 372 ? 20.935 7.281 -5.266 1.00 88.81 372 ALA A N 1
ATOM 2932 C CA . ALA A 1 372 ? 20.076 6.445 -4.420 1.00 88.81 372 ALA A CA 1
ATOM 2933 C C . ALA A 1 372 ? 20.422 6.557 -2.919 1.00 88.81 372 ALA A C 1
ATOM 2935 O O . ALA A 1 372 ? 19.683 6.059 -2.064 1.00 88.81 372 ALA A O 1
ATOM 2936 N N . LEU A 1 373 ? 21.557 7.187 -2.605 1.00 86.19 373 LEU A N 1
ATOM 2937 C CA . LEU A 1 373 ? 22.105 7.310 -1.260 1.00 86.19 373 LEU A CA 1
ATOM 2938 C C . LEU A 1 373 ? 21.635 8.599 -0.564 1.00 86.19 373 LEU A C 1
ATOM 2940 O O . LEU A 1 373 ? 21.386 9.615 -1.210 1.00 86.19 373 LEU A O 1
ATOM 2944 N N . THR A 1 374 ? 21.550 8.566 0.767 1.00 83.56 374 THR A N 1
ATOM 2945 C CA . THR A 1 374 ? 21.283 9.746 1.604 1.00 83.56 374 THR A CA 1
ATOM 2946 C C . THR A 1 374 ? 22.509 10.656 1.721 1.00 83.56 374 THR A C 1
ATOM 2948 O O . THR A 1 374 ? 23.649 10.221 1.540 1.00 83.56 374 THR A O 1
ATOM 2951 N N . GLU A 1 375 ? 22.307 11.918 2.120 1.00 83.06 375 GLU A N 1
ATOM 2952 C CA . GLU A 1 375 ? 23.428 12.824 2.406 1.00 83.06 375 GLU A CA 1
ATOM 2953 C C . GLU A 1 375 ? 24.351 12.286 3.510 1.00 83.06 375 GLU A C 1
ATOM 2955 O O . GLU A 1 375 ? 25.565 12.496 3.476 1.00 83.06 375 GLU A O 1
ATOM 2960 N N . GLU A 1 376 ? 23.793 11.621 4.525 1.00 79.00 376 GLU A N 1
ATOM 2961 C CA . GLU A 1 376 ? 24.566 11.004 5.602 1.00 79.00 376 GLU A CA 1
ATOM 2962 C C . GLU A 1 376 ? 25.492 9.913 5.061 1.00 79.00 376 GLU A C 1
ATOM 2964 O O . GLU A 1 376 ? 26.655 9.832 5.467 1.00 79.00 376 GLU A O 1
ATOM 2969 N N . ALA A 1 377 ? 25.003 9.106 4.115 1.00 80.31 377 ALA A N 1
ATOM 2970 C CA . ALA A 1 377 ? 25.806 8.092 3.448 1.00 80.31 377 ALA A CA 1
ATOM 2971 C C . ALA A 1 377 ? 26.960 8.729 2.668 1.00 80.31 377 ALA A C 1
ATOM 2973 O O . ALA A 1 377 ? 28.105 8.301 2.829 1.00 80.31 377 ALA A O 1
ATOM 2974 N N . HIS A 1 378 ? 26.698 9.803 1.914 1.00 79.50 378 HIS A N 1
ATOM 2975 C CA . HIS A 1 378 ? 27.740 10.543 1.189 1.00 79.50 378 HIS A CA 1
ATOM 2976 C C . HIS A 1 378 ? 28.813 11.093 2.132 1.00 79.50 378 HIS A C 1
ATOM 2978 O O . HIS A 1 378 ? 30.008 10.929 1.884 1.00 79.50 378 HIS A O 1
ATOM 2984 N N . LYS A 1 379 ? 28.401 11.700 3.253 1.00 80.75 379 LYS A N 1
ATOM 2985 C CA . LYS A 1 379 ? 29.315 12.279 4.256 1.00 80.75 379 LYS A CA 1
ATOM 2986 C C . LYS A 1 379 ? 30.207 11.228 4.917 1.00 80.75 379 LYS A C 1
ATOM 2988 O O . LYS A 1 379 ? 31.313 11.558 5.339 1.00 80.75 379 LYS A O 1
ATOM 2993 N N . SER A 1 380 ? 29.755 9.976 5.003 1.00 73.44 380 SER A N 1
ATOM 2994 C CA . SER A 1 380 ? 30.541 8.886 5.592 1.00 73.44 380 SER A CA 1
ATOM 2995 C C . SER A 1 380 ? 31.753 8.477 4.742 1.00 73.44 380 SER A C 1
ATOM 2997 O O . SER A 1 380 ? 32.707 7.912 5.276 1.00 73.44 380 SER A O 1
ATOM 2999 N N . GLY A 1 381 ? 31.729 8.746 3.427 1.00 65.75 381 GLY A N 1
ATOM 3000 C CA . GLY A 1 381 ? 32.795 8.389 2.482 1.00 65.75 381 GLY A CA 1
ATOM 3001 C C . GLY A 1 381 ? 33.056 6.883 2.333 1.00 65.75 381 GLY A C 1
ATOM 3002 O O . GLY A 1 381 ? 33.986 6.489 1.627 1.00 65.75 381 GLY A O 1
ATOM 3003 N N . GLN A 1 382 ? 32.270 6.026 2.993 1.00 62.62 382 GLN A N 1
ATOM 3004 C CA . GLN A 1 382 ? 32.378 4.579 2.874 1.00 62.62 382 GLN A CA 1
ATOM 3005 C C . GLN A 1 382 ? 31.593 4.118 1.652 1.00 62.62 382 GLN A C 1
ATOM 3007 O O . GLN A 1 382 ? 30.379 4.289 1.575 1.00 62.62 382 GLN A O 1
ATOM 3012 N N . ARG A 1 383 ? 32.285 3.484 0.700 1.00 60.03 383 ARG A N 1
ATOM 3013 C CA . ARG A 1 383 ? 31.607 2.753 -0.367 1.00 60.03 383 ARG A CA 1
ATOM 3014 C C . ARG A 1 383 ? 30.906 1.556 0.267 1.00 60.03 383 ARG A C 1
ATOM 3016 O O . ARG A 1 383 ? 31.566 0.647 0.767 1.00 60.03 383 ARG A O 1
ATOM 3023 N N . LEU A 1 384 ? 29.580 1.581 0.264 1.00 64.44 384 LEU A N 1
ATOM 3024 C CA . LEU A 1 384 ? 28.734 0.559 0.872 1.00 64.44 384 LEU A CA 1
ATOM 3025 C C . LEU A 1 384 ? 28.727 -0.688 -0.017 1.00 64.44 384 LEU A C 1
ATOM 3027 O O . LEU A 1 384 ? 27.809 -0.913 -0.793 1.00 64.44 384 LEU A O 1
ATOM 3031 N N . THR A 1 385 ? 29.798 -1.477 0.046 1.00 56.72 385 THR A N 1
ATOM 3032 C CA . THR A 1 385 ? 29.902 -2.754 -0.681 1.00 56.72 385 THR A CA 1
ATOM 3033 C C . THR A 1 385 ? 29.192 -3.898 0.038 1.00 56.72 385 THR A C 1
ATOM 3035 O O . THR A 1 385 ? 28.999 -4.961 -0.543 1.00 56.72 385 THR A O 1
ATOM 3038 N N . GLU A 1 386 ? 28.812 -3.692 1.301 1.00 61.00 386 GLU A N 1
ATOM 3039 C CA . GLU A 1 386 ? 28.067 -4.650 2.109 1.00 61.00 386 GLU A CA 1
ATOM 3040 C C . GLU A 1 386 ? 26.825 -3.973 2.681 1.00 61.00 386 GLU A C 1
ATOM 3042 O O . GLU A 1 386 ? 26.897 -2.986 3.415 1.00 61.00 386 GLU A O 1
ATOM 3047 N N . HIS A 1 387 ? 25.665 -4.506 2.317 1.00 66.75 387 HIS A N 1
ATOM 3048 C CA . HIS A 1 387 ? 24.383 -4.007 2.780 1.00 66.75 387 HIS A CA 1
ATOM 3049 C C . HIS A 1 387 ? 24.125 -4.511 4.210 1.00 66.75 387 HIS A C 1
ATOM 3051 O O . HIS A 1 387 ? 24.315 -5.690 4.506 1.00 66.75 387 HIS A O 1
ATOM 3057 N N . ALA A 1 388 ? 23.687 -3.634 5.114 1.00 63.66 388 ALA A N 1
ATOM 3058 C CA . ALA A 1 388 ? 23.329 -3.992 6.487 1.00 63.66 388 ALA A CA 1
ATOM 3059 C C . ALA A 1 388 ? 21.997 -3.349 6.892 1.00 63.66 388 ALA A C 1
ATOM 3061 O O . ALA A 1 388 ? 21.597 -2.325 6.339 1.00 63.66 388 ALA A O 1
ATOM 3062 N N . VAL A 1 389 ? 21.313 -3.966 7.860 1.00 66.19 389 VAL A N 1
ATOM 3063 C CA . VAL A 1 389 ? 20.077 -3.438 8.455 1.00 66.19 389 VAL A CA 1
ATOM 3064 C C . VAL A 1 389 ? 20.420 -2.693 9.750 1.00 66.19 389 VAL A C 1
ATOM 3066 O O . VAL A 1 389 ? 21.110 -3.279 10.588 1.00 66.19 389 VAL A O 1
ATOM 3069 N N . PRO A 1 390 ? 19.928 -1.457 9.966 1.00 69.25 390 PRO A N 1
ATOM 3070 C CA . PRO A 1 390 ? 19.007 -0.691 9.116 1.00 69.25 390 PRO A CA 1
ATOM 3071 C C . PRO A 1 390 ? 19.683 -0.050 7.892 1.00 69.25 390 PRO A C 1
ATOM 3073 O O . PRO A 1 390 ? 20.856 0.302 7.928 1.00 69.25 390 PRO A O 1
ATOM 3076 N N . TRP A 1 391 ? 18.914 0.168 6.822 1.00 74.38 391 TRP A N 1
ATOM 3077 C CA . TRP A 1 391 ? 19.421 0.635 5.525 1.00 74.38 391 TRP A CA 1
ATOM 3078 C C . TRP A 1 391 ? 19.400 2.161 5.464 1.00 74.38 391 TRP A C 1
ATOM 3080 O O . TRP A 1 391 ? 18.982 2.762 4.480 1.00 74.38 391 TRP A O 1
ATOM 3090 N N . SER A 1 392 ? 19.802 2.802 6.560 1.00 72.56 392 SER A N 1
ATOM 3091 C CA . SER A 1 392 ? 19.715 4.255 6.757 1.00 72.56 392 SER A CA 1
ATOM 3092 C C . SER A 1 392 ? 20.534 5.073 5.755 1.00 72.56 392 SER A C 1
ATOM 3094 O O . SER A 1 392 ? 20.437 6.294 5.740 1.00 72.56 392 SER A O 1
ATOM 3096 N N . TYR A 1 393 ? 21.355 4.409 4.945 1.00 77.62 393 TYR A N 1
ATOM 3097 C CA . TYR A 1 393 ? 22.124 5.012 3.869 1.00 77.62 393 TYR A CA 1
ATOM 3098 C C . TYR A 1 393 ? 21.350 5.138 2.550 1.00 77.62 393 TYR A C 1
ATOM 3100 O O . TYR A 1 393 ? 21.802 5.864 1.673 1.00 77.62 393 TYR A O 1
ATOM 3108 N N . LEU A 1 394 ? 20.229 4.427 2.381 1.00 82.00 394 LEU A N 1
ATOM 3109 C CA . LEU A 1 394 ? 19.359 4.568 1.214 1.00 82.00 394 LEU A CA 1
ATOM 3110 C C . LEU A 1 394 ? 18.317 5.646 1.470 1.00 82.00 394 LEU A C 1
ATOM 3112 O O . LEU A 1 394 ? 17.672 5.656 2.525 1.00 82.00 394 LEU A O 1
ATOM 3116 N N . ASP A 1 395 ? 18.082 6.494 0.473 1.00 80.12 395 ASP A N 1
ATOM 3117 C CA . ASP A 1 395 ? 16.939 7.399 0.495 1.00 80.12 395 ASP A CA 1
ATOM 3118 C C . ASP A 1 395 ? 15.655 6.631 0.145 1.00 80.12 395 ASP A C 1
ATOM 3120 O O . ASP A 1 395 ? 15.135 6.651 -0.973 1.00 80.12 395 ASP A O 1
ATOM 3124 N N . THR A 1 396 ? 15.148 5.919 1.150 1.00 76.19 396 THR A N 1
ATOM 3125 C CA . THR A 1 396 ? 13.895 5.153 1.079 1.00 76.19 396 THR A CA 1
ATOM 3126 C C . THR A 1 396 ? 12.646 5.996 1.305 1.00 76.19 396 THR A C 1
ATOM 3128 O O . THR A 1 396 ? 11.534 5.464 1.260 1.00 76.19 396 THR A O 1
ATOM 3131 N N . TYR A 1 397 ? 12.808 7.298 1.556 1.00 66.62 397 TYR A N 1
ATOM 3132 C CA . TYR A 1 397 ? 11.689 8.200 1.797 1.00 66.62 397 TYR A CA 1
ATOM 3133 C C . TYR A 1 397 ? 10.995 8.538 0.472 1.00 66.62 397 TYR A C 1
ATOM 3135 O O . TYR A 1 397 ? 9.771 8.439 0.395 1.00 66.62 397 TYR A O 1
ATOM 3143 N N . TYR A 1 398 ? 11.766 8.850 -0.578 1.00 67.88 398 TYR A N 1
ATOM 3144 C CA . TYR A 1 398 ? 11.219 9.144 -1.912 1.00 67.88 398 TYR A CA 1
ATOM 3145 C C . TYR A 1 398 ? 11.987 8.530 -3.081 1.00 67.88 398 TYR A C 1
ATOM 3147 O O . TYR A 1 398 ? 11.437 8.461 -4.175 1.00 67.88 398 TYR A O 1
ATOM 3155 N N . THR A 1 399 ? 13.217 8.054 -2.885 1.00 78.12 399 THR A N 1
ATOM 3156 C CA . THR A 1 399 ? 14.099 7.796 -4.027 1.00 78.12 399 THR A CA 1
ATOM 3157 C C . THR A 1 399 ? 14.172 6.323 -4.412 1.00 78.12 399 THR A C 1
ATOM 3159 O O . THR A 1 399 ? 13.958 5.998 -5.573 1.00 78.12 399 THR A O 1
ATOM 3162 N N . VAL A 1 400 ? 14.417 5.389 -3.493 1.00 87.50 400 VAL A N 1
ATOM 3163 C CA . VAL A 1 400 ? 14.475 3.961 -3.854 1.00 87.50 400 VAL A CA 1
ATOM 3164 C C . VAL A 1 400 ? 13.866 3.040 -2.810 1.00 87.50 400 VAL A C 1
ATOM 3166 O O . VAL A 1 400 ? 13.992 3.257 -1.613 1.00 87.50 400 VAL A O 1
ATOM 3169 N N . GLN A 1 401 ? 13.239 1.963 -3.267 1.00 87.06 401 GLN A N 1
ATOM 3170 C CA . GLN A 1 401 ? 12.761 0.879 -2.424 1.00 87.06 401 GLN A CA 1
ATOM 3171 C C . GLN A 1 401 ? 13.580 -0.371 -2.702 1.00 87.06 401 GLN A C 1
ATOM 3173 O O . GLN A 1 401 ? 13.635 -0.833 -3.844 1.00 87.06 401 GLN A O 1
ATOM 3178 N N . PRO A 1 402 ? 14.236 -0.936 -1.690 1.00 87.12 402 PRO A N 1
ATOM 3179 C CA . PRO A 1 402 ? 15.066 -2.079 -1.952 1.00 87.12 402 PRO A CA 1
ATOM 3180 C C . PRO A 1 402 ? 14.315 -3.413 -1.944 1.00 87.12 402 PRO A C 1
ATOM 3182 O O . PRO A 1 402 ? 13.353 -3.602 -1.198 1.00 87.12 402 PRO A O 1
ATOM 3185 N N . PHE A 1 403 ? 14.836 -4.377 -2.700 1.00 88.00 403 PHE A N 1
ATOM 3186 C CA . PHE A 1 403 ? 14.309 -5.735 -2.791 1.00 88.00 403 PHE A CA 1
ATOM 3187 C C . PHE A 1 403 ? 15.396 -6.743 -3.201 1.00 88.00 403 PHE A C 1
ATOM 3189 O O . PHE A 1 403 ? 16.417 -6.379 -3.785 1.00 88.00 403 PHE A O 1
ATOM 3196 N N . GLY A 1 404 ? 15.194 -8.028 -2.907 1.00 85.00 404 GLY A N 1
ATOM 3197 C CA . GLY A 1 404 ? 16.067 -9.105 -3.385 1.00 85.00 404 GLY A CA 1
ATOM 3198 C C . GLY A 1 404 ? 15.944 -10.397 -2.579 1.00 85.00 404 GLY A C 1
ATOM 3199 O O . GLY A 1 404 ? 15.184 -10.492 -1.622 1.00 85.00 404 GLY A O 1
ATOM 3200 N N . GLU A 1 405 ? 16.699 -11.430 -2.951 1.00 77.62 405 GLU A N 1
ATOM 3201 C CA . GLU A 1 405 ? 16.688 -12.712 -2.221 1.00 77.62 405 GLU A CA 1
ATOM 3202 C C . GLU A 1 405 ? 17.751 -12.791 -1.114 1.00 77.62 405 GLU A C 1
ATOM 3204 O O . GLU A 1 405 ? 17.651 -13.623 -0.217 1.00 77.62 405 GLU A O 1
ATOM 3209 N N . ASN A 1 406 ? 18.786 -11.953 -1.167 1.00 75.69 406 ASN A N 1
ATOM 3210 C CA . ASN A 1 406 ? 19.874 -11.896 -0.190 1.00 75.69 406 ASN A CA 1
ATOM 3211 C C . ASN A 1 406 ? 20.628 -10.560 -0.319 1.00 75.69 406 ASN A C 1
ATOM 3213 O O . ASN A 1 406 ? 20.408 -9.820 -1.275 1.00 75.69 406 ASN A O 1
ATOM 3217 N N . LEU A 1 407 ? 21.530 -10.266 0.626 1.00 73.12 407 LEU A N 1
ATOM 3218 C CA . LEU A 1 407 ? 22.312 -9.020 0.630 1.00 73.12 407 LEU A CA 1
ATOM 3219 C C . LEU A 1 407 ? 23.170 -8.847 -0.630 1.00 73.12 407 LEU A C 1
ATOM 3221 O O . LEU A 1 407 ? 23.338 -7.729 -1.089 1.00 73.12 407 LEU A O 1
ATOM 3225 N N . GLN A 1 408 ? 23.712 -9.928 -1.195 1.00 73.50 408 GLN A N 1
ATOM 3226 C CA . GLN A 1 408 ? 24.603 -9.847 -2.361 1.00 73.50 408 GLN A CA 1
ATOM 3227 C C . GLN A 1 408 ? 23.844 -9.583 -3.669 1.00 73.50 408 GLN A C 1
ATOM 3229 O O . GLN A 1 408 ? 24.400 -9.007 -4.597 1.00 73.50 408 GLN A O 1
ATOM 3234 N N . GLY A 1 409 ? 22.588 -10.023 -3.751 1.00 76.81 409 GLY A N 1
ATOM 3235 C CA . GLY A 1 409 ? 21.700 -9.856 -4.904 1.00 76.81 409 GLY A CA 1
ATOM 3236 C C . GLY A 1 409 ? 20.672 -8.744 -4.722 1.00 76.81 409 GLY A C 1
ATOM 3237 O O . GLY A 1 409 ? 19.608 -8.798 -5.338 1.00 76.81 409 GLY A O 1
ATOM 3238 N N . LEU A 1 410 ? 20.950 -7.795 -3.832 1.00 81.19 410 LEU A N 1
ATOM 3239 C CA . LEU A 1 410 ? 20.041 -6.717 -3.500 1.00 81.19 410 LEU A CA 1
ATOM 3240 C C . LEU A 1 410 ? 19.979 -5.670 -4.618 1.00 81.19 410 LEU A C 1
ATOM 3242 O O . LEU A 1 410 ? 20.992 -5.283 -5.198 1.00 81.19 410 LEU A O 1
ATOM 3246 N N . GLN A 1 411 ? 18.769 -5.216 -4.915 1.00 88.81 411 GLN A N 1
ATOM 3247 C CA . GLN A 1 411 ? 18.457 -4.264 -5.971 1.00 88.81 411 GLN A CA 1
ATOM 3248 C C . GLN A 1 411 ? 17.550 -3.159 -5.431 1.00 88.81 411 GLN A C 1
ATOM 3250 O O . GLN A 1 411 ? 16.879 -3.344 -4.416 1.00 88.81 411 GLN A O 1
ATOM 3255 N N . CYS A 1 412 ? 17.539 -2.007 -6.099 1.00 90.31 412 CYS A N 1
ATOM 3256 C CA . CYS A 1 412 ? 16.754 -0.853 -5.687 1.00 90.31 412 CYS A CA 1
ATOM 3257 C C . CYS A 1 412 ? 15.778 -0.449 -6.792 1.00 90.31 412 CYS A C 1
ATOM 3259 O O . CYS A 1 412 ? 16.165 -0.118 -7.909 1.00 90.31 412 CYS A O 1
ATOM 3261 N N . GLU A 1 413 ? 14.489 -0.489 -6.486 1.00 92.25 413 GLU A N 1
ATOM 3262 C CA . GLU A 1 413 ? 13.432 0.006 -7.355 1.00 92.25 413 GLU A CA 1
ATOM 3263 C C . GLU A 1 413 ? 13.279 1.514 -7.163 1.00 92.25 413 GLU A C 1
ATOM 3265 O O . GLU A 1 413 ? 13.131 1.980 -6.036 1.00 92.25 413 GLU A O 1
ATOM 3270 N N . TRP A 1 414 ? 13.298 2.294 -8.245 1.00 92.06 414 TRP A N 1
ATOM 3271 C CA . TRP A 1 414 ? 12.974 3.716 -8.150 1.00 92.06 414 TRP A CA 1
ATOM 3272 C C . TRP A 1 414 ? 11.473 3.882 -7.892 1.00 92.06 414 TRP A C 1
ATOM 3274 O O . TRP A 1 414 ? 10.650 3.489 -8.723 1.00 92.06 414 TRP A O 1
ATOM 3284 N N . ALA A 1 415 ? 11.119 4.487 -6.754 1.00 86.88 415 ALA A N 1
ATOM 3285 C CA . ALA A 1 415 ? 9.729 4.666 -6.333 1.00 86.88 415 ALA A CA 1
ATOM 3286 C C . ALA A 1 415 ? 8.875 5.426 -7.365 1.00 86.88 415 ALA A C 1
ATOM 3288 O O . ALA A 1 415 ? 7.684 5.136 -7.490 1.00 86.88 415 ALA A O 1
ATOM 3289 N N . GLY A 1 416 ? 9.477 6.305 -8.176 1.00 88.25 416 GLY A N 1
ATOM 3290 C CA . GLY A 1 416 ? 8.803 7.007 -9.270 1.00 88.25 416 GLY A CA 1
ATOM 3291 C C . GLY A 1 416 ? 8.105 6.097 -10.295 1.00 88.25 416 GLY A C 1
ATOM 3292 O O . GLY A 1 416 ? 7.182 6.547 -10.972 1.00 88.25 416 GLY A O 1
ATOM 3293 N N . PHE A 1 417 ? 8.471 4.812 -10.400 1.00 91.25 417 PHE A N 1
ATOM 3294 C CA . PHE A 1 417 ? 7.779 3.858 -11.281 1.00 91.25 417 PHE A CA 1
ATOM 3295 C C . PHE A 1 417 ? 6.530 3.216 -10.684 1.00 91.25 417 PHE A C 1
ATOM 3297 O O . PHE A 1 417 ? 5.780 2.578 -11.420 1.00 91.25 417 PHE A O 1
ATOM 3304 N N . SER A 1 418 ? 6.284 3.391 -9.388 1.00 87.88 418 SER A N 1
ATOM 3305 C CA . SER A 1 418 ? 5.118 2.810 -8.714 1.00 87.88 418 SER A CA 1
ATOM 3306 C C . SER A 1 418 ? 3.803 3.549 -8.994 1.00 87.88 418 SER A C 1
ATOM 3308 O O . SER A 1 418 ? 2.727 3.052 -8.651 1.00 87.88 418 SER A O 1
ATOM 3310 N N . HIS A 1 419 ? 3.881 4.707 -9.653 1.00 88.31 419 HIS A N 1
ATOM 3311 C CA . HIS A 1 419 ? 2.721 5.452 -10.121 1.00 88.31 419 HIS A CA 1
ATOM 3312 C C . HIS A 1 419 ? 1.974 4.702 -11.226 1.00 88.31 419 HIS A C 1
ATOM 3314 O O . HIS A 1 419 ? 2.571 4.190 -12.177 1.00 88.31 419 HIS A O 1
ATOM 3320 N N . TYR A 1 420 ? 0.648 4.734 -11.148 1.00 86.81 420 TYR A N 1
ATOM 3321 C CA . TYR A 1 420 ? -0.281 4.171 -12.121 1.00 86.81 420 TYR A CA 1
ATOM 3322 C C . TYR A 1 420 ? 0.083 4.545 -13.557 1.00 86.81 420 TYR A C 1
ATOM 3324 O O . TYR A 1 420 ? 0.194 3.682 -14.424 1.00 86.81 420 TYR A O 1
ATOM 3332 N N . ASP A 1 421 ? 0.365 5.824 -13.794 1.00 89.38 421 ASP A N 1
ATOM 3333 C CA . ASP A 1 421 ? 0.708 6.359 -15.110 1.00 89.38 421 ASP A CA 1
ATOM 3334 C C . ASP A 1 421 ? 2.034 5.821 -15.675 1.00 89.38 421 ASP A C 1
ATOM 3336 O O . ASP A 1 421 ? 2.264 5.867 -16.884 1.00 89.38 421 ASP A O 1
ATOM 3340 N N . CYS A 1 422 ? 2.911 5.289 -14.823 1.00 91.81 422 CYS A N 1
ATOM 3341 C CA . CYS A 1 422 ? 4.145 4.620 -15.226 1.00 91.81 422 CYS A CA 1
ATOM 3342 C C . CYS A 1 422 ? 3.954 3.117 -15.446 1.00 91.81 422 CYS A C 1
ATOM 3344 O O . CYS A 1 422 ? 4.711 2.504 -16.196 1.00 91.81 422 CYS A O 1
ATOM 3346 N N . LEU A 1 423 ? 2.933 2.512 -14.848 1.00 90.12 423 LEU A N 1
ATOM 3347 C CA . LEU A 1 423 ? 2.625 1.092 -15.018 1.00 90.12 423 LEU A CA 1
ATOM 3348 C C . LEU A 1 423 ? 1.633 0.848 -16.145 1.00 90.12 423 LEU A C 1
ATOM 3350 O O . LEU A 1 423 ? 1.656 -0.215 -16.760 1.00 90.12 423 LEU A O 1
ATOM 3354 N N . CYS A 1 424 ? 0.819 1.842 -16.471 1.00 85.44 424 CYS A N 1
ATOM 3355 C CA . CYS A 1 424 ? -0.309 1.727 -17.373 1.00 85.44 424 CYS A CA 1
ATOM 3356 C C . CYS A 1 424 ? -0.229 2.762 -18.491 1.00 85.44 424 CYS A C 1
ATOM 3358 O O . CYS A 1 424 ? 0.306 3.855 -18.332 1.00 85.44 424 CYS A O 1
ATOM 3360 N N . THR A 1 425 ? -0.780 2.425 -19.653 1.00 79.00 425 THR A N 1
ATOM 3361 C CA . THR A 1 425 ? -0.973 3.398 -20.727 1.00 79.00 425 THR A CA 1
ATOM 3362 C C . THR A 1 425 ? -2.312 3.192 -21.408 1.00 79.00 425 THR A C 1
ATOM 3364 O O . THR A 1 425 ? -2.843 2.079 -21.445 1.00 79.00 425 THR A O 1
ATOM 3367 N N . GLN A 1 426 ? -2.834 4.266 -21.986 1.00 73.00 426 GLN A N 1
ATOM 3368 C CA . GLN A 1 426 ? -4.048 4.228 -22.778 1.00 73.00 426 GLN A CA 1
ATOM 3369 C C . GLN A 1 426 ? -3.721 3.768 -24.204 1.00 73.00 426 GLN A C 1
ATOM 3371 O O . GLN A 1 426 ? -2.938 4.400 -24.912 1.00 73.00 426 GLN A O 1
ATOM 3376 N N . GLN A 1 427 ? -4.315 2.654 -24.628 1.00 68.62 427 GLN A N 1
ATOM 3377 C CA . GLN A 1 427 ? -4.303 2.228 -26.024 1.00 68.62 427 GLN A CA 1
ATOM 3378 C C . GLN A 1 427 ? -5.213 3.136 -26.878 1.00 68.62 427 GLN A C 1
ATOM 3380 O O . GLN A 1 427 ? -6.062 3.848 -26.332 1.00 68.62 427 GLN A O 1
ATOM 3385 N N . PRO A 1 428 ? -5.065 3.150 -28.217 1.00 61.75 428 PRO A N 1
ATOM 3386 C CA . PRO A 1 428 ? -5.864 4.018 -29.090 1.00 61.75 428 PRO A CA 1
ATOM 3387 C C . PRO A 1 428 ? -7.378 3.789 -29.001 1.00 61.75 428 PRO A C 1
ATOM 3389 O O . PRO A 1 428 ? -8.158 4.714 -29.221 1.00 61.75 428 PRO A O 1
ATOM 3392 N N . ASP A 1 429 ? -7.803 2.578 -28.639 1.00 66.81 429 ASP A N 1
ATOM 3393 C CA . ASP A 1 429 ? -9.199 2.215 -28.360 1.00 66.81 429 ASP A CA 1
ATOM 3394 C C . ASP A 1 429 ? -9.700 2.721 -26.991 1.00 66.81 429 ASP A C 1
ATOM 3396 O O . ASP A 1 429 ? -10.831 2.444 -26.594 1.00 66.81 429 ASP A O 1
ATOM 3400 N N . ARG A 1 430 ? -8.871 3.508 -26.294 1.00 69.44 430 ARG A N 1
ATOM 3401 C CA . ARG A 1 430 ? -9.051 4.045 -24.942 1.00 69.44 430 ARG A CA 1
ATOM 3402 C C . ARG A 1 430 ? -8.951 3.013 -23.824 1.00 69.44 430 ARG A C 1
ATOM 3404 O O . ARG A 1 430 ? -9.185 3.389 -22.676 1.00 69.44 430 ARG A O 1
ATOM 3411 N N . LEU A 1 431 ? -8.566 1.771 -24.114 1.00 71.25 431 LEU A N 1
ATOM 3412 C CA . LEU A 1 431 ? -8.339 0.761 -23.090 1.00 71.25 431 LEU A CA 1
ATOM 3413 C C . LEU A 1 431 ? -7.034 1.058 -22.342 1.00 71.25 431 LEU A C 1
ATOM 3415 O O . LEU A 1 431 ? -5.958 1.108 -22.936 1.00 71.25 431 LEU A O 1
ATOM 3419 N N . GLU A 1 432 ? -7.110 1.233 -21.026 1.00 73.19 432 GLU A N 1
ATOM 3420 C CA . GLU A 1 432 ? -5.915 1.357 -20.192 1.00 73.19 432 GLU A CA 1
ATOM 3421 C C . GLU A 1 432 ? -5.374 -0.022 -19.829 1.00 73.19 432 GLU A C 1
ATOM 3423 O O . GLU A 1 432 ? -6.041 -0.827 -19.170 1.00 73.19 432 GLU A O 1
ATOM 3428 N N . VAL A 1 433 ? -4.150 -0.296 -20.270 1.00 74.00 433 VAL A N 1
ATOM 3429 C CA . VAL A 1 433 ? -3.495 -1.582 -20.052 1.00 74.00 433 VAL A CA 1
ATOM 3430 C C . VAL A 1 433 ? -2.090 -1.408 -19.509 1.00 74.00 433 VAL A C 1
ATOM 3432 O O . VAL A 1 433 ? -1.419 -0.419 -19.808 1.00 74.00 433 VAL A O 1
ATOM 3435 N N . GLY A 1 434 ? -1.618 -2.422 -18.783 1.00 79.56 434 GLY A N 1
ATOM 3436 C CA . GLY A 1 434 ? -0.255 -2.436 -18.274 1.00 79.56 434 GLY A CA 1
ATOM 3437 C C . GLY A 1 434 ? 0.790 -2.318 -19.392 1.00 79.56 434 GLY A C 1
ATOM 3438 O O . GLY A 1 434 ? 0.645 -2.892 -20.472 1.00 79.56 434 GLY A O 1
ATOM 3439 N N . ARG A 1 435 ? 1.837 -1.537 -19.165 1.00 87.38 435 ARG A N 1
ATOM 3440 C CA . ARG A 1 435 ? 2.970 -1.371 -20.085 1.00 87.38 435 ARG A CA 1
ATOM 3441 C C . ARG A 1 435 ? 4.296 -1.211 -19.356 1.00 87.38 435 ARG A C 1
ATOM 3443 O O . ARG A 1 435 ? 5.321 -1.560 -19.929 1.00 87.38 435 ARG A O 1
ATOM 3450 N N . GLY A 1 436 ? 4.280 -0.746 -18.114 1.00 92.31 436 GLY A N 1
ATOM 3451 C CA . GLY A 1 436 ? 5.417 -0.844 -17.210 1.00 92.31 436 GLY A CA 1
ATOM 3452 C C . GLY A 1 436 ? 5.316 -2.114 -16.374 1.00 92.31 436 GLY A C 1
ATOM 3453 O O . GLY A 1 436 ? 4.232 -2.459 -15.911 1.00 92.31 436 GLY A O 1
ATOM 3454 N N . MET A 1 437 ? 6.437 -2.804 -16.198 1.00 94.19 437 MET A N 1
ATOM 3455 C CA . MET A 1 437 ? 6.619 -3.873 -15.218 1.00 94.19 437 MET A CA 1
ATOM 3456 C C . MET A 1 437 ? 7.673 -3.415 -14.222 1.00 94.19 437 MET A C 1
ATOM 3458 O O . MET A 1 437 ? 8.748 -2.975 -14.626 1.00 94.19 437 MET A O 1
ATOM 3462 N N . LEU A 1 438 ? 7.360 -3.520 -12.938 1.00 94.88 438 LEU A N 1
ATOM 3463 C CA . LEU A 1 438 ? 8.268 -3.150 -11.862 1.00 94.88 438 LEU A CA 1
ATOM 3464 C C . LEU A 1 438 ? 9.503 -4.052 -11.840 1.00 94.88 438 LEU A C 1
ATOM 3466 O O . LEU A 1 438 ? 9.484 -5.189 -12.323 1.00 94.88 438 LEU A O 1
ATOM 3470 N N . ALA A 1 439 ? 10.590 -3.561 -11.255 1.00 95.25 439 ALA A N 1
ATOM 3471 C CA . ALA A 1 439 ? 11.844 -4.298 -11.222 1.00 95.25 439 ALA A CA 1
ATOM 3472 C C . ALA A 1 439 ? 11.695 -5.589 -10.401 1.00 95.25 439 ALA A C 1
ATOM 3474 O O . ALA A 1 439 ? 12.192 -6.647 -10.799 1.00 95.25 439 ALA A O 1
ATOM 3475 N N . VAL A 1 440 ? 10.927 -5.532 -9.309 1.00 93.50 440 VAL A N 1
ATOM 3476 C CA . VAL A 1 440 ? 10.614 -6.702 -8.475 1.00 93.50 440 VAL A CA 1
ATOM 3477 C C . VAL A 1 440 ? 9.739 -7.737 -9.196 1.00 93.50 440 VAL A C 1
ATOM 3479 O O . VAL A 1 440 ? 9.942 -8.947 -9.054 1.00 93.50 440 VAL A O 1
ATOM 3482 N N . GLU A 1 441 ? 8.803 -7.287 -10.035 1.00 94.62 441 GLU A N 1
ATOM 3483 C CA . GLU A 1 441 ? 7.999 -8.164 -10.892 1.00 94.62 441 GLU A CA 1
ATOM 3484 C C . GLU A 1 441 ? 8.873 -8.858 -11.938 1.00 94.62 441 GLU A C 1
ATOM 3486 O O . GLU A 1 441 ? 8.766 -10.071 -12.151 1.00 94.62 441 GLU A O 1
ATOM 3491 N N . PHE A 1 442 ? 9.771 -8.092 -12.559 1.00 95.62 442 PHE A N 1
ATOM 3492 C CA . PHE A 1 442 ? 10.689 -8.606 -13.560 1.00 95.62 442 PHE A CA 1
ATOM 3493 C C . PHE A 1 442 ? 11.677 -9.612 -12.964 1.00 95.62 442 PHE A C 1
ATOM 3495 O O . PHE A 1 442 ? 11.903 -10.665 -13.563 1.00 95.62 442 PHE A O 1
ATOM 3502 N N . GLN A 1 443 ? 12.197 -9.365 -11.758 1.00 94.00 443 GLN A N 1
ATOM 3503 C CA . GLN A 1 443 ? 13.033 -10.332 -11.045 1.00 94.00 443 GLN A CA 1
ATOM 3504 C C . GLN A 1 443 ? 12.285 -11.656 -10.831 1.00 94.00 443 GLN A C 1
ATOM 3506 O O . GLN A 1 443 ? 12.814 -12.723 -11.146 1.00 94.00 443 GLN A O 1
ATOM 3511 N N . HIS A 1 444 ? 11.025 -11.607 -10.384 1.00 93.69 444 HIS A N 1
ATOM 3512 C CA . HIS A 1 444 ? 10.202 -12.811 -10.255 1.00 93.69 444 HIS A CA 1
ATOM 3513 C C . HIS A 1 444 ? 9.980 -13.519 -11.608 1.00 93.69 444 HIS A C 1
ATOM 3515 O O . HIS A 1 444 ? 10.046 -14.752 -11.684 1.00 93.69 444 HIS A O 1
ATOM 3521 N N . LEU A 1 445 ? 9.739 -12.777 -12.695 1.00 93.81 445 LEU A N 1
ATOM 3522 C CA . LEU A 1 445 ? 9.615 -13.344 -14.043 1.00 93.81 445 LEU A CA 1
ATOM 3523 C C . LEU A 1 445 ? 10.899 -14.056 -14.485 1.00 93.81 445 LEU A C 1
ATOM 3525 O O . LEU A 1 445 ? 10.837 -15.204 -14.930 1.00 93.81 445 LEU A O 1
ATOM 3529 N N . VAL A 1 446 ? 12.059 -13.422 -14.321 1.00 94.00 446 VAL A N 1
ATOM 3530 C CA . VAL A 1 446 ? 13.362 -14.008 -14.664 1.00 94.00 446 VAL A CA 1
ATOM 3531 C C . VAL A 1 446 ? 13.618 -15.274 -13.848 1.00 94.00 446 VAL A C 1
ATOM 3533 O O . VAL A 1 446 ? 13.934 -16.311 -14.427 1.00 94.00 446 VAL A O 1
ATOM 3536 N N . THR A 1 447 ? 13.401 -15.246 -12.530 1.00 91.62 447 THR A N 1
ATOM 3537 C CA . THR A 1 447 ? 13.602 -16.417 -11.660 1.00 91.62 447 THR A CA 1
ATOM 3538 C C . THR A 1 447 ? 12.656 -17.569 -12.014 1.00 91.62 447 THR A C 1
ATOM 3540 O O . THR A 1 447 ? 13.073 -18.729 -12.070 1.00 91.62 447 THR A O 1
ATOM 3543 N N . SER A 1 448 ? 11.383 -17.275 -12.292 1.00 90.56 448 SER A N 1
ATOM 3544 C CA . SER A 1 448 ? 10.372 -18.299 -12.592 1.00 90.56 448 SER A CA 1
ATOM 3545 C C . SER A 1 448 ? 10.530 -18.931 -13.979 1.00 90.56 448 SER A C 1
ATOM 3547 O O . SER A 1 448 ? 10.250 -20.120 -14.144 1.00 90.56 448 SER A O 1
ATOM 3549 N N . THR A 1 449 ? 11.005 -18.166 -14.964 1.00 90.81 449 THR A N 1
ATOM 3550 C CA . THR A 1 449 ? 11.246 -18.641 -16.338 1.00 90.81 449 THR A CA 1
ATOM 3551 C C . THR A 1 449 ? 12.671 -19.136 -16.563 1.00 90.81 449 THR A C 1
ATOM 3553 O O . THR A 1 449 ? 12.920 -19.846 -17.536 1.00 90.81 449 THR A O 1
ATOM 3556 N N . ARG A 1 450 ? 13.603 -18.786 -15.666 1.00 92.19 450 ARG A N 1
ATOM 3557 C CA . ARG A 1 450 ? 15.056 -18.968 -15.827 1.00 92.19 450 ARG A CA 1
ATOM 3558 C C . ARG A 1 450 ? 15.581 -18.332 -17.116 1.00 92.19 450 ARG A C 1
ATOM 3560 O O . ARG A 1 450 ? 16.521 -18.845 -17.724 1.00 92.19 450 ARG A O 1
ATOM 3567 N N . ALA A 1 451 ? 14.948 -17.246 -17.556 1.00 91.00 451 ALA A N 1
ATOM 3568 C CA . ALA A 1 451 ? 15.361 -16.537 -18.752 1.00 91.00 451 ALA A CA 1
ATOM 3569 C C . ALA A 1 451 ? 16.755 -15.936 -18.551 1.00 91.00 451 ALA A C 1
ATOM 3571 O O . ALA A 1 451 ? 17.004 -15.222 -17.583 1.00 91.00 451 ALA A O 1
ATOM 3572 N N . VAL A 1 452 ? 17.654 -16.207 -19.491 1.00 92.25 452 VAL A N 1
ATOM 3573 C CA . VAL A 1 452 ? 19.000 -15.632 -19.527 1.00 92.25 452 VAL A CA 1
ATOM 3574 C C . VAL A 1 452 ? 19.213 -14.921 -20.861 1.00 92.25 452 VAL A C 1
ATOM 3576 O O . VAL A 1 452 ? 18.671 -15.376 -21.876 1.00 92.25 452 VAL A O 1
ATOM 3579 N N . PRO A 1 453 ? 19.984 -13.821 -20.894 1.00 92.31 453 PRO A N 1
ATOM 3580 C CA . PRO A 1 453 ? 20.374 -13.208 -22.150 1.00 92.31 453 PRO A CA 1
ATOM 3581 C C . PRO A 1 453 ? 21.147 -14.186 -23.033 1.00 92.31 453 PRO A C 1
ATOM 3583 O O . PRO A 1 453 ? 22.036 -14.907 -22.581 1.00 92.31 453 PRO A O 1
ATOM 3586 N N . SER A 1 454 ? 20.809 -14.199 -24.314 1.00 90.81 454 SER A N 1
ATOM 3587 C CA . SER A 1 454 ? 21.484 -14.982 -25.344 1.00 90.81 454 SER A CA 1
ATOM 3588 C C . SER A 1 454 ? 21.376 -14.266 -26.694 1.00 90.81 454 SER A C 1
ATOM 3590 O O . SER A 1 454 ? 20.538 -13.369 -26.844 1.00 90.81 454 SER A O 1
ATOM 3592 N N . PRO A 1 455 ? 22.168 -14.655 -27.707 1.00 87.44 455 PRO A N 1
ATOM 3593 C CA . PRO A 1 455 ? 22.070 -14.059 -29.039 1.00 87.44 455 PRO A CA 1
ATOM 3594 C C . PRO A 1 455 ? 20.664 -14.135 -29.657 1.00 87.44 455 PRO A C 1
ATOM 3596 O O . PRO A 1 455 ? 20.267 -13.225 -30.376 1.00 87.44 455 PRO A O 1
ATOM 3599 N N . ASP A 1 456 ? 19.892 -15.177 -29.338 1.00 86.00 456 ASP A N 1
ATOM 3600 C CA . ASP A 1 456 ? 18.534 -15.387 -29.868 1.00 86.00 456 ASP A CA 1
ATOM 3601 C C . ASP A 1 456 ? 17.454 -14.583 -29.131 1.00 86.00 456 ASP A C 1
ATOM 3603 O O . ASP A 1 456 ? 16.298 -14.532 -29.553 1.00 86.00 456 ASP A O 1
ATOM 3607 N N . THR A 1 457 ? 17.823 -13.962 -28.012 1.00 90.31 457 THR A N 1
ATOM 3608 C CA . THR A 1 457 ? 16.917 -13.209 -27.137 1.00 90.31 457 THR A CA 1
ATOM 3609 C C . THR A 1 457 ? 17.316 -11.744 -27.005 1.00 90.31 457 THR A C 1
ATOM 3611 O O . THR A 1 457 ? 16.580 -10.956 -26.417 1.00 90.31 457 THR A O 1
ATOM 3614 N N . THR A 1 458 ? 18.458 -11.364 -27.577 1.00 93.25 458 THR A N 1
ATOM 3615 C CA . THR A 1 458 ? 18.972 -9.994 -27.590 1.00 93.25 458 THR A CA 1
ATOM 3616 C C . THR A 1 458 ? 18.503 -9.282 -28.850 1.00 93.25 458 THR A C 1
ATOM 3618 O O . THR A 1 458 ? 18.646 -9.806 -29.956 1.00 93.25 458 THR A O 1
ATOM 3621 N N . LEU A 1 459 ? 17.932 -8.089 -28.688 1.00 93.69 459 LEU A N 1
ATOM 3622 C CA . LEU A 1 459 ? 17.440 -7.293 -29.806 1.00 93.69 459 LEU A CA 1
ATOM 3623 C C . LEU A 1 459 ? 18.595 -6.836 -30.692 1.00 93.69 459 LEU A C 1
ATOM 3625 O O . LEU A 1 459 ? 19.642 -6.389 -30.228 1.00 93.69 459 LEU A O 1
ATOM 3629 N N . LYS A 1 460 ? 18.372 -6.918 -31.999 1.00 92.06 460 LYS A N 1
ATOM 3630 C CA . LYS A 1 460 ? 19.299 -6.425 -33.013 1.00 92.06 460 LYS A CA 1
ATOM 3631 C C . LYS A 1 460 ? 19.063 -4.939 -33.232 1.00 92.06 460 LYS A C 1
ATOM 3633 O O . LYS A 1 460 ? 17.936 -4.533 -33.512 1.00 92.06 460 LYS A O 1
ATOM 3638 N N . LEU A 1 461 ? 20.130 -4.155 -33.126 1.00 90.81 461 LEU A N 1
ATOM 3639 C CA . LEU A 1 461 ? 20.073 -2.692 -33.184 1.00 90.81 461 LEU A CA 1
ATOM 3640 C C . LEU A 1 461 ? 20.659 -2.110 -34.486 1.00 90.81 461 LEU A C 1
ATOM 3642 O O . LEU A 1 461 ? 20.403 -0.953 -34.794 1.00 90.81 461 LEU A O 1
ATOM 3646 N N . GLU A 1 462 ? 21.389 -2.908 -35.278 1.00 85.75 462 GLU A N 1
ATOM 3647 C CA . GLU A 1 462 ? 22.003 -2.512 -36.560 1.00 85.75 462 GLU A CA 1
ATOM 3648 C C . GLU A 1 462 ? 21.988 -3.659 -37.595 1.00 85.75 462 GLU A C 1
ATOM 3650 O O . GLU A 1 462 ? 21.913 -4.841 -37.242 1.00 85.75 462 GLU A O 1
ATOM 3655 N N . TYR A 1 463 ? 22.076 -3.316 -38.889 1.00 74.75 463 TYR A N 1
ATOM 3656 C CA . TYR A 1 463 ? 22.174 -4.275 -39.999 1.00 74.75 463 TYR A CA 1
ATOM 3657 C C . TYR A 1 463 ? 23.620 -4.749 -40.231 1.00 74.75 463 TYR A C 1
ATOM 3659 O O . TYR A 1 463 ? 24.540 -3.942 -40.301 1.00 74.75 463 TYR A O 1
ATOM 3667 N N . GLY A 1 464 ? 23.808 -6.049 -40.487 1.00 60.09 464 GLY A N 1
ATOM 3668 C CA . GLY A 1 464 ? 24.977 -6.550 -41.230 1.00 60.09 464 GLY A CA 1
ATOM 3669 C C . GLY A 1 464 ? 26.286 -6.789 -40.464 1.00 60.09 464 GLY A C 1
ATOM 3670 O O . GLY A 1 464 ? 27.289 -7.088 -41.106 1.00 60.09 464 GLY A O 1
ATOM 3671 N N . VAL A 1 465 ? 26.303 -6.742 -39.132 1.00 47.62 465 VAL A N 1
ATOM 3672 C CA . VAL A 1 465 ? 27.473 -7.118 -38.310 1.00 47.62 465 VAL A CA 1
ATOM 3673 C C . VAL A 1 465 ? 27.054 -8.288 -37.404 1.00 47.62 465 VAL A C 1
ATOM 3675 O O . VAL A 1 465 ? 25.905 -8.286 -36.946 1.00 47.62 465 VAL A O 1
ATOM 3678 N N . PRO A 1 466 ? 27.889 -9.317 -37.120 1.00 57.88 466 PRO A N 1
ATOM 3679 C CA . PRO A 1 466 ? 27.657 -10.112 -35.910 1.00 57.88 466 PRO A CA 1
ATOM 3680 C C . PRO A 1 466 ? 27.478 -9.126 -34.754 1.00 57.88 466 PRO A C 1
ATOM 3682 O O . PRO A 1 466 ? 28.216 -8.144 -34.727 1.00 57.88 466 PRO A O 1
ATOM 3685 N N . ALA A 1 467 ? 26.475 -9.332 -33.886 1.00 57.16 467 ALA A N 1
ATOM 3686 C CA . ALA A 1 467 ? 26.123 -8.373 -32.835 1.00 57.16 467 ALA A CA 1
ATOM 3687 C C . ALA A 1 467 ? 27.416 -7.791 -32.235 1.00 57.16 467 ALA A C 1
ATOM 3689 O O . ALA A 1 467 ? 28.232 -8.588 -31.753 1.00 57.16 467 ALA A O 1
ATOM 3690 N N . PRO A 1 468 ? 27.688 -6.476 -32.401 1.00 60.28 468 PRO A N 1
ATOM 3691 C CA . PRO A 1 468 ? 28.957 -5.904 -31.979 1.00 60.28 468 PRO A CA 1
ATOM 3692 C C . PRO A 1 468 ? 29.176 -6.310 -30.533 1.00 60.28 468 PRO A C 1
ATOM 3694 O O . PRO A 1 468 ? 28.214 -6.269 -29.761 1.00 60.28 468 PRO A O 1
ATOM 3697 N N . ALA A 1 469 ? 30.398 -6.753 -30.211 1.00 67.69 469 ALA A N 1
ATOM 3698 C CA . ALA A 1 469 ? 30.726 -7.264 -28.884 1.00 67.69 469 ALA A CA 1
ATOM 3699 C C . ALA A 1 469 ? 30.090 -6.361 -27.814 1.00 67.69 469 ALA A C 1
ATOM 3701 O O . ALA A 1 469 ? 30.097 -5.136 -28.010 1.00 67.69 469 ALA A O 1
ATOM 3702 N N . PRO A 1 470 ? 29.511 -6.937 -26.740 1.00 71.75 470 PRO A N 1
ATOM 3703 C CA . PRO A 1 470 ? 28.864 -6.151 -25.703 1.00 71.75 470 PRO A CA 1
ATOM 3704 C C . PRO A 1 470 ? 29.777 -4.992 -25.306 1.00 71.75 470 PRO A C 1
ATOM 3706 O O . PRO A 1 470 ? 30.996 -5.197 -25.202 1.00 71.75 470 PRO A O 1
ATOM 3709 N N . PRO A 1 471 ? 29.235 -3.776 -25.149 1.00 79.75 471 PRO A N 1
ATOM 3710 C CA . PRO A 1 471 ? 30.062 -2.650 -24.766 1.00 79.75 471 PRO A CA 1
ATOM 3711 C C . PRO A 1 471 ? 30.804 -2.959 -23.457 1.00 79.75 471 PRO A C 1
ATOM 3713 O O . PRO A 1 471 ? 30.341 -3.780 -22.657 1.00 79.75 471 PRO A O 1
ATOM 3716 N N . PRO A 1 472 ? 31.959 -2.315 -23.215 1.00 82.69 472 PRO A N 1
ATOM 3717 C CA . PRO A 1 472 ? 32.684 -2.509 -21.969 1.00 82.69 472 PRO A CA 1
ATOM 3718 C C . PRO A 1 472 ? 31.778 -2.204 -20.769 1.00 82.69 472 PRO A C 1
ATOM 3720 O O . PRO A 1 472 ? 30.912 -1.328 -20.836 1.00 82.69 472 PRO A O 1
ATOM 3723 N N . ALA A 1 473 ? 31.991 -2.924 -19.666 1.00 80.38 473 ALA A N 1
ATOM 3724 C CA . ALA A 1 473 ? 31.258 -2.690 -18.427 1.00 80.38 473 ALA A CA 1
ATOM 3725 C C . ALA A 1 473 ? 31.372 -1.213 -18.013 1.00 80.38 473 ALA A C 1
ATOM 3727 O O . ALA A 1 473 ? 32.463 -0.641 -18.042 1.00 80.38 473 ALA A O 1
ATOM 3728 N N . GLY A 1 474 ? 30.250 -0.599 -17.636 1.00 82.12 474 GLY A N 1
ATOM 3729 C CA . GLY A 1 474 ? 30.218 0.825 -17.299 1.00 82.12 474 GLY A CA 1
ATOM 3730 C C . GLY A 1 474 ? 29.990 1.770 -18.487 1.00 82.12 474 GLY A C 1
ATOM 3731 O O . GLY A 1 474 ? 30.165 2.978 -18.329 1.00 82.12 474 GLY A O 1
ATOM 3732 N N . ASN A 1 475 ? 29.667 1.259 -19.682 1.00 89.44 475 ASN A N 1
ATOM 3733 C CA . ASN A 1 475 ? 29.406 2.108 -20.842 1.00 89.44 475 ASN A CA 1
ATOM 3734 C C . ASN A 1 475 ? 28.122 2.938 -20.680 1.00 89.44 475 ASN A C 1
ATOM 3736 O O . ASN A 1 475 ? 27.026 2.400 -20.563 1.00 89.44 475 ASN A O 1
ATOM 3740 N N . ILE A 1 476 ? 28.277 4.254 -20.808 1.00 92.38 476 ILE A N 1
ATOM 3741 C CA . ILE A 1 476 ? 27.197 5.245 -20.726 1.00 92.38 476 ILE A CA 1
ATOM 3742 C C . ILE A 1 476 ? 26.714 5.741 -22.099 1.00 92.38 476 ILE A C 1
ATOM 3744 O O . ILE A 1 476 ? 25.786 6.546 -22.179 1.00 92.38 476 ILE A O 1
ATOM 3748 N N . ALA A 1 477 ? 27.359 5.321 -23.193 1.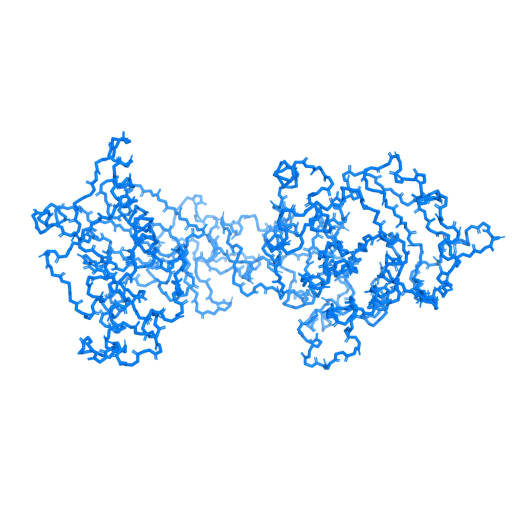00 92.50 477 ALA A N 1
ATOM 3749 C CA . ALA A 1 477 ? 27.003 5.768 -24.534 1.00 92.50 477 ALA A CA 1
ATOM 3750 C C . ALA A 1 477 ? 25.676 5.146 -24.989 1.00 92.50 477 ALA A C 1
ATOM 3752 O O . ALA A 1 477 ? 25.493 3.928 -24.933 1.00 92.50 477 ALA A O 1
ATOM 3753 N N . ARG A 1 478 ? 24.771 5.996 -25.486 1.00 93.12 478 ARG A N 1
ATOM 3754 C CA . ARG A 1 478 ? 23.478 5.590 -26.045 1.00 93.12 478 ARG A CA 1
ATOM 3755 C C . ARG A 1 478 ? 23.622 5.291 -27.532 1.00 93.12 478 ARG A C 1
ATOM 3757 O O . ARG A 1 478 ? 24.141 6.114 -28.284 1.00 93.12 478 ARG A O 1
ATOM 3764 N N . GLN A 1 479 ? 23.141 4.128 -27.957 1.00 94.19 479 GLN A N 1
ATOM 3765 C CA . GLN A 1 479 ? 23.059 3.773 -29.367 1.00 94.19 479 GLN A CA 1
ATOM 3766 C C . GLN A 1 479 ? 21.752 4.308 -29.955 1.00 94.19 479 GLN A C 1
ATOM 3768 O O . GLN A 1 479 ? 20.667 3.901 -29.538 1.00 94.19 479 GLN A O 1
ATOM 3773 N N . SER A 1 480 ? 21.857 5.215 -30.929 1.00 94.69 480 SER A N 1
ATOM 3774 C CA . SER A 1 480 ? 20.689 5.676 -31.681 1.00 94.69 480 SER A CA 1
ATOM 3775 C C . SER A 1 480 ? 20.270 4.612 -32.693 1.00 94.69 480 SER A C 1
ATOM 3777 O O . SER A 1 480 ? 21.093 4.151 -33.483 1.00 94.69 480 SER A O 1
ATOM 3779 N N . VAL A 1 481 ? 18.996 4.228 -32.675 1.00 94.56 481 VAL A N 1
ATOM 3780 C CA . VAL A 1 481 ? 18.427 3.217 -33.572 1.00 94.56 481 VAL A CA 1
ATOM 3781 C C . VAL A 1 481 ? 17.188 3.793 -34.230 1.00 94.56 481 VAL A C 1
ATOM 3783 O O . VAL A 1 481 ? 16.265 4.216 -33.541 1.00 94.56 481 VAL A O 1
ATOM 3786 N N . ARG A 1 482 ? 17.123 3.788 -35.563 1.00 95.56 482 ARG A N 1
ATOM 3787 C CA . ARG A 1 482 ? 15.920 4.264 -36.258 1.00 95.56 482 ARG A CA 1
ATOM 3788 C C . ARG A 1 482 ? 14.758 3.315 -35.992 1.00 95.56 482 ARG A C 1
ATOM 3790 O O . ARG A 1 482 ? 14.918 2.099 -36.113 1.00 95.56 482 ARG A O 1
ATOM 3797 N N . TYR A 1 483 ? 13.575 3.862 -35.728 1.00 95.38 483 TYR A N 1
ATOM 3798 C CA . TYR A 1 483 ? 12.360 3.090 -35.450 1.00 95.38 483 TYR A CA 1
ATOM 3799 C C . TYR A 1 483 ? 12.120 1.964 -36.472 1.00 95.38 483 TYR A C 1
ATOM 3801 O O . TYR A 1 483 ? 11.952 0.803 -36.103 1.00 95.38 483 TYR A O 1
ATOM 3809 N N . ARG A 1 484 ? 12.203 2.273 -37.771 1.00 94.00 484 ARG A N 1
ATOM 3810 C CA . ARG A 1 484 ? 11.988 1.287 -38.848 1.00 94.00 484 ARG A CA 1
ATOM 3811 C C . ARG A 1 484 ? 13.005 0.148 -38.842 1.00 94.00 484 ARG A C 1
ATOM 3813 O O . ARG A 1 484 ? 12.643 -0.986 -39.153 1.00 94.00 484 ARG A O 1
ATOM 3820 N N . ASP A 1 485 ? 14.250 0.440 -38.477 1.00 94.38 485 ASP A N 1
ATOM 3821 C CA . ASP A 1 485 ? 15.312 -0.561 -38.410 1.00 94.38 485 ASP A CA 1
ATOM 3822 C C . ASP A 1 485 ? 15.084 -1.491 -37.216 1.00 94.38 485 ASP A C 1
ATOM 3824 O O . ASP A 1 485 ? 15.151 -2.709 -37.377 1.00 94.38 485 ASP A O 1
ATOM 3828 N N . LEU A 1 486 ? 14.710 -0.940 -36.056 1.00 94.56 486 LEU A N 1
ATOM 3829 C CA . LEU A 1 486 ? 14.371 -1.718 -34.863 1.00 94.56 486 LEU A CA 1
ATOM 3830 C C . LEU A 1 486 ? 13.259 -2.740 -35.149 1.00 94.56 486 LEU A C 1
ATOM 3832 O O . LEU A 1 486 ? 13.398 -3.911 -34.789 1.00 94.56 486 LEU A O 1
ATOM 3836 N N . ILE A 1 487 ? 12.184 -2.329 -35.830 1.00 93.69 487 ILE A N 1
ATOM 3837 C CA . ILE A 1 487 ? 11.086 -3.238 -36.192 1.00 93.69 487 ILE A CA 1
ATOM 3838 C C . ILE A 1 487 ? 11.555 -4.294 -37.193 1.00 93.69 487 ILE A C 1
ATOM 3840 O O . ILE A 1 487 ? 11.373 -5.491 -36.967 1.00 93.69 487 ILE A O 1
ATOM 3844 N N . ALA A 1 488 ? 12.183 -3.873 -38.292 1.00 93.31 488 ALA A N 1
ATOM 3845 C CA . ALA A 1 488 ? 12.565 -4.775 -39.374 1.00 93.31 488 ALA A CA 1
ATOM 3846 C C . ALA A 1 488 ? 13.595 -5.831 -38.934 1.00 93.31 488 ALA A C 1
ATOM 3848 O O . ALA A 1 488 ? 13.466 -7.005 -39.288 1.00 93.31 488 ALA A O 1
ATOM 3849 N N . LEU A 1 489 ? 14.581 -5.443 -38.120 1.00 92.31 489 LEU A N 1
ATOM 3850 C CA . LEU A 1 489 ? 15.629 -6.338 -37.623 1.00 92.31 489 LEU A CA 1
ATOM 3851 C C . LEU A 1 489 ? 15.097 -7.412 -36.665 1.00 92.31 489 LEU A C 1
ATOM 3853 O O . LEU A 1 489 ? 15.656 -8.512 -36.603 1.00 92.31 489 LEU A O 1
ATOM 3857 N N . ASN A 1 490 ? 14.023 -7.106 -35.932 1.00 92.94 490 ASN A N 1
ATOM 3858 C CA . ASN A 1 490 ? 13.520 -7.951 -34.850 1.00 92.94 490 ASN A CA 1
ATOM 3859 C C . ASN A 1 490 ? 12.192 -8.649 -35.167 1.00 92.94 490 ASN A C 1
ATOM 3861 O O . ASN A 1 490 ? 11.833 -9.581 -34.450 1.00 92.94 490 ASN A O 1
ATOM 3865 N N . ALA A 1 491 ? 11.506 -8.298 -36.261 1.00 89.94 491 ALA A N 1
ATOM 3866 C CA . ALA A 1 491 ? 10.191 -8.841 -36.617 1.00 89.94 491 ALA A CA 1
ATOM 3867 C C . ALA A 1 491 ? 10.129 -10.376 -36.535 1.00 89.94 491 ALA A C 1
ATOM 3869 O O . ALA A 1 491 ? 9.266 -10.935 -35.861 1.00 89.94 491 ALA A O 1
ATOM 3870 N N . LYS A 1 492 ? 11.087 -11.077 -37.158 1.00 85.50 492 LYS A N 1
ATOM 3871 C CA . LYS A 1 492 ? 11.126 -12.549 -37.143 1.00 85.50 492 LYS A CA 1
ATOM 3872 C C . LYS A 1 492 ? 11.269 -13.116 -35.725 1.00 85.50 492 LYS A C 1
ATOM 3874 O O . LYS A 1 492 ? 10.597 -14.090 -35.398 1.00 85.50 492 LYS A O 1
ATOM 3879 N N . PHE A 1 493 ? 12.136 -12.525 -34.902 1.00 81.81 493 PHE A N 1
ATOM 3880 C CA . PHE A 1 493 ? 12.373 -12.982 -33.529 1.00 81.81 493 PHE A CA 1
ATOM 3881 C C . PHE A 1 493 ? 11.148 -12.752 -32.646 1.00 81.81 493 PHE A C 1
ATOM 3883 O O . PHE A 1 493 ? 10.751 -13.655 -31.911 1.00 81.81 493 PHE A O 1
ATOM 3890 N N . VAL A 1 494 ? 10.509 -11.588 -32.787 1.00 83.56 494 VAL A N 1
ATOM 3891 C CA . VAL A 1 494 ? 9.272 -11.239 -32.081 1.00 83.56 494 VAL A CA 1
ATOM 3892 C C . VAL A 1 494 ? 8.163 -12.236 -32.413 1.00 83.56 494 VAL A C 1
ATOM 3894 O O . VAL A 1 494 ? 7.603 -12.845 -31.504 1.00 83.56 494 VAL A O 1
ATOM 3897 N N . PHE A 1 495 ? 7.903 -12.492 -33.699 1.00 84.81 495 PHE A N 1
ATOM 3898 C CA . PHE A 1 495 ? 6.847 -13.424 -34.107 1.00 84.81 495 PHE A CA 1
ATOM 3899 C C . PHE A 1 495 ? 7.095 -14.867 -33.659 1.00 84.81 495 PHE A C 1
ATOM 3901 O O . PHE A 1 495 ? 6.165 -15.516 -33.187 1.00 84.81 495 PHE A O 1
ATOM 3908 N N . LEU A 1 496 ? 8.325 -15.378 -33.788 1.00 82.38 496 LEU A N 1
ATOM 3909 C CA . LEU A 1 496 ? 8.633 -16.760 -33.404 1.00 82.38 496 LEU A CA 1
ATOM 3910 C C . LEU A 1 496 ? 8.448 -16.986 -31.901 1.00 82.38 496 LEU A C 1
ATOM 3912 O O . LEU A 1 496 ? 7.834 -17.968 -31.493 1.00 82.38 496 LEU A O 1
ATOM 3916 N N . ARG A 1 497 ? 8.935 -16.061 -31.072 1.00 80.12 497 ARG A N 1
ATOM 3917 C CA . ARG A 1 497 ? 8.893 -16.200 -29.611 1.00 80.12 497 ARG A CA 1
ATOM 3918 C C . ARG A 1 497 ? 7.477 -16.102 -29.052 1.00 80.12 497 ARG 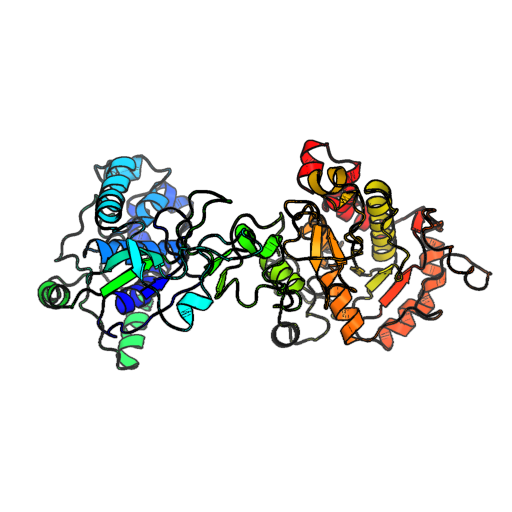A C 1
ATOM 3920 O O . ARG A 1 497 ? 7.144 -16.846 -28.134 1.00 80.12 497 ARG A O 1
ATOM 3927 N N . LEU A 1 498 ? 6.627 -15.261 -29.647 1.00 78.19 498 LEU A N 1
ATOM 3928 C CA . LEU A 1 498 ? 5.202 -15.170 -29.299 1.00 78.19 498 LEU A CA 1
ATOM 3929 C C . LEU A 1 498 ? 4.453 -16.506 -29.455 1.00 78.19 498 LEU A C 1
ATOM 3931 O O . LEU A 1 498 ? 3.420 -16.698 -28.821 1.00 78.19 498 LEU A O 1
ATOM 3935 N N . GLN A 1 499 ? 4.955 -17.429 -30.283 1.00 81.06 499 GLN A N 1
ATOM 3936 C CA . GLN A 1 499 ? 4.354 -18.753 -30.479 1.00 81.06 499 GLN A CA 1
ATOM 3937 C C . GLN A 1 499 ? 4.870 -19.807 -29.495 1.00 81.06 499 GLN A C 1
ATOM 3939 O O . GLN A 1 499 ? 4.186 -20.800 -29.252 1.00 81.06 499 GLN A O 1
ATOM 3944 N N . THR A 1 500 ? 6.079 -19.632 -28.960 1.00 79.19 500 THR A N 1
ATOM 3945 C CA . THR A 1 500 ? 6.780 -20.678 -28.200 1.00 79.19 500 THR A CA 1
ATOM 3946 C C . THR A 1 500 ? 6.841 -20.410 -26.703 1.00 79.19 500 THR A C 1
ATOM 3948 O O . THR A 1 500 ? 7.006 -21.349 -25.926 1.00 79.19 500 THR A O 1
ATOM 3951 N N . GLU A 1 501 ? 6.721 -19.154 -26.277 1.00 79.19 501 GLU A N 1
ATOM 3952 C CA . GLU A 1 501 ? 6.896 -18.742 -24.884 1.00 79.19 501 GLU A CA 1
ATOM 3953 C C . GLU A 1 501 ? 5.673 -18.003 -24.348 1.00 79.19 501 GLU A C 1
ATOM 3955 O O . GLU A 1 501 ? 5.054 -17.200 -25.039 1.00 79.19 501 GLU A O 1
ATOM 3960 N N . GLN A 1 502 ? 5.338 -18.251 -23.078 1.00 78.06 502 GLN A N 1
ATOM 3961 C CA . GLN A 1 502 ? 4.165 -17.639 -22.442 1.00 78.06 502 GLN A CA 1
ATOM 3962 C C . GLN A 1 502 ? 4.340 -16.134 -22.186 1.00 78.06 502 GLN A C 1
ATOM 3964 O O . GLN A 1 502 ? 3.359 -15.397 -22.224 1.00 78.06 502 GLN A O 1
ATOM 3969 N N . MET A 1 503 ? 5.573 -15.682 -21.929 1.00 88.44 503 MET A N 1
ATOM 3970 C CA . MET A 1 503 ? 5.954 -14.271 -21.782 1.00 88.44 503 MET A CA 1
ATOM 3971 C C . MET A 1 503 ? 7.413 -14.101 -22.231 1.00 88.44 503 MET A C 1
ATOM 3973 O O . MET A 1 503 ? 8.320 -14.215 -21.404 1.00 88.44 503 MET A O 1
ATOM 3977 N N . PRO A 1 504 ? 7.672 -13.898 -23.534 1.00 91.62 504 PRO A N 1
ATOM 3978 C CA . PRO A 1 504 ? 9.038 -13.796 -24.024 1.00 91.62 504 PRO A CA 1
ATOM 3979 C C . PRO A 1 504 ? 9.737 -12.534 -23.517 1.00 91.62 504 PRO A C 1
ATOM 3981 O O . PRO A 1 504 ? 9.155 -11.449 -23.564 1.00 91.62 504 PRO A O 1
ATOM 3984 N N . ILE A 1 505 ? 10.997 -12.669 -23.094 1.00 94.94 505 ILE A N 1
ATOM 3985 C CA . ILE A 1 505 ? 11.842 -11.545 -22.658 1.00 94.94 505 ILE A CA 1
ATOM 3986 C C . ILE A 1 505 ? 12.859 -11.207 -23.748 1.00 94.94 505 ILE A C 1
ATOM 3988 O O . ILE A 1 505 ? 13.662 -12.053 -24.135 1.00 94.94 505 ILE A O 1
ATOM 3992 N N . PHE A 1 506 ? 12.855 -9.974 -24.231 1.00 95.75 506 PHE A N 1
ATOM 3993 C CA . PHE A 1 506 ? 13.850 -9.447 -25.152 1.00 95.75 506 PHE A CA 1
ATOM 3994 C C . PHE A 1 506 ? 14.827 -8.537 -24.424 1.00 95.75 506 PHE A C 1
ATOM 3996 O O . PHE A 1 506 ? 14.432 -7.677 -23.639 1.00 95.75 506 PHE A O 1
ATOM 4003 N N . TRP A 1 507 ? 16.110 -8.722 -24.703 1.00 96.31 507 TRP A N 1
ATOM 4004 C CA . TRP A 1 507 ? 17.178 -8.047 -23.987 1.00 96.31 507 TRP A CA 1
ATOM 4005 C C . TRP A 1 507 ? 17.834 -6.952 -24.824 1.00 96.31 507 TRP A C 1
ATOM 4007 O O . TRP A 1 507 ? 18.111 -7.144 -26.007 1.00 96.31 507 TRP A O 1
ATOM 4017 N N . LEU A 1 508 ? 18.141 -5.831 -24.183 1.00 96.19 508 LEU A N 1
ATOM 4018 C CA . LEU A 1 508 ? 18.993 -4.764 -24.698 1.00 96.19 508 LEU A CA 1
ATOM 4019 C C . LEU A 1 508 ? 20.362 -4.869 -24.024 1.00 96.19 508 LEU A C 1
ATOM 4021 O O . LEU A 1 508 ? 20.464 -4.771 -22.804 1.00 96.19 508 LEU A O 1
ATOM 4025 N N . ASP A 1 509 ? 21.418 -5.076 -24.801 1.00 94.25 509 ASP A N 1
ATOM 4026 C CA . ASP A 1 509 ? 22.795 -5.253 -24.312 1.00 94.25 509 ASP A CA 1
ATOM 4027 C C . ASP A 1 509 ? 23.549 -3.927 -24.090 1.00 94.25 509 ASP A C 1
ATOM 4029 O O . ASP A 1 509 ? 24.734 -3.921 -23.761 1.00 94.25 509 ASP A O 1
ATOM 4033 N N . ARG A 1 510 ? 22.871 -2.794 -24.290 1.00 94.38 510 ARG A N 1
ATOM 4034 C CA . ARG A 1 510 ? 23.414 -1.435 -24.192 1.00 94.38 510 ARG A CA 1
ATOM 4035 C C . ARG A 1 510 ? 22.291 -0.416 -24.053 1.00 94.38 510 ARG A C 1
ATOM 4037 O O . ARG A 1 510 ? 21.143 -0.727 -24.363 1.00 94.38 510 ARG A O 1
ATOM 4044 N N . LEU A 1 511 ? 22.635 0.805 -23.651 1.00 96.25 511 LEU A N 1
ATOM 4045 C CA . LEU A 1 511 ? 21.697 1.927 -23.621 1.00 96.25 511 LEU A CA 1
ATOM 4046 C C . LEU A 1 511 ? 21.282 2.315 -25.043 1.00 96.25 511 LEU A C 1
ATOM 4048 O O . LEU A 1 511 ? 22.119 2.367 -25.947 1.00 96.25 511 LEU A O 1
ATOM 4052 N N . VAL A 1 512 ? 20.003 2.620 -25.236 1.00 95.75 512 VAL A N 1
ATOM 4053 C CA . VAL A 1 512 ? 19.436 2.915 -26.558 1.00 95.75 512 VAL A CA 1
ATOM 4054 C C . VAL A 1 512 ? 18.639 4.210 -26.558 1.00 95.75 512 VAL A C 1
ATOM 4056 O O . VAL A 1 512 ? 18.128 4.642 -25.530 1.00 95.75 512 VAL A O 1
ATOM 4059 N N . GLU A 1 513 ? 18.521 4.814 -27.732 1.00 95.94 513 GLU A N 1
ATOM 4060 C CA . GLU A 1 513 ? 17.559 5.871 -28.031 1.00 95.94 513 GLU A CA 1
ATOM 4061 C C . GLU A 1 513 ? 16.952 5.569 -29.399 1.00 95.94 513 GLU A C 1
ATOM 4063 O O . GLU A 1 513 ? 17.679 5.367 -30.374 1.00 95.94 513 GLU A O 1
ATOM 4068 N N . VAL A 1 514 ? 15.626 5.515 -29.485 1.00 96.31 514 VAL A N 1
ATOM 4069 C CA . VAL A 1 514 ? 14.963 5.256 -30.763 1.00 96.31 514 VAL A CA 1
ATOM 4070 C C . VAL A 1 514 ? 14.727 6.588 -31.466 1.00 96.31 514 VAL A C 1
ATOM 4072 O O . VAL A 1 514 ? 13.957 7.424 -30.992 1.00 96.31 514 VAL A O 1
ATOM 4075 N N . SER A 1 515 ? 15.393 6.788 -32.600 1.00 94.19 515 SER A N 1
ATOM 4076 C CA . SER A 1 515 ? 15.184 7.949 -33.462 1.00 94.19 515 SER A CA 1
ATOM 4077 C C . SER A 1 515 ? 13.992 7.731 -34.388 1.00 94.19 515 SER A C 1
ATOM 4079 O O . SER A 1 515 ? 13.677 6.603 -34.781 1.00 94.19 515 SER A O 1
ATOM 4081 N N . ASP A 1 516 ? 13.326 8.832 -34.735 1.00 92.44 516 ASP A N 1
ATOM 4082 C CA . ASP A 1 516 ? 12.233 8.862 -35.708 1.00 92.44 516 ASP A CA 1
ATOM 4083 C C . ASP A 1 516 ? 11.071 7.904 -35.377 1.00 92.44 516 ASP A C 1
ATOM 4085 O O . ASP A 1 516 ? 10.534 7.253 -36.275 1.00 92.44 516 ASP A O 1
ATOM 4089 N N . LEU A 1 517 ? 10.671 7.796 -34.096 1.00 93.25 517 LEU A N 1
ATOM 4090 C CA . LEU A 1 517 ? 9.376 7.182 -33.770 1.00 93.25 517 LEU A CA 1
ATOM 4091 C C . LEU A 1 517 ? 8.289 7.883 -34.591 1.00 93.25 517 LEU A C 1
ATOM 4093 O O . LEU A 1 517 ? 8.145 9.104 -34.516 1.00 93.25 517 LEU A O 1
ATOM 4097 N N . ASP A 1 518 ? 7.512 7.105 -35.341 1.00 92.44 518 ASP A N 1
ATOM 4098 C CA . ASP A 1 518 ? 6.412 7.605 -36.159 1.00 92.44 518 ASP A CA 1
ATOM 4099 C C . ASP A 1 518 ? 5.085 6.888 -35.833 1.00 92.44 518 ASP A C 1
ATOM 4101 O O . ASP A 1 518 ? 5.024 5.928 -35.055 1.00 92.44 518 ASP A O 1
ATOM 4105 N N . GLY A 1 519 ? 3.989 7.429 -36.370 1.00 91.81 519 GLY A N 1
ATOM 4106 C CA . GLY A 1 519 ? 2.653 6.841 -36.277 1.00 91.81 519 GLY A CA 1
ATOM 4107 C C . GLY A 1 519 ? 2.140 6.630 -34.848 1.00 91.81 519 GLY A C 1
ATOM 4108 O O . GLY A 1 519 ? 2.300 7.471 -33.966 1.00 91.81 519 GLY A O 1
ATOM 4109 N N . GLU A 1 520 ? 1.485 5.488 -34.635 1.00 88.62 520 GLU A N 1
ATOM 4110 C CA . GLU A 1 520 ? 0.852 5.130 -33.361 1.00 88.62 520 GLU A CA 1
ATOM 4111 C C . GLU A 1 520 ? 1.866 4.994 -32.217 1.00 88.62 520 GLU A C 1
ATOM 4113 O O . GLU A 1 520 ? 1.582 5.394 -31.090 1.00 88.62 520 GLU A O 1
ATOM 4118 N N . ALA A 1 521 ? 3.069 4.489 -32.506 1.00 90.25 521 ALA A N 1
ATOM 4119 C CA . ALA A 1 521 ? 4.126 4.332 -31.514 1.00 90.25 521 ALA A CA 1
ATOM 4120 C C . ALA A 1 521 ? 4.595 5.694 -30.969 1.00 90.25 521 ALA A C 1
ATOM 4122 O O . ALA A 1 521 ? 4.776 5.854 -29.762 1.00 90.25 521 ALA A O 1
ATOM 4123 N N . ALA A 1 522 ? 4.738 6.700 -31.837 1.00 93.50 522 ALA A N 1
ATOM 4124 C CA . ALA A 1 522 ? 5.099 8.052 -31.415 1.00 93.50 522 ALA A CA 1
ATOM 4125 C C . ALA A 1 522 ? 4.042 8.668 -30.487 1.00 93.50 522 ALA A C 1
ATOM 4127 O O . ALA A 1 522 ? 4.382 9.192 -29.424 1.00 93.50 522 ALA A O 1
ATOM 4128 N N . GLU A 1 523 ? 2.763 8.562 -30.857 1.00 91.12 523 GLU A N 1
ATOM 4129 C CA . GLU A 1 523 ? 1.654 9.092 -30.056 1.00 91.12 523 GLU A CA 1
ATOM 4130 C C . GLU A 1 523 ? 1.514 8.360 -28.716 1.00 91.12 523 GLU A C 1
ATOM 4132 O O . GLU A 1 523 ? 1.366 9.005 -27.676 1.00 91.12 523 GLU A O 1
ATOM 4137 N N . GLN A 1 524 ? 1.645 7.029 -28.706 1.00 89.19 524 GLN A N 1
ATOM 4138 C CA . GLN A 1 524 ? 1.626 6.236 -27.474 1.00 89.19 524 GLN A CA 1
ATOM 4139 C C . GLN A 1 524 ? 2.775 6.613 -26.535 1.00 89.19 524 GLN A C 1
ATOM 4141 O O . GLN A 1 524 ? 2.543 6.844 -25.349 1.00 89.19 524 GLN A O 1
ATOM 4146 N N . PHE A 1 525 ? 4.010 6.706 -27.042 1.00 93.12 525 PHE A N 1
ATOM 4147 C CA . PHE A 1 525 ? 5.155 7.083 -26.212 1.00 93.12 525 PHE A CA 1
ATOM 4148 C C . PHE A 1 525 ? 5.019 8.512 -25.685 1.00 93.12 525 PHE A C 1
ATOM 4150 O O . PHE A 1 525 ? 5.265 8.753 -24.506 1.00 93.12 525 PHE A O 1
ATOM 4157 N N . LYS A 1 526 ? 4.576 9.453 -26.525 1.00 93.00 526 LYS A N 1
ATOM 4158 C CA . LYS A 1 526 ? 4.316 10.836 -26.115 1.00 93.00 526 LYS A CA 1
ATOM 4159 C C . LYS A 1 526 ? 3.273 10.894 -25.002 1.00 93.00 526 LYS A C 1
ATOM 4161 O O . LYS A 1 526 ? 3.526 11.525 -23.981 1.00 93.00 526 LYS A O 1
ATOM 4166 N N . HIS A 1 527 ? 2.144 10.204 -25.165 1.00 90.31 527 HIS A N 1
ATOM 4167 C CA . HIS A 1 527 ? 1.101 10.127 -24.144 1.00 90.31 527 HIS A CA 1
ATOM 4168 C C . HIS A 1 527 ? 1.632 9.532 -22.835 1.00 90.31 527 HIS A C 1
ATOM 4170 O O . HIS A 1 527 ? 1.413 10.095 -21.763 1.00 90.31 527 HIS A O 1
ATOM 4176 N N . TRP A 1 528 ? 2.371 8.424 -22.925 1.00 91.44 528 TRP A N 1
ATOM 4177 C CA . TRP A 1 528 ? 2.933 7.755 -21.758 1.00 91.44 528 TRP A CA 1
ATOM 4178 C C . TRP A 1 528 ? 3.956 8.628 -21.031 1.00 91.44 528 TRP A C 1
ATOM 4180 O O . TRP A 1 528 ? 3.860 8.792 -19.818 1.00 91.44 528 TRP A O 1
ATOM 4190 N N . ARG A 1 529 ? 4.874 9.268 -21.768 1.00 93.50 529 ARG A N 1
ATOM 4191 C CA . ARG A 1 529 ? 5.837 10.224 -21.212 1.00 93.50 529 ARG A CA 1
ATOM 4192 C C . ARG A 1 529 ? 5.129 11.384 -20.528 1.00 93.50 529 ARG A C 1
ATOM 4194 O O . ARG A 1 529 ? 5.569 11.768 -19.460 1.00 93.50 529 ARG A O 1
ATOM 4201 N N . THR A 1 530 ? 4.058 11.934 -21.100 1.00 91.19 530 THR A N 1
ATOM 4202 C CA . THR A 1 530 ? 3.318 13.050 -20.487 1.00 91.19 530 THR A CA 1
ATOM 4203 C C . THR A 1 530 ? 2.667 12.670 -19.159 1.00 91.19 530 THR A C 1
ATOM 4205 O O . THR A 1 530 ? 2.636 13.498 -18.255 1.00 91.19 530 THR A O 1
ATOM 4208 N N . LYS A 1 531 ? 2.154 11.444 -19.022 1.00 89.88 531 LYS A N 1
ATOM 4209 C CA . LYS A 1 531 ? 1.495 10.998 -17.788 1.00 89.88 531 LYS A CA 1
ATOM 4210 C C . LYS A 1 531 ? 2.482 10.486 -16.732 1.00 89.88 531 LYS A C 1
ATOM 4212 O O . LYS A 1 531 ? 2.389 10.858 -15.570 1.00 89.88 531 LYS A O 1
ATOM 4217 N N . CYS A 1 532 ? 3.456 9.668 -17.126 1.00 92.12 532 CYS A N 1
ATOM 4218 C CA . CYS A 1 532 ? 4.417 9.081 -16.195 1.00 92.12 532 CYS A CA 1
ATOM 4219 C C . CYS A 1 532 ? 5.482 10.100 -15.769 1.00 92.12 532 CYS A C 1
ATOM 4221 O O . CYS A 1 532 ? 6.401 10.393 -16.539 1.00 92.12 532 CYS A O 1
ATOM 4223 N N . LEU A 1 533 ? 5.395 10.580 -14.523 1.00 90.81 533 LEU A N 1
ATOM 4224 C CA . LEU A 1 533 ? 6.342 11.536 -13.929 1.00 90.81 533 LEU A CA 1
ATOM 4225 C C . LEU A 1 533 ? 7.806 11.088 -14.053 1.00 90.81 533 LEU A C 1
ATOM 4227 O O . LEU A 1 533 ? 8.672 11.898 -14.375 1.00 90.81 533 LEU A O 1
ATOM 4231 N N . ALA A 1 534 ? 8.092 9.794 -13.881 1.00 92.31 534 ALA A N 1
ATOM 4232 C CA . ALA A 1 534 ? 9.448 9.262 -14.010 1.00 92.31 534 ALA A CA 1
ATOM 4233 C C . ALA A 1 534 ? 10.010 9.382 -15.444 1.00 92.31 534 ALA A C 1
ATOM 4235 O O . ALA A 1 534 ? 11.194 9.667 -15.626 1.00 92.31 534 ALA A O 1
ATOM 4236 N N . LEU A 1 535 ? 9.167 9.237 -16.477 1.00 94.44 535 LEU A N 1
ATOM 4237 C CA . LEU A 1 535 ? 9.582 9.366 -17.882 1.00 94.44 535 LEU A CA 1
ATOM 4238 C C . LEU A 1 535 ? 9.803 10.819 -18.314 1.00 94.44 535 LEU A C 1
ATOM 4240 O O . LEU A 1 535 ? 10.562 11.053 -19.254 1.00 94.44 535 LEU A O 1
ATOM 4244 N N . HIS A 1 536 ? 9.174 11.793 -17.657 1.00 93.12 536 HIS A N 1
ATOM 4245 C CA . HIS A 1 536 ? 9.405 13.221 -17.901 1.00 93.12 536 HIS A CA 1
ATOM 4246 C C . HIS A 1 536 ? 10.113 13.919 -16.736 1.00 93.12 536 HIS A C 1
ATOM 4248 O O . HIS A 1 536 ? 10.078 15.140 -16.632 1.00 93.12 536 HIS A O 1
ATOM 4254 N N . TYR A 1 537 ? 10.818 13.162 -15.891 1.00 93.25 537 TYR A N 1
ATOM 4255 C CA . TYR A 1 537 ? 11.515 13.675 -14.709 1.00 93.25 537 TYR A CA 1
ATOM 4256 C C . TYR A 1 537 ? 12.444 14.860 -15.021 1.00 93.25 537 TYR A C 1
ATOM 4258 O O . TYR A 1 537 ? 12.510 15.837 -14.276 1.00 93.25 537 TYR A O 1
ATOM 4266 N N . LEU A 1 538 ? 13.135 14.812 -16.164 1.00 93.44 538 LEU A N 1
ATOM 4267 C CA . LEU A 1 538 ? 14.026 15.889 -16.607 1.00 93.44 538 LEU A CA 1
ATOM 4268 C C . LEU A 1 538 ? 13.281 17.176 -16.997 1.00 93.44 538 LEU A C 1
ATOM 4270 O O . LEU A 1 538 ? 13.887 18.243 -16.983 1.00 93.44 538 LEU A O 1
ATOM 4274 N N . ASP A 1 539 ? 11.982 17.100 -17.271 1.00 94.31 539 ASP A N 1
ATOM 4275 C CA . ASP A 1 539 ? 11.130 18.247 -17.599 1.00 94.31 539 ASP A CA 1
ATOM 4276 C C . ASP A 1 539 ? 10.428 18.831 -16.355 1.00 94.31 539 ASP A C 1
ATOM 4278 O O . ASP A 1 539 ? 9.879 19.930 -16.413 1.00 94.31 539 ASP A O 1
ATOM 4282 N N . LEU A 1 540 ? 10.449 18.111 -15.226 1.00 91.56 540 LEU A N 1
ATOM 4283 C CA . LEU A 1 540 ? 9.851 18.539 -13.959 1.00 91.56 540 LEU A CA 1
ATOM 4284 C C . LEU A 1 540 ? 10.647 19.664 -13.288 1.00 91.56 540 LEU A C 1
ATOM 4286 O O . LEU A 1 540 ? 11.874 19.743 -13.416 1.00 91.56 540 LEU A O 1
ATOM 4290 N N . THR A 1 541 ? 9.951 20.495 -12.506 1.00 91.75 541 THR A N 1
ATOM 4291 C CA . THR A 1 541 ? 10.598 21.454 -11.599 1.00 91.75 541 THR A CA 1
ATOM 4292 C C . THR A 1 541 ? 11.340 20.726 -10.477 1.00 91.75 541 THR A C 1
ATOM 4294 O O . THR A 1 541 ? 11.050 19.574 -10.167 1.00 91.75 541 THR A O 1
ATOM 4297 N N . GLU A 1 542 ? 12.285 21.399 -9.822 1.00 86.19 542 GLU A N 1
ATOM 4298 C CA . GLU A 1 542 ? 13.024 20.828 -8.687 1.00 86.19 542 GLU A CA 1
ATOM 4299 C C . GLU A 1 542 ? 12.094 20.359 -7.552 1.00 86.19 542 GLU A C 1
ATOM 4301 O O . GLU A 1 542 ? 12.257 19.253 -7.041 1.00 86.19 542 GLU A O 1
ATOM 4306 N N . GLU A 1 543 ? 11.051 21.137 -7.234 1.00 82.50 543 GLU A N 1
ATOM 4307 C CA . GLU A 1 543 ? 10.037 20.753 -6.240 1.00 82.50 543 GLU A CA 1
ATOM 4308 C C . GLU A 1 543 ? 9.294 19.469 -6.643 1.00 82.50 543 GLU A C 1
ATOM 4310 O O . GLU A 1 543 ? 9.053 18.597 -5.809 1.00 82.50 543 GLU A O 1
ATOM 4315 N N . GLN A 1 544 ? 8.938 19.339 -7.923 1.00 83.81 544 GLN A N 1
ATOM 4316 C CA . GLN A 1 544 ? 8.260 18.151 -8.439 1.00 83.81 544 GLN A CA 1
ATOM 4317 C C . GLN A 1 544 ? 9.191 16.935 -8.453 1.00 83.81 544 GLN A C 1
ATOM 4319 O O . GLN A 1 544 ? 8.759 15.844 -8.096 1.00 83.81 544 GLN A O 1
ATOM 4324 N N . ARG A 1 545 ? 10.470 17.117 -8.802 1.00 85.06 545 ARG A N 1
ATOM 4325 C CA . ARG A 1 545 ? 11.485 16.053 -8.783 1.00 85.06 545 ARG A CA 1
ATOM 4326 C C . ARG A 1 545 ? 11.733 15.502 -7.385 1.00 85.06 545 ARG A C 1
ATOM 4328 O O . ARG A 1 545 ? 11.954 14.309 -7.257 1.00 85.06 545 ARG A O 1
ATOM 4335 N N . GLY A 1 546 ? 11.655 16.331 -6.344 1.00 72.25 546 GLY A N 1
ATOM 4336 C CA . GLY A 1 546 ? 11.765 15.871 -4.955 1.00 72.25 546 GLY A CA 1
ATOM 4337 C C . GLY A 1 546 ? 10.636 14.930 -4.507 1.00 72.25 546 GLY A C 1
ATOM 4338 O O . GLY A 1 546 ? 10.708 14.378 -3.415 1.00 72.25 546 GLY A O 1
ATOM 4339 N N . ARG A 1 547 ? 9.589 14.759 -5.327 1.00 67.06 547 ARG A N 1
ATOM 4340 C CA . ARG A 1 547 ? 8.442 13.874 -5.070 1.00 67.06 547 ARG A CA 1
ATOM 4341 C C . ARG A 1 547 ? 8.386 12.664 -6.017 1.00 67.06 547 ARG A C 1
ATOM 4343 O O . ARG A 1 547 ? 7.390 11.945 -5.975 1.00 67.06 547 ARG A O 1
ATOM 4350 N N . VAL A 1 548 ? 9.410 12.473 -6.864 1.00 72.44 548 VAL A N 1
ATOM 4351 C CA . VAL A 1 548 ? 9.533 11.400 -7.874 1.00 72.44 548 VAL A CA 1
ATOM 4352 C C . VAL A 1 548 ? 10.860 10.675 -7.720 1.00 72.44 548 VAL A C 1
ATOM 4354 O O . VAL A 1 548 ? 10.801 9.442 -7.553 1.00 72.44 548 VAL A O 1
#

Foldseek 3Di:
DEAADPPDNFGDPLDDDDDPADLQALVVVLVLQLVLVVLQLVPDQVLLCVLAVPCVVVVDQPDDSRQSSRQSQLLQQVLARFDLSSCVSCVVPQSSCVVLVHGSVLLVCLSVVSSSVQKPFFDKDFDDDPQLVQDAQFLPPPDRPDPRSTIATKIKGWTAQHACLQPARVSRVGDRGDPDDDPSSVVSVVVCVVVVRDDHQDNNDNVCSVVRRPHDIDMYIYQWDDPDLRDIGSCQAENECSNAVLQPCLQPAAVFPRPRSYNYYDHDDLFADADCRSQVSCLQSVNHDLVVLCVVVVHSQCSFQLQDFLDPVCNVDDGDQEFAEEEAAPLQAAQPQDLVLLLLLQLQQLLLCLLLVHAYERAFHACQRPQQFDPVLVVVVDRCQFQHGRNNGGPSSHAWRWHDNHRNGITTWGSLCNYSLNQWFQAPVRGIHGRYTTNSRVVVVCVVVVDHDDQLQEQDQDPDDSRPPQPPRPDSDAAEGESVRSCVRCVVSSVVCSVPDSHRYHYYSHRYHYPPDDDRSVVRSVRSCVRRCSNCVVVDDPVSVVSD

Sequence (548 aa):
MLTQNEWGISFNGGFSYIQNAASSGPVAWLLFEALHRAVRWAEDDSAVMAISPAYTSRRQIGLNDQGILQECLHSAVLGHPVYPSVLAFYGDDKEAFSRLGITGDAMFRAMNDPVYKAWQMGQRYPLSGELAEAVCERYMEADCPTIEKDTVQISTVELKMPHSGGKWPVEFGGYPFNRTPGPLTAAYRQAYADLGVNLWPDPEDPATEAAARGIKPERFGYLSYRMTDTECTGCWAESTWWMTGRHGWWHRQLPGYARRKVGIGHIWANLFPGEYQKEIILMHTGWYNWRVAARLAKSRSRVYIANQLCSLNHIHNSVPDIRTVVAYQPGVIHANLSKEQYVQAVQGLAQVAVALGSIAAWPAAPCDSEWALTEEAHKSGQRLTEHAVPWSYLDTYYTVQPFGENLQGLQCEWAGFSHYDCLCTQQPDRLEVGRGMLAVEFQHLVTSTRAVPSPDTTLKLEYGVPAPAPPPAGNIARQSVRYRDLIALNAKFVFLRLQTEQMPIFWLDRLVEVSDLDGEAAEQFKHWRTKCLALHYLDLTEEQRGRV

Mean predicted aligned error: 8.69 Å

Organism: NCBI:txid51714

Nearest PDB structures (foldseek):
  8srd-assembly1_A  TM=3.368E-01  e=2.213E+00  Salpingoeca rosetta
  8sri-assembly1_A  TM=4.078E-01  e=5.022E+00  Salpingoeca rosetta
  6d73-assembly1_C  TM=4.460E-01  e=8.213E+00  Danio rerio